Protein 7V6M (pdb70)

Nearest PDB structures (foldseek):
  7v6m-assembly1_A  TM=1.002E+00  e=1.521E-102  [Clostridium] nexile
  7v6i-assembly1_A  TM=9.239E-01  e=3.277E-53  Bifidobacterium saguini DSM 23967
  5gqc-assembly1_A  TM=9.062E-01  e=5.306E-50  Bifidobacterium longum subsp. longum
  6kqs-assembly1_A  TM=9.692E-01  e=2.454E-39  Eubacterium ramulus ATCC 29099
  6kqt-assembly1_A  TM=9.176E-01  e=1.790E-39  Eubacterium ramulus ATCC 29099

Radius of gyration: 24.41 Å; Cα contacts (8 Å, |Δi|>4): 1883; chains: 1; bounding box: 62×46×79 Å

Foldseek 3Di:
DEAEFEEACPQEDCPFPRRDPNHHHNALVSQQPDAGEFQYEYAYEAVGEHALHAHEHHHEHDPVGAYEYYHDYDHHAHEQANLQHQKDWFALPAAAPANQFQGIDIAAERYEAALYARYAYARHEFAHANPDDVRVCHPPPLADQPFHAYEDYEAEWAQAAEGEAYHYEHYEYERASGHLFHDQDNHKYAEYEYHYHPDCVPRNATEYEHYEYAQYEYEQIDDEAHEDWHHSCNVLLPALADDPVSLVRHAYYNAEYAFYFYENHCAEYAEYESHEQYEYAFYEYEHHVVQLFCVRLPYWGADADNGPSHGPPHTDDSLVRSAHEYHEYHAYEQYEAALYEYEAQDHVVGRHVYFANYELEQYYNYAYALYEYEATAWANYEQYADSSELYHYELYEYAHHNEAHYHDLHYEYAAEHFQAEYHAEEPRLENYTPPSQNQYAYEYFLYEDAYDDPAARHYPDPARNNRYHYELYEYERHDDDDPYPLYHYYYPPQAFFQAPRQADNDADPVSTRFDQQALVDDTSCRSREGDVVRSQALSTALDDSPSPDHQAAASRNHGDDDRGGRHRYD

Structure (mmCIF, N/CA/C/O backbone):
data_7V6M
#
_entry.id   7V6M
#
_cell.length_a   55.205
_cell.length_b   71.782
_cell.length_c   161.488
_cell.angle_alpha   90.00
_cell.angle_beta   90.00
_cell.angle_gamma   90.00
#
_symmetry.space_group_name_H-M   'P 2 21 21'
#
loop_
_entity.id
_entity.type
_entity.pdbx_description
1 polymer 'Fibronectin type III domain-containing protein'
2 branched beta-D-galactopyranose-(1-3)-2-acetamido-2-deoxy-beta-D-glucopyranose
3 water water
#
loop_
_atom_site.group_PDB
_atom_site.id
_atom_site.type_symbol
_atom_site.label_atom_id
_atom_site.label_alt_id
_atom_site.label_comp_id
_atom_site.label_asym_id
_atom_site.label_entity_id
_atom_site.label_seq_id
_atom_site.pdbx_PDB_ins_code
_atom_site.Cartn_x
_atom_site.Cartn_y
_atom_site.Cartn_z
_atom_site.occupancy
_atom_site.B_iso_or_equiv
_atom_site.auth_seq_id
_atom_site.auth_comp_id
_atom_site.auth_asym_id
_atom_site.auth_atom_id
_atom_site.pdbx_PDB_model_num
ATOM 1 N N . GLN A 1 7 ? -19.031 6.086 7.099 1.00 47.95 36 GLN A N 1
ATOM 2 C CA . GLN A 1 7 ? -17.579 5.955 7.435 1.00 45.63 36 GLN A CA 1
ATOM 3 C C . GLN A 1 7 ? -16.815 7.230 7.046 1.00 43.56 36 GLN A C 1
ATOM 4 O O . GLN A 1 7 ? -17.305 7.995 6.201 1.00 45.65 36 GLN A O 1
ATOM 10 N N . GLY A 1 8 ? -15.634 7.428 7.628 1.00 38.29 37 GLY A N 1
ATOM 11 C CA . GLY A 1 8 ? -14.752 8.559 7.319 1.00 40.27 37 GLY A CA 1
ATOM 12 C C . GLY A 1 8 ? -15.105 9.808 8.111 1.00 41.11 37 GLY A C 1
ATOM 13 O O . GLY A 1 8 ? -16.230 9.892 8.656 1.00 39.52 37 GLY A O 1
ATOM 14 N N . THR A 1 9 ? -14.164 10.754 8.115 1.00 37.94 38 THR A N 1
ATOM 15 C CA . THR A 1 9 ? -14.171 12.024 8.881 1.00 36.79 38 THR A CA 1
ATOM 16 C C . THR A 1 9 ? -14.283 13.223 7.921 1.00 40.36 38 THR A C 1
ATOM 17 O O . THR A 1 9 ? -13.471 13.296 6.953 1.00 40.54 38 THR A O 1
ATOM 21 N N . THR A 1 10 ? -15.203 14.147 8.199 1.00 38.07 39 THR A N 1
ATOM 22 C CA . THR A 1 10 ? -15.327 15.446 7.483 1.00 38.46 39 THR A CA 1
ATOM 23 C C . THR A 1 10 ? -14.446 16.493 8.164 1.00 39.36 39 THR A C 1
ATOM 24 O O . THR A 1 10 ? -14.585 16.683 9.394 1.00 40.82 39 THR A O 1
ATOM 28 N N . TYR A 1 11 ? -13.545 17.116 7.401 1.00 36.05 40 TYR A N 1
ATOM 29 C CA . TYR A 1 11 ? -12.708 18.249 7.849 1.00 33.86 40 TYR A CA 1
ATOM 30 C C . TYR A 1 11 ? -13.200 19.547 7.208 1.00 39.03 40 TYR A C 1
ATOM 31 O O . TYR A 1 11 ? -13.761 19.474 6.119 1.00 39.69 40 TYR A O 1
ATOM 40 N N . TYR A 1 12 ? -12.995 20.686 7.889 1.00 38.41 41 TYR A N 1
ATOM 41 C CA . TYR A 1 12 ? -13.388 22.044 7.441 1.00 35.83 41 TYR A CA 1
ATOM 42 C C . TYR A 1 12 ? -12.162 22.940 7.455 1.00 38.36 41 TYR A C 1
ATOM 43 O O . TYR A 1 12 ? -11.313 22.802 8.365 1.00 42.69 41 TYR A O 1
ATOM 52 N N . VAL A 1 13 ? -12.033 23.790 6.435 1.00 35.67 42 VAL A N 1
ATOM 53 C CA . VAL A 1 13 ? -10.899 24.745 6.345 1.00 35.92 42 VAL A CA 1
ATOM 54 C C . VAL A 1 13 ? -11.505 26.098 5.968 1.00 37.55 42 VAL A C 1
ATOM 55 O O . VAL A 1 13 ? -12.324 26.118 5.014 1.00 33.42 42 VAL A O 1
ATOM 59 N N . SER A 1 14 ? -11.169 27.143 6.738 1.00 33.00 43 SER A N 1
ATOM 60 C CA . SER A 1 14 ? -11.607 28.544 6.509 1.00 36.80 43 SER A CA 1
ATOM 61 C C . SER A 1 14 ? -10.387 29.443 6.635 1.00 35.26 43 SER A C 1
ATOM 62 O O . SER A 1 14 ? -9.799 29.432 7.705 1.00 34.37 43 SER A O 1
ATOM 65 N N . SER A 1 15 ? -9.976 30.144 5.571 1.00 32.36 44 SER A N 1
ATOM 66 C CA . SER A 1 15 ? -8.882 31.140 5.649 1.00 31.24 44 SER A CA 1
ATOM 67 C C . SER A 1 15 ? -9.300 32.249 6.634 1.00 34.06 44 SER A C 1
ATOM 68 O O . SER A 1 15 ? -8.399 32.787 7.320 1.00 36.84 44 SER A O 1
ATOM 71 N N . SER A 1 16 ? -10.607 32.525 6.638 1.00 35.77 45 SER A N 1
ATOM 72 C CA . SER A 1 16 ? -11.424 33.483 7.440 1.00 44.01 45 SER A CA 1
ATOM 73 C C . SER A 1 16 ? -11.378 33.188 8.956 1.00 48.27 45 SER A C 1
ATOM 74 O O . SER A 1 16 ? -10.861 34.030 9.737 1.00 49.24 45 SER A O 1
ATOM 77 N N . LYS A 1 17 ? -11.932 32.037 9.353 1.00 44.16 46 LYS A N 1
ATOM 78 C CA . LYS A 1 17 ? -12.435 31.750 10.717 1.00 43.80 46 LYS A CA 1
ATOM 79 C C . LYS A 1 17 ? -11.558 30.733 11.431 1.00 45.71 46 LYS A C 1
ATOM 80 O O . LYS A 1 17 ? -11.805 30.513 12.625 1.00 46.72 46 LYS A O 1
ATOM 86 N N . GLY A 1 18 ? -10.624 30.102 10.723 1.00 40.73 47 GLY A N 1
ATOM 87 C CA . GLY A 1 18 ? -9.998 28.850 11.175 1.00 39.77 47 GLY A CA 1
ATOM 88 C C . GLY A 1 18 ? -8.823 29.124 12.076 1.00 36.74 47 GLY A C 1
ATOM 89 O O . GLY A 1 18 ? -8.306 30.251 12.045 1.00 38.23 47 GLY A O 1
ATOM 90 N N . ASP A 1 19 ? -8.425 28.119 12.843 1.00 36.87 48 ASP A N 1
ATOM 91 C CA . ASP A 1 19 ? -7.143 28.053 13.584 1.00 40.20 48 ASP A CA 1
ATOM 92 C C . ASP A 1 19 ? -6.616 26.640 13.392 1.00 37.81 48 ASP A C 1
ATOM 93 O O . ASP A 1 19 ? -7.422 25.707 13.595 1.00 45.66 48 ASP A O 1
ATOM 98 N N . ASP A 1 20 ? -5.336 26.503 13.039 1.00 43.58 49 ASP A N 1
ATOM 99 C CA . ASP A 1 20 ? -4.666 25.197 12.800 1.00 47.57 49 ASP A CA 1
ATOM 100 C C . ASP A 1 20 ? -4.484 24.424 14.123 1.00 55.03 49 ASP A C 1
ATOM 101 O O . ASP A 1 20 ? -4.108 23.230 14.056 1.00 53.04 49 ASP A O 1
ATOM 106 N N . SER A 1 21 ? -4.725 25.054 15.283 1.00 54.21 50 SER A N 1
ATOM 107 C CA . SER A 1 21 ? -4.698 24.379 16.609 1.00 51.83 50 SER A CA 1
ATOM 108 C C . SER A 1 21 ? -6.076 23.758 16.888 1.00 52.57 50 SER A C 1
ATOM 109 O O . SER A 1 21 ? -6.151 22.842 17.724 1.00 58.63 50 SER A O 1
ATOM 112 N N . ASN A 1 22 ? -7.135 24.182 16.194 1.00 49.24 51 ASN A N 1
ATOM 113 C CA . ASN A 1 22 ? -8.419 23.433 16.232 1.00 49.48 51 ASN A CA 1
ATOM 114 C C . ASN A 1 22 ? -8.172 22.012 15.709 1.00 50.55 51 ASN A C 1
ATOM 115 O O . ASN A 1 22 ? -7.089 21.751 15.110 1.00 44.73 51 ASN A O 1
ATOM 120 N N . ASP A 1 23 ? -9.151 21.141 15.940 1.00 50.14 52 ASP A N 1
ATOM 121 C CA . ASP A 1 23 ? -9.174 19.723 15.494 1.00 53.22 52 ASP A CA 1
ATOM 122 C C . ASP A 1 23 ? -9.754 19.646 14.070 1.00 47.52 52 ASP A C 1
ATOM 123 O O . ASP A 1 23 ? -9.608 18.608 13.418 1.00 47.90 52 ASP A O 1
ATOM 128 N N . GLY A 1 24 ? -10.432 20.703 13.629 1.00 46.91 53 GLY A N 1
ATOM 129 C CA . GLY A 1 24 ? -10.864 20.880 12.235 1.00 47.02 53 GLY A CA 1
ATOM 130 C C . GLY A 1 24 ? -12.011 19.967 11.867 1.00 43.61 53 GLY A C 1
ATOM 131 O O . GLY A 1 24 ? -12.197 19.787 10.679 1.00 43.04 53 GLY A O 1
ATOM 132 N N . THR A 1 25 ? -12.768 19.426 12.826 1.00 42.11 54 THR A N 1
ATOM 133 C CA . THR A 1 25 ? -13.838 18.425 12.554 1.00 41.04 54 THR A CA 1
ATOM 134 C C . THR A 1 25 ? -15.245 19.007 12.737 1.00 37.50 54 THR A C 1
ATOM 135 O O . THR A 1 25 ? -16.204 18.243 12.636 1.00 38.29 54 THR A O 1
ATOM 139 N N . SER A 1 26 ? -15.394 20.312 12.926 1.00 38.95 55 SER A N 1
ATOM 140 C CA . SER A 1 26 ? -16.710 21.003 12.863 1.00 41.61 55 SER A CA 1
ATOM 141 C C . SER A 1 26 ? -16.540 22.352 12.159 1.00 39.36 55 SER A C 1
ATOM 142 O O . SER A 1 26 ? -15.386 22.881 12.135 1.00 47.26 55 SER A O 1
ATOM 145 N N . GLU A 1 27 ? -17.633 22.899 11.634 1.00 38.72 56 GLU A N 1
ATOM 146 C CA . GLU A 1 27 ? -17.691 24.293 11.118 1.00 42.87 56 GLU A CA 1
ATOM 147 C C . GLU A 1 27 ? -17.271 25.283 12.211 1.00 47.82 56 GLU A C 1
ATOM 148 O O . GLU A 1 27 ? -16.754 26.347 11.859 1.00 43.77 56 GLU A O 1
ATOM 154 N N . SER A 1 28 ? -17.534 24.978 13.486 1.00 47.85 57 SER A N 1
ATOM 155 C CA . SER A 1 28 ? -17.243 25.899 14.616 1.00 47.43 57 SER A CA 1
ATOM 156 C C . SER A 1 28 ? -15.733 25.890 14.866 1.00 47.19 57 SER A C 1
ATOM 157 O O . SER A 1 28 ? -15.203 26.946 15.252 1.00 39.43 57 SER A O 1
ATOM 160 N N . LYS A 1 29 ? -15.052 24.775 14.567 1.00 47.36 58 LYS A N 1
ATOM 161 C CA . LYS A 1 29 ? -13.595 24.608 14.836 1.00 51.47 58 LYS A CA 1
ATOM 162 C C . LYS A 1 29 ? -12.815 24.245 13.571 1.00 52.13 58 LYS A C 1
ATOM 163 O O . LYS A 1 29 ? -12.048 23.281 13.587 1.00 45.48 58 LYS A O 1
ATOM 169 N N . PRO A 1 30 ? -12.883 25.028 12.464 1.00 52.57 59 PRO A N 1
ATOM 170 C CA . PRO A 1 30 ? -12.204 24.645 11.224 1.00 44.73 59 PRO A CA 1
ATOM 171 C C . PRO A 1 30 ? -10.700 24.932 11.275 1.00 41.81 59 PRO A C 1
ATOM 172 O O . PRO A 1 30 ? -10.261 25.726 12.092 1.00 39.64 59 PRO A O 1
ATOM 176 N N . PHE A 1 31 ? -9.941 24.269 10.397 1.00 35.07 60 PHE A N 1
ATOM 177 C CA . PHE A 1 31 ? -8.505 24.540 10.158 1.00 34.75 60 PHE A CA 1
ATOM 178 C C . PHE A 1 31 ? -8.394 25.889 9.456 1.00 31.27 60 PHE A C 1
ATOM 179 O O . PHE A 1 31 ? -9.403 26.298 8.885 1.00 31.50 60 PHE A O 1
ATOM 187 N N . LYS A 1 32 ? -7.215 26.522 9.506 1.00 36.72 61 LYS A N 1
ATOM 188 C CA . LYS A 1 32 ? -6.959 27.792 8.786 1.00 40.09 61 LYS A CA 1
ATOM 189 C C . LYS A 1 32 ? -6.226 27.559 7.461 1.00 37.32 61 LYS A C 1
ATOM 190 O O . LYS A 1 32 ? -6.554 28.300 6.514 1.00 37.68 61 LYS A O 1
ATOM 196 N N . THR A 1 33 ? -5.232 26.660 7.424 1.00 38.09 62 THR A N 1
ATOM 197 C CA . THR A 1 33 ? -4.340 26.451 6.255 1.00 35.19 62 THR A CA 1
ATOM 198 C C . THR A 1 33 ? -4.452 25.020 5.720 1.00 36.44 62 THR A C 1
ATOM 199 O O . THR A 1 33 ? -4.822 24.085 6.471 1.00 37.59 62 THR A O 1
ATOM 203 N N . LEU A 1 34 ? -4.164 24.878 4.426 1.00 31.70 63 LEU A N 1
ATOM 204 C CA . LEU A 1 34 ? -4.228 23.597 3.679 1.00 30.83 63 LEU A CA 1
ATOM 205 C C . LEU A 1 34 ? -3.120 22.671 4.180 1.00 29.93 63 LEU A C 1
ATOM 206 O O . LEU A 1 34 ? -3.280 21.443 4.019 1.00 29.62 63 LEU A O 1
ATOM 211 N N . GLU A 1 35 ? -2.053 23.215 4.777 1.00 31.77 64 GLU A N 1
ATOM 212 C CA . GLU A 1 35 ? -0.932 22.432 5.377 1.00 37.35 64 GLU A CA 1
ATOM 213 C C . GLU A 1 35 ? -1.471 21.370 6.366 1.00 32.84 64 GLU A C 1
ATOM 214 O O . GLU A 1 35 ? -0.856 20.273 6.456 1.00 29.22 64 GLU A O 1
ATOM 220 N N . LYS A 1 36 ? -2.596 21.650 7.034 1.00 35.71 65 LYS A N 1
ATOM 221 C CA . LYS A 1 36 ? -3.285 20.738 7.991 1.00 38.02 65 LYS A CA 1
ATOM 222 C C . LYS A 1 36 ? -3.825 19.508 7.248 1.00 34.75 65 LYS A C 1
ATOM 223 O O . LYS A 1 36 ? -3.689 18.385 7.770 1.00 32.78 65 LYS A O 1
ATOM 229 N N . ILE A 1 37 ? -4.409 19.701 6.075 1.00 30.89 66 ILE A N 1
ATOM 230 C CA . ILE A 1 37 ? -4.897 18.576 5.214 1.00 29.78 66 ILE A CA 1
ATOM 231 C C . ILE A 1 37 ? -3.688 17.802 4.664 1.00 30.05 66 ILE A C 1
ATOM 232 O O . ILE A 1 37 ? -3.751 16.556 4.663 1.00 28.21 66 ILE A O 1
ATOM 237 N N . ASN A 1 38 ? -2.633 18.505 4.229 1.00 25.45 67 ASN A N 1
ATOM 238 C CA . ASN A 1 38 ? -1.414 17.899 3.630 1.00 27.76 67 ASN A CA 1
ATOM 239 C C . ASN A 1 38 ? -0.753 16.938 4.631 1.00 30.44 67 ASN A C 1
ATOM 240 O O . ASN A 1 38 ? -0.078 15.992 4.169 1.00 29.75 67 ASN A O 1
ATOM 245 N N . LYS A 1 39 ? -0.918 17.180 5.939 1.00 35.59 68 LYS A N 1
ATOM 246 C CA . LYS A 1 39 ? -0.323 16.364 7.044 1.00 37.41 68 LYS A CA 1
ATOM 247 C C . LYS A 1 39 ? -1.093 15.051 7.220 1.00 32.87 68 LYS A C 1
ATOM 248 O O . LYS A 1 39 ? -0.485 14.112 7.734 1.00 34.90 68 LYS A O 1
ATOM 254 N N . LEU A 1 40 ? -2.364 15.005 6.835 1.00 27.58 69 LEU A N 1
ATOM 255 C CA . LEU A 1 40 ? -3.273 13.858 7.066 1.00 31.62 69 LEU A CA 1
ATOM 256 C C . LEU A 1 40 ? -2.934 12.711 6.111 1.00 32.07 69 LEU A C 1
ATOM 257 O O . LEU A 1 40 ? -2.467 12.984 4.979 1.00 35.44 69 LEU A O 1
ATOM 262 N N . THR A 1 41 ? -3.187 11.471 6.533 1.00 32.26 70 THR A N 1
ATOM 263 C CA . THR A 1 41 ? -3.360 10.311 5.620 1.00 31.65 70 THR A CA 1
ATOM 264 C C . THR A 1 41 ? -4.866 10.057 5.469 1.00 32.44 70 THR A C 1
ATOM 265 O O . THR A 1 41 ? -5.479 9.466 6.378 1.00 32.73 70 THR A O 1
ATOM 269 N N . LEU A 1 42 ? -5.453 10.487 4.345 1.00 28.71 71 LEU A N 1
ATOM 270 C CA . LEU A 1 42 ? -6.923 10.432 4.140 1.00 28.03 71 LEU A CA 1
ATOM 271 C C . LEU A 1 42 ? -7.376 8.991 3.866 1.00 29.23 71 LEU A C 1
ATOM 272 O O . LEU A 1 42 ? -6.562 8.179 3.362 1.00 26.60 71 LEU A O 1
ATOM 277 N N . LYS A 1 43 ? -8.650 8.728 4.173 1.00 28.99 72 LYS A N 1
ATOM 278 C CA . LYS A 1 43 ? -9.259 7.377 4.270 1.00 30.99 72 LYS A CA 1
ATOM 279 C C . LYS A 1 43 ? -10.614 7.385 3.592 1.00 27.50 72 LYS A C 1
ATOM 280 O O . LYS A 1 43 ? -11.209 8.449 3.384 1.00 25.96 72 LYS A O 1
ATOM 286 N N . PRO A 1 44 ? -11.140 6.185 3.263 1.00 26.96 73 PRO A N 1
ATOM 287 C CA . PRO A 1 44 ? -12.432 6.079 2.604 1.00 27.50 73 PRO A CA 1
ATOM 288 C C . PRO A 1 44 ? -13.520 6.885 3.332 1.00 30.09 73 PRO A C 1
ATOM 289 O O . PRO A 1 44 ? -13.573 6.846 4.549 1.00 30.69 73 PRO A O 1
ATOM 293 N N . GLY A 1 45 ? -14.351 7.593 2.561 1.00 28.14 74 GLY A N 1
ATOM 294 C CA . GLY A 1 45 ? -15.446 8.442 3.070 1.00 29.51 74 GLY A CA 1
ATOM 295 C C . GLY A 1 45 ? -14.963 9.779 3.625 1.00 25.37 74 GLY A C 1
ATOM 296 O O . GLY A 1 45 ? -15.810 10.609 3.872 1.00 29.55 74 GLY A O 1
ATOM 297 N N . ASP A 1 46 ? -13.660 10.022 3.766 1.00 25.93 75 ASP A N 1
ATOM 298 C CA . ASP A 1 46 ? -13.148 11.325 4.264 1.00 24.94 75 ASP A CA 1
ATOM 299 C C . ASP A 1 46 ? -13.619 12.448 3.331 1.00 28.79 75 ASP A C 1
ATOM 300 O O . ASP A 1 46 ? -13.838 12.216 2.129 1.00 26.88 75 ASP A O 1
ATOM 305 N N . GLN A 1 47 ? -13.876 13.616 3.904 1.00 30.66 76 GLN A N 1
ATOM 306 C CA . GLN A 1 47 ? -14.211 14.829 3.127 1.00 31.88 76 GLN A CA 1
ATOM 307 C C . GLN A 1 47 ? -13.303 15.967 3.577 1.00 32.62 76 GLN A C 1
ATOM 308 O O . GLN A 1 47 ? -12.974 16.063 4.768 1.00 29.83 76 GLN A O 1
ATOM 314 N N . VAL A 1 48 ? -12.875 16.770 2.617 1.00 30.21 77 VAL A N 1
ATOM 315 C CA . VAL A 1 48 ? -12.146 18.026 2.875 1.00 27.93 77 VAL A CA 1
ATOM 316 C C . VAL A 1 48 ? -13.023 19.134 2.282 1.00 28.83 77 VAL A C 1
ATOM 317 O O . VAL A 1 48 ? -13.169 19.187 1.052 1.00 27.79 77 VAL A O 1
ATOM 321 N N . LEU A 1 49 ? -13.655 19.940 3.151 1.00 28.56 78 LEU A N 1
ATOM 322 C CA . LEU A 1 49 ? -14.570 21.023 2.729 1.00 32.63 78 LEU A CA 1
ATOM 323 C C . LEU A 1 49 ? -13.892 22.368 3.003 1.00 33.78 78 LEU A C 1
ATOM 324 O O . LEU A 1 49 ? -13.500 22.626 4.154 1.00 31.50 78 LEU A O 1
ATOM 329 N N . LEU A 1 50 ? -13.653 23.119 1.924 1.00 34.01 79 LEU A N 1
ATOM 330 C CA . LEU A 1 50 ? -13.030 24.468 1.909 1.00 29.26 79 LEU A CA 1
ATOM 331 C C . LEU A 1 50 ? -14.160 25.487 1.984 1.00 27.05 79 LEU A C 1
ATOM 332 O O . LEU A 1 50 ? -15.147 25.345 1.217 1.00 27.66 79 LEU A O 1
ATOM 337 N N . GLU A 1 51 ? -14.065 26.490 2.859 1.00 26.37 80 GLU A N 1
ATOM 338 C CA . GLU A 1 51 ? -15.211 27.415 3.011 1.00 26.41 80 GLU A CA 1
ATOM 339 C C . GLU A 1 51 ? -15.311 28.315 1.769 1.00 25.85 80 GLU A C 1
ATOM 340 O O . GLU A 1 51 ? -14.322 28.874 1.386 1.00 26.85 80 GLU A O 1
ATOM 346 N N . LYS A 1 52 ? -16.491 28.472 1.190 1.00 25.48 81 LYS A N 1
ATOM 347 C CA . LYS A 1 52 ? -16.758 29.545 0.199 1.00 29.56 81 LYS A CA 1
ATOM 348 C C . LYS A 1 52 ? -16.345 30.910 0.771 1.00 32.37 81 LYS A C 1
ATOM 349 O O . LYS A 1 52 ? -16.432 31.119 2.000 1.00 31.00 81 LYS A O 1
ATOM 355 N N . GLY A 1 53 ? -15.819 31.775 -0.090 1.00 29.35 82 GLY A N 1
ATOM 356 C CA . GLY A 1 53 ? -15.197 33.045 0.291 1.00 27.27 82 GLY A CA 1
ATOM 357 C C . GLY A 1 53 ? -13.765 32.870 0.762 1.00 28.64 82 GLY A C 1
ATOM 358 O O . GLY A 1 53 ? -13.102 33.874 0.912 1.00 29.16 82 GLY A O 1
ATOM 359 N N . SER A 1 54 ? -13.270 31.656 1.016 1.00 27.32 83 SER A N 1
ATOM 360 C CA . SER A 1 54 ? -11.870 31.477 1.483 1.00 27.63 83 SER A CA 1
ATOM 361 C C . SER A 1 54 ? -10.890 31.816 0.344 1.00 28.09 83 SER A C 1
ATOM 362 O O . SER A 1 54 ? -11.279 31.685 -0.866 1.00 27.57 83 SER A O 1
ATOM 365 N N . VAL A 1 55 ? -9.650 32.142 0.720 1.00 28.19 84 VAL A N 1
ATOM 366 C CA . VAL A 1 55 ? -8.496 32.406 -0.190 1.00 29.91 84 VAL A CA 1
ATOM 367 C C . VAL A 1 55 ? -7.246 31.833 0.476 1.00 30.25 84 VAL A C 1
ATOM 368 O O . VAL A 1 55 ? -6.849 32.301 1.561 1.00 30.84 84 VAL A O 1
ATOM 372 N N . PHE A 1 56 ? -6.650 30.823 -0.142 1.00 25.69 85 PHE A N 1
ATOM 373 C CA . PHE A 1 56 ? -5.466 30.118 0.394 1.00 26.48 85 PHE A CA 1
ATOM 374 C C . PHE A 1 56 ? -4.247 30.618 -0.386 1.00 27.12 85 PHE A C 1
ATOM 375 O O . PHE A 1 56 ? -3.852 30.018 -1.392 1.00 24.06 85 PHE A O 1
ATOM 383 N N . ASN A 1 57 ? -3.656 31.721 0.082 1.00 26.74 86 ASN A N 1
ATOM 384 C CA . ASN A 1 57 ? -2.542 32.383 -0.639 1.00 28.03 86 ASN A CA 1
ATOM 385 C C . ASN A 1 57 ? -1.245 31.652 -0.361 1.00 27.34 86 ASN A C 1
ATOM 386 O O . ASN A 1 57 ? -1.011 31.361 0.797 1.00 25.76 86 ASN A O 1
ATOM 391 N N . ASP A 1 58 ? -0.431 31.441 -1.396 1.00 25.35 87 ASP A N 1
ATOM 392 C CA . ASP A 1 58 ? 0.868 30.722 -1.328 1.00 24.67 87 ASP A CA 1
ATOM 393 C C . ASP A 1 58 ? 0.651 29.314 -0.748 1.00 24.64 87 ASP A C 1
ATOM 394 O O . ASP A 1 58 ? 1.588 28.785 -0.180 1.00 26.19 87 ASP A O 1
ATOM 399 N N . GLN A 1 59 ? -0.516 28.711 -0.941 1.00 23.80 88 GLN A N 1
ATOM 400 C CA . GLN A 1 59 ? -0.825 27.385 -0.365 1.00 25.37 88 GLN A CA 1
ATOM 401 C C . GLN A 1 59 ? -1.157 26.409 -1.497 1.00 28.44 88 GLN A C 1
ATOM 402 O O . GLN A 1 59 ? -1.295 26.877 -2.661 1.00 23.97 88 GLN A O 1
ATOM 408 N N . TYR A 1 60 ? -1.323 25.127 -1.137 1.00 26.78 89 TYR A N 1
ATOM 409 C CA . TYR A 1 60 ? -1.459 23.984 -2.085 1.00 27.84 89 TYR A CA 1
ATOM 410 C C . TYR A 1 60 ? -2.016 22.727 -1.376 1.00 28.75 89 TYR A C 1
ATOM 411 O O . TYR A 1 60 ? -1.874 22.609 -0.162 1.00 29.29 89 TYR A O 1
ATOM 420 N N . LEU A 1 61 ? -2.652 21.821 -2.127 1.00 26.49 90 LEU A N 1
ATOM 421 C CA . LEU A 1 61 ? -3.138 20.510 -1.630 1.00 25.68 90 LEU A CA 1
ATOM 422 C C . LEU A 1 61 ? -2.272 19.415 -2.237 1.00 24.57 90 LEU A C 1
ATOM 423 O O . LEU A 1 61 ? -2.398 19.182 -3.460 1.00 22.37 90 LEU A O 1
ATOM 428 N N . HIS A 1 62 ? -1.413 18.810 -1.425 1.00 23.32 91 HIS A N 1
ATOM 429 C CA . HIS A 1 62 ? -0.573 17.638 -1.767 1.00 24.73 91 HIS A CA 1
ATOM 430 C C . HIS A 1 62 ? -1.078 16.489 -0.902 1.00 25.28 91 HIS A C 1
ATOM 431 O O . HIS A 1 62 ? -0.615 16.375 0.253 1.00 25.97 91 HIS A O 1
ATOM 438 N N . LEU A 1 63 ? -2.002 15.692 -1.435 1.00 26.46 92 LEU A N 1
ATOM 439 C CA . LEU A 1 63 ? -2.804 14.745 -0.630 1.00 26.64 92 LEU A CA 1
ATOM 440 C C . LEU A 1 63 ? -2.060 13.418 -0.493 1.00 27.92 92 LEU A C 1
ATOM 441 O O . LEU A 1 63 ? -1.189 13.109 -1.320 1.00 23.86 92 LEU A O 1
ATOM 446 N N . LYS A 1 64 ? -2.336 12.737 0.615 1.00 30.72 93 LYS A N 1
ATOM 447 C CA . LYS A 1 64 ? -1.855 11.374 0.927 1.00 31.29 93 LYS A CA 1
ATOM 448 C C . LYS A 1 64 ? -3.073 10.544 1.330 1.00 28.79 93 LYS A C 1
ATOM 449 O O . LYS A 1 64 ? -4.022 11.121 1.916 1.00 28.08 93 LYS A O 1
ATOM 455 N N . GLY A 1 65 ? -3.042 9.243 1.016 1.00 29.50 94 GLY A N 1
ATOM 456 C CA . GLY A 1 65 ? -4.090 8.275 1.387 1.00 28.00 94 GLY A CA 1
ATOM 457 C C . GLY A 1 65 ? -4.804 7.778 0.154 1.00 28.42 94 GLY A C 1
ATOM 458 O O . GLY A 1 65 ? -4.186 7.740 -0.908 1.00 27.44 94 GLY A O 1
ATOM 459 N N . SER A 1 66 ? -6.057 7.386 0.290 1.00 27.87 95 SER A N 1
ATOM 460 C CA . SER A 1 66 ? -6.852 6.788 -0.804 1.00 26.88 95 SER A CA 1
ATOM 461 C C . SER A 1 66 ? -8.234 6.491 -0.244 1.00 29.55 95 SER A C 1
ATOM 462 O O . SER A 1 66 ? -8.354 6.264 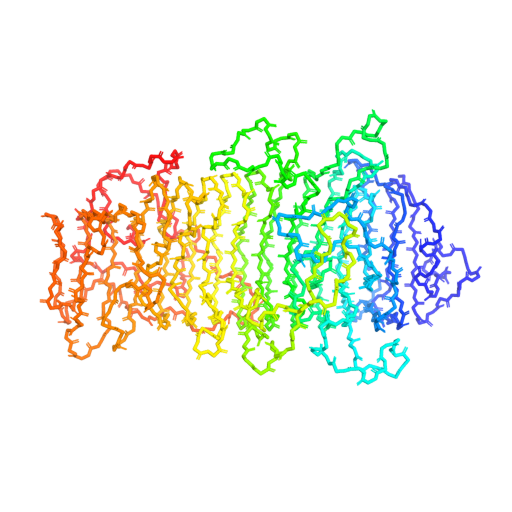0.995 1.00 26.86 95 SER A O 1
ATOM 465 N N . GLY A 1 67 ? -9.237 6.635 -1.097 1.00 25.45 96 GLY A N 1
ATOM 466 C CA . GLY A 1 67 ? -10.622 6.238 -0.812 1.00 26.66 96 GLY A CA 1
ATOM 467 C C . GLY A 1 67 ? -10.802 4.778 -1.153 1.00 24.88 96 GLY A C 1
ATOM 468 O O . GLY A 1 67 ? -9.795 4.087 -1.344 1.00 24.01 96 GLY A O 1
ATOM 469 N N . SER A 1 68 ? -12.050 4.370 -1.248 1.00 24.03 97 SER A N 1
ATOM 470 C CA . SER A 1 68 ? -12.501 3.033 -1.680 1.00 26.59 97 SER A CA 1
ATOM 471 C C . SER A 1 68 ? -13.556 3.264 -2.753 1.00 27.02 97 SER A C 1
ATOM 472 O O . SER A 1 68 ? -14.097 4.398 -2.800 1.00 27.46 97 SER A O 1
ATOM 475 N N . ALA A 1 69 ? -13.879 2.233 -3.532 1.00 30.95 98 ALA A N 1
ATOM 476 C CA . ALA A 1 69 ? -14.846 2.315 -4.656 1.00 28.69 98 ALA A CA 1
ATOM 477 C C . ALA A 1 69 ? -16.182 2.859 -4.144 1.00 31.79 98 ALA A C 1
ATOM 478 O O . ALA A 1 69 ? -16.765 3.708 -4.855 1.00 27.33 98 ALA A O 1
ATOM 480 N N . GLU A 1 70 ? -16.646 2.408 -2.963 1.00 30.76 99 GLU A N 1
ATOM 481 C CA . GLU A 1 70 ? -17.974 2.796 -2.406 1.00 33.09 99 GLU A CA 1
ATOM 482 C C . GLU A 1 70 ? -17.871 4.115 -1.648 1.00 30.66 99 GLU A C 1
ATOM 483 O O . GLU A 1 70 ? -18.907 4.746 -1.545 1.00 31.75 99 GLU A O 1
ATOM 489 N N . ALA A 1 71 ? -16.711 4.487 -1.085 1.00 28.52 100 ALA A N 1
ATOM 490 C CA . ALA A 1 71 ? -16.564 5.721 -0.265 1.00 28.68 100 ALA A CA 1
ATOM 491 C C . ALA A 1 71 ? -15.326 6.480 -0.709 1.00 26.67 100 ALA A C 1
ATOM 492 O O . ALA A 1 71 ? -14.284 6.390 -0.084 1.00 25.89 100 ALA A O 1
ATOM 494 N N . PRO A 1 72 ? -15.386 7.203 -1.840 1.00 29.29 101 PRO A N 1
ATOM 495 C CA . PRO A 1 72 ? -14.231 7.971 -2.293 1.00 27.79 101 PRO A CA 1
ATOM 496 C C . PRO A 1 72 ? -13.990 9.139 -1.342 1.00 25.00 101 PRO A C 1
ATOM 497 O O . PRO A 1 72 ? -14.918 9.569 -0.718 1.00 25.70 101 PRO A O 1
ATOM 501 N N . ILE A 1 73 ? -12.745 9.589 -1.239 1.00 24.75 102 ILE A N 1
ATOM 502 C CA . ILE A 1 73 ? -12.394 10.911 -0.650 1.00 24.93 102 ILE A CA 1
ATOM 503 C C . ILE A 1 73 ? -13.120 11.959 -1.479 1.00 28.98 102 ILE A C 1
ATOM 504 O O . ILE A 1 73 ? -13.147 11.791 -2.716 1.00 22.35 102 ILE A O 1
ATOM 509 N N . LYS A 1 74 ? -13.740 12.959 -0.837 1.00 29.09 103 LYS A N 1
ATOM 510 C CA . LYS A 1 74 ? -14.340 14.103 -1.566 1.00 29.82 103 LYS A CA 1
ATOM 511 C C . LYS A 1 74 ? -13.668 15.372 -1.079 1.00 30.73 103 LYS A C 1
ATOM 512 O O . LYS A 1 74 ? -13.572 15.569 0.169 1.00 31.80 103 LYS A O 1
ATOM 518 N N . VAL A 1 75 ? -13.221 16.191 -2.022 1.00 26.26 104 VAL A N 1
ATOM 519 C CA . VAL A 1 75 ? -12.700 17.553 -1.727 1.00 24.43 104 VAL A CA 1
ATOM 520 C C . VAL A 1 75 ? -13.730 18.470 -2.351 1.00 25.12 104 VAL A C 1
ATOM 521 O O . VAL A 1 75 ? -14.100 18.259 -3.521 1.00 24.70 104 VAL A O 1
ATOM 525 N N . SER A 1 76 ? -14.290 19.377 -1.561 1.00 25.30 105 SER A N 1
ATOM 526 C CA . SER A 1 76 ? -15.449 20.161 -2.019 1.00 24.73 105 SER A CA 1
ATOM 527 C C . SER A 1 76 ? -15.546 21.445 -1.192 1.00 25.15 105 SER A C 1
ATOM 528 O O . SER A 1 76 ? -14.497 21.879 -0.713 1.00 24.00 105 SER A O 1
ATOM 531 N N . THR A 1 77 ? -16.742 22.011 -1.064 1.00 25.76 106 THR A N 1
ATOM 532 C CA . THR A 1 77 ? -16.975 23.315 -0.392 1.00 27.76 106 THR A CA 1
ATOM 533 C C . THR A 1 77 ? -17.996 23.183 0.750 1.00 30.63 106 THR A C 1
ATOM 534 O O . THR A 1 77 ? -18.740 22.179 0.821 1.00 29.00 106 THR A O 1
ATOM 538 N N . TYR A 1 78 ? -18.052 24.193 1.610 1.00 31.44 107 TYR A N 1
ATOM 539 C CA . TYR A 1 78 ? -19.192 24.439 2.533 1.00 30.95 107 TYR A CA 1
ATOM 540 C C . TYR A 1 78 ? -19.385 25.949 2.614 1.00 30.31 107 TYR A C 1
ATOM 541 O O . TYR A 1 78 ? -18.487 26.671 2.176 1.00 26.14 107 TYR A O 1
ATOM 550 N N . GLY A 1 79 ? -20.522 26.408 3.130 1.00 33.06 108 GLY A N 1
ATOM 551 C CA . GLY A 1 79 ? -20.770 27.842 3.359 1.00 34.81 108 GLY A CA 1
ATOM 552 C C . GLY A 1 79 ? -21.286 28.510 2.099 1.00 36.25 108 GLY A C 1
ATOM 553 O O . GLY A 1 79 ? -21.764 27.806 1.193 1.00 38.68 108 GLY A O 1
ATOM 554 N N . GLU A 1 80 ? -21.144 29.828 2.020 1.00 36.65 109 GLU A N 1
ATOM 555 C CA . GLU A 1 80 ? -21.704 30.626 0.908 1.00 42.84 109 GLU A CA 1
ATOM 556 C C . GLU A 1 80 ? -20.726 31.756 0.547 1.00 35.86 109 GLU A C 1
ATOM 557 O O . GLU A 1 80 ? -19.968 32.203 1.421 1.00 31.73 109 GLU A O 1
ATOM 563 N N . GLY A 1 81 ? -20.722 32.155 -0.728 1.00 38.24 110 GLY A N 1
ATOM 564 C CA . GLY A 1 81 ? -19.817 33.162 -1.318 1.00 37.77 110 GLY A CA 1
ATOM 565 C C . GLY A 1 81 ? -19.115 32.630 -2.563 1.00 34.89 110 GLY A C 1
ATOM 566 O O . GLY A 1 81 ? -19.638 31.685 -3.190 1.00 33.53 110 GLY A O 1
ATOM 567 N N . ASN A 1 82 ? -17.956 33.213 -2.884 1.00 38.29 111 ASN A N 1
ATOM 568 C CA . ASN A 1 82 ? -17.089 32.861 -4.046 1.00 36.06 111 ASN A CA 1
ATOM 569 C C . ASN A 1 82 ? -16.570 31.418 -3.908 1.00 32.52 111 ASN A C 1
ATOM 570 O O . ASN A 1 82 ? -16.438 30.914 -2.759 1.00 26.38 111 ASN A O 1
ATOM 575 N N . ARG A 1 83 ? -16.270 30.772 -5.041 1.00 30.01 112 ARG A N 1
ATOM 576 C CA . ARG A 1 83 ? -15.429 29.546 -5.070 1.00 25.98 112 ARG A CA 1
ATOM 577 C C . ARG A 1 83 ? -14.247 29.763 -4.132 1.00 23.80 112 ARG A C 1
ATOM 578 O O . ARG A 1 83 ? -13.578 30.802 -4.203 1.00 24.55 112 ARG A O 1
ATOM 586 N N . PRO A 1 84 ? -13.912 28.789 -3.267 1.00 21.93 113 PRO A N 1
ATOM 587 C CA . PRO A 1 84 ? -12.686 28.864 -2.489 1.00 22.71 113 PRO A CA 1
ATOM 588 C C . PRO A 1 84 ? -11.506 28.885 -3.463 1.00 23.67 113 PRO A C 1
ATOM 589 O O . PRO A 1 84 ? -11.536 28.168 -4.468 1.00 23.81 113 PRO A O 1
ATOM 593 N N . GLN A 1 85 ? -10.486 29.666 -3.149 1.00 23.82 114 GLN A N 1
ATOM 594 C CA . GLN A 1 85 ? -9.395 29.959 -4.101 1.00 21.34 114 GLN A CA 1
ATOM 595 C C . GLN A 1 85 ? -8.120 29.349 -3.558 1.00 22.39 114 GLN A C 1
ATOM 596 O O . GLN A 1 85 ? -7.809 29.620 -2.382 1.00 21.68 114 GLN A O 1
ATOM 602 N N . ILE A 1 86 ? -7.397 28.579 -4.385 1.00 20.69 115 ILE A N 1
ATOM 603 C CA . ILE A 1 86 ? -6.024 28.117 -4.038 1.00 22.03 115 ILE A CA 1
ATOM 604 C C . ILE A 1 86 ? -5.065 28.872 -4.954 1.00 23.30 115 ILE A C 1
ATOM 605 O O . ILE A 1 86 ? -5.072 28.592 -6.189 1.00 20.92 115 ILE A O 1
ATOM 610 N N . LEU A 1 87 ? -4.337 29.856 -4.395 1.00 22.24 116 LEU A N 1
ATOM 611 C CA . LEU A 1 87 ? -3.425 30.728 -5.174 1.00 22.94 116 LEU A CA 1
ATOM 612 C C . LEU A 1 87 ? -1.982 30.351 -4.835 1.00 23.83 116 LEU A C 1
ATOM 613 O O . LEU A 1 87 ? -1.328 30.957 -3.915 1.00 22.81 116 LEU A O 1
ATOM 618 N N . THR A 1 88 ? -1.440 29.393 -5.580 1.00 21.66 117 THR A N 1
ATOM 619 C CA . THR A 1 88 ? -0.211 28.681 -5.201 1.00 21.18 117 THR A CA 1
ATOM 620 C C . THR A 1 88 ? 1.039 29.566 -5.405 1.00 22.41 117 THR A C 1
ATOM 621 O O . THR A 1 88 ? 2.027 29.416 -4.617 1.00 22.39 117 THR A O 1
ATOM 625 N N . ASN A 1 89 ? 1.055 30.428 -6.426 1.00 21.98 118 ASN A N 1
ATOM 626 C CA . ASN A 1 89 ? 2.110 31.453 -6.630 1.00 21.90 118 ASN A CA 1
ATOM 627 C C . ASN A 1 89 ? 3.509 30.806 -6.648 1.00 24.02 118 ASN A C 1
ATOM 628 O O . ASN A 1 89 ? 4.445 31.368 -6.024 1.00 21.80 118 ASN A O 1
ATOM 633 N N . GLY A 1 90 ? 3.675 29.639 -7.300 1.00 23.44 119 GLY A N 1
ATOM 634 C CA . GLY A 1 90 ? 4.989 28.984 -7.475 1.00 23.05 119 GLY A CA 1
ATOM 635 C C . GLY A 1 90 ? 5.432 28.163 -6.269 1.00 23.25 119 GLY A C 1
ATOM 636 O O . GLY A 1 90 ? 6.592 27.698 -6.274 1.00 24.36 119 GLY A O 1
ATOM 637 N N . GLN A 1 91 ? 4.572 28.007 -5.266 1.00 23.89 120 GLN A N 1
ATOM 638 C CA . GLN A 1 91 ? 4.809 27.097 -4.104 1.00 23.96 120 GLN A CA 1
ATOM 639 C C . GLN A 1 91 ? 4.384 25.663 -4.486 1.00 23.11 120 GLN A C 1
ATOM 640 O O . GLN A 1 91 ? 4.257 25.384 -5.668 1.00 21.34 120 GLN A O 1
ATOM 646 N N . GLY A 1 92 ? 4.154 24.776 -3.523 1.00 22.78 121 GLY A N 1
ATOM 647 C CA . GLY A 1 92 ? 3.666 23.409 -3.807 1.00 21.53 121 GLY A CA 1
ATOM 648 C C . GLY A 1 92 ? 4.706 22.610 -4.567 1.00 20.07 121 GLY A C 1
ATOM 649 O O . GLY A 1 92 ? 4.324 21.877 -5.523 1.00 20.62 121 GLY A O 1
ATOM 650 N N . LEU A 1 93 ? 5.962 22.710 -4.151 1.00 20.61 122 LEU A N 1
ATOM 651 C CA . LEU A 1 93 ? 7.114 22.093 -4.847 1.00 23.96 122 LEU A CA 1
ATOM 652 C C . LEU A 1 93 ? 7.142 20.567 -4.594 1.00 25.15 122 LEU A C 1
ATOM 653 O O . LEU A 1 93 ? 6.818 20.098 -3.481 1.00 26.85 122 LEU A O 1
ATOM 658 N N . TRP A 1 94 ? 7.575 19.803 -5.585 1.00 25.11 123 TRP A N 1
AT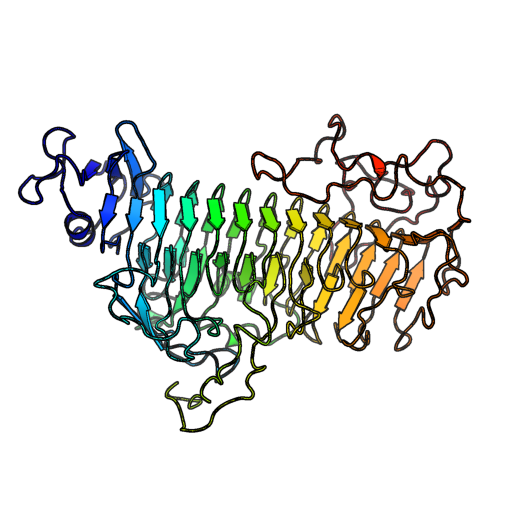OM 659 C CA . TRP A 1 94 ? 7.771 18.336 -5.458 1.00 23.45 123 TRP A CA 1
ATOM 660 C C . TRP A 1 94 ? 8.732 17.899 -6.557 1.00 24.29 123 TRP A C 1
ATOM 661 O O . TRP A 1 94 ? 8.987 18.707 -7.527 1.00 23.02 123 TRP A O 1
ATOM 672 N N . GLU A 1 95 ? 9.255 16.680 -6.415 1.00 24.76 124 GLU A N 1
ATOM 673 C CA . GLU A 1 95 ? 10.300 16.115 -7.303 1.00 25.48 124 GLU A CA 1
ATOM 674 C C . GLU A 1 95 ? 9.603 15.192 -8.301 1.00 23.69 124 GLU A C 1
ATOM 675 O O . GLU A 1 95 ? 9.089 14.126 -7.874 1.00 19.59 124 GLU A O 1
ATOM 681 N N . LEU A 1 96 ? 9.572 15.610 -9.575 1.00 22.46 125 LEU A N 1
ATOM 682 C CA . LEU A 1 96 ? 9.039 14.784 -10.693 1.00 21.32 125 LEU A CA 1
ATOM 683 C C . LEU A 1 96 ? 10.195 13.946 -11.213 1.00 20.17 125 LEU A C 1
ATOM 684 O O . LEU A 1 96 ? 11.311 14.480 -11.352 1.00 20.03 125 LEU A O 1
ATOM 689 N N . ASN A 1 97 ? 9.958 12.645 -11.395 1.00 21.77 126 ASN A N 1
ATOM 690 C CA . ASN A 1 97 ? 10.969 11.756 -12.004 1.00 21.80 126 ASN A CA 1
ATOM 691 C C . ASN A 1 97 ? 10.285 10.550 -12.639 1.00 20.15 126 ASN A C 1
ATOM 692 O O . ASN A 1 97 ? 9.774 9.683 -11.917 1.00 19.48 126 ASN A O 1
ATOM 697 N N . TYR A 1 98 ? 10.240 10.521 -13.956 1.00 19.62 127 TYR A N 1
ATOM 698 C CA . TYR A 1 98 ? 9.701 9.375 -14.750 1.00 18.48 127 TYR A CA 1
ATOM 699 C C . TYR A 1 98 ? 10.540 8.104 -14.497 1.00 18.66 127 TYR A C 1
ATOM 700 O O . TYR A 1 98 ? 10.016 6.982 -14.648 1.00 18.09 127 TYR A O 1
ATOM 709 N N . GLY A 1 99 ? 11.813 8.281 -14.168 1.00 19.16 128 GLY A N 1
ATOM 710 C CA . GLY A 1 99 ? 12.752 7.186 -13.869 1.00 20.15 128 GLY A CA 1
ATOM 711 C C . GLY A 1 99 ? 13.443 6.647 -15.108 1.00 21.18 128 GLY A C 1
ATOM 712 O O . GLY A 1 99 ? 14.250 5.751 -14.941 1.00 19.66 128 GLY A O 1
ATOM 713 N N . LYS A 1 100 ? 13.124 7.151 -16.305 1.00 18.27 129 LYS A N 1
ATOM 714 C CA . LYS A 1 100 ? 13.799 6.818 -17.577 1.00 18.79 129 LYS A CA 1
ATOM 715 C C . LYS A 1 100 ? 13.417 7.879 -18.609 1.00 20.10 129 LYS A C 1
ATOM 716 O O . LYS A 1 100 ? 12.348 8.542 -18.430 1.00 23.04 129 LYS A O 1
ATOM 722 N N . HIS A 1 101 ? 14.206 8.051 -19.665 1.00 18.86 130 HIS A N 1
ATOM 723 C CA . HIS A 1 101 ? 13.904 9.090 -20.689 1.00 18.40 130 HIS A CA 1
ATOM 724 C C . HIS A 1 101 ? 12.594 8.751 -21.415 1.00 17.70 130 HIS A C 1
ATOM 725 O O . HIS A 1 101 ? 12.141 7.571 -21.367 1.00 18.58 130 HIS A O 1
ATOM 732 N N . LEU A 1 102 ? 12.049 9.723 -22.141 1.00 16.61 131 LEU A N 1
ATOM 733 C CA . LEU A 1 102 ? 10.739 9.602 -22.829 1.00 16.45 131 LEU A CA 1
ATOM 734 C C . LEU A 1 102 ? 10.980 9.316 -24.328 1.00 16.95 131 LEU A C 1
ATOM 735 O O . LEU A 1 102 ? 12.184 9.067 -24.723 1.00 16.76 131 LEU A O 1
ATOM 740 N N . ASP A 1 103 ? 9.939 9.368 -25.169 1.00 16.62 132 ASP A N 1
ATOM 741 C CA . ASP A 1 103 ? 10.000 8.942 -26.605 1.00 16.77 132 ASP A CA 1
ATOM 742 C C . ASP A 1 103 ? 11.046 9.760 -27.372 1.00 18.68 132 ASP A C 1
ATOM 743 O O . ASP A 1 103 ? 11.655 9.239 -28.313 1.00 16.50 132 ASP A O 1
ATOM 748 N N . ASN A 1 104 ? 11.211 11.028 -27.007 1.00 18.89 133 ASN A N 1
ATOM 749 C CA . ASN A 1 104 ? 12.294 11.912 -27.500 1.00 18.97 133 ASN A CA 1
ATOM 750 C C . ASN A 1 104 ? 13.242 12.159 -26.319 1.00 18.68 133 ASN A C 1
ATOM 751 O O . ASN A 1 104 ? 12.750 12.642 -25.286 1.00 16.86 133 ASN A O 1
ATOM 756 N N . THR A 1 105 ? 14.541 11.854 -26.428 1.00 18.87 134 THR A N 1
ATOM 757 C CA . THR A 1 105 ? 15.476 11.982 -25.274 1.00 18.35 134 THR A CA 1
ATOM 758 C C . THR A 1 105 ? 15.607 13.459 -24.844 1.00 17.46 134 THR A C 1
ATOM 759 O O . THR A 1 105 ? 16.033 13.698 -23.725 1.00 18.74 134 THR A O 1
ATOM 763 N N . ASN A 1 106 ? 15.159 14.417 -25.660 1.00 17.84 135 ASN A N 1
ATOM 764 C CA . ASN A 1 106 ? 15.196 15.870 -25.323 1.00 18.06 135 ASN A CA 1
ATOM 765 C C . ASN A 1 106 ? 14.015 16.319 -24.441 1.00 18.33 135 ASN A C 1
ATOM 766 O O . ASN A 1 106 ? 14.123 17.405 -23.822 1.00 18.80 135 ASN A O 1
ATOM 771 N N . HIS A 1 107 ? 12.921 15.569 -24.344 1.00 18.24 136 HIS A N 1
ATOM 772 C CA . HIS A 1 107 ? 11.816 15.947 -23.416 1.00 18.96 136 HIS A CA 1
ATOM 773 C C . HIS A 1 107 ? 12.336 15.857 -21.970 1.00 18.33 136 HIS A C 1
ATOM 774 O O . HIS A 1 107 ? 12.753 14.771 -21.502 1.00 16.12 136 HIS A O 1
ATOM 781 N N . LYS A 1 108 ? 12.201 16.937 -21.217 1.00 18.24 137 LYS A N 1
ATOM 782 C CA . LYS A 1 108 ? 12.588 16.943 -19.794 1.00 18.14 137 LYS A CA 1
ATOM 783 C C . LYS A 1 108 ? 11.743 15.917 -19.043 1.00 18.05 137 LYS A C 1
ATOM 784 O O . LYS A 1 108 ? 10.516 15.884 -19.265 1.00 16.02 137 LYS A O 1
ATOM 790 N N . TRP A 1 109 ? 12.356 15.108 -18.187 1.00 16.75 138 TRP A N 1
ATOM 791 C CA . TRP A 1 109 ? 11.635 14.001 -17.512 1.00 17.29 138 TRP A CA 1
ATOM 792 C C . TRP A 1 109 ? 11.946 13.905 -16.020 1.00 18.55 138 TRP A C 1
ATOM 793 O O . TRP A 1 109 ? 11.440 12.944 -15.371 1.00 18.92 138 TRP A O 1
ATOM 804 N N . HIS A 1 110 ? 12.734 14.833 -15.463 1.00 19.07 139 HIS A N 1
ATOM 805 C CA . HIS A 1 110 ? 12.928 14.921 -14.003 1.00 20.64 139 HIS A CA 1
ATOM 806 C C . HIS A 1 110 ? 13.234 16.368 -13.645 1.00 19.73 139 HIS A C 1
ATOM 807 O O . HIS A 1 110 ? 13.916 17.024 -14.397 1.00 20.42 139 HIS A O 1
ATOM 814 N N . GLY A 1 111 ? 12.708 16.826 -12.520 1.00 21.51 140 GLY A N 1
ATOM 815 C CA . GLY A 1 111 ? 13.024 18.171 -12.003 1.00 21.85 140 GLY A CA 1
ATOM 816 C C . GLY A 1 111 ? 12.004 18.595 -10.976 1.00 22.72 140 GLY A C 1
ATOM 817 O O . GLY A 1 111 ? 11.025 17.859 -10.768 1.00 21.97 140 GLY A O 1
ATOM 818 N N . THR A 1 112 ? 12.247 19.730 -10.317 1.00 22.67 141 THR A N 1
ATOM 819 C CA . THR A 1 112 ? 11.303 20.285 -9.337 1.00 20.46 141 THR A CA 1
ATOM 820 C C . THR A 1 112 ? 10.123 20.873 -10.109 1.00 20.96 141 THR A C 1
ATOM 821 O O . THR A 1 112 ? 10.346 21.616 -11.087 1.00 19.89 141 THR A O 1
ATOM 825 N N . VAL A 1 113 ? 8.921 20.626 -9.606 1.00 19.83 142 VAL A N 1
ATOM 826 C CA . VAL A 1 113 ? 7.646 21.098 -10.212 1.00 20.48 142 VAL A CA 1
ATOM 827 C C . VAL A 1 113 ? 6.872 21.829 -9.113 1.00 20.39 142 VAL A C 1
ATOM 828 O O . VAL A 1 113 ? 6.950 21.375 -7.975 1.00 21.72 142 VAL A O 1
ATOM 832 N N . SER A 1 114 ? 6.193 22.925 -9.467 1.00 20.11 143 SER A N 1
ATOM 833 C CA . SER A 1 114 ? 5.197 23.639 -8.627 1.00 20.14 143 SER A CA 1
ATOM 834 C C . SER A 1 114 ? 3.785 23.193 -9.040 1.00 20.76 143 SER A C 1
ATOM 835 O O . SER A 1 114 ? 3.410 23.456 -10.193 1.00 17.95 143 SER A O 1
ATOM 838 N N . SER A 1 115 ? 3.006 22.585 -8.132 1.00 19.46 144 SER A N 1
ATOM 839 C CA . SER A 1 115 ? 1.610 22.139 -8.409 1.00 19.92 144 SER A CA 1
ATOM 840 C C . SER A 1 115 ? 0.643 22.605 -7.315 1.00 19.84 144 SER A C 1
ATOM 841 O O . SER A 1 115 ? 0.836 22.211 -6.141 1.00 20.74 144 SER A O 1
ATOM 844 N N . SER A 1 116 ? -0.423 23.311 -7.701 1.00 18.98 145 SER A N 1
ATOM 845 C CA . SER A 1 116 ? -1.494 23.800 -6.786 1.00 20.25 145 SER A CA 1
ATOM 846 C C . SER A 1 116 ? -2.145 22.602 -6.099 1.00 21.08 145 SER A C 1
ATOM 847 O O . SER A 1 116 ? -2.338 22.619 -4.871 1.00 21.76 145 SER A O 1
ATOM 850 N N . ILE A 1 117 ? -2.487 21.585 -6.876 1.00 20.56 146 ILE A N 1
ATOM 851 C CA . ILE A 1 117 ? -2.934 20.283 -6.321 1.00 21.33 146 ILE A CA 1
ATOM 852 C C . ILE A 1 117 ? -2.062 19.183 -6.925 1.00 21.26 146 ILE A C 1
ATOM 853 O O . ILE A 1 117 ? -1.867 19.192 -8.177 1.00 20.26 146 ILE A O 1
ATOM 858 N N . LEU A 1 118 ? -1.533 18.306 -6.072 1.00 18.84 147 LEU A N 1
ATOM 859 C CA . LEU A 1 118 ? -0.804 17.100 -6.505 1.00 19.75 147 LEU A CA 1
ATOM 860 C C . LEU A 1 118 ? -1.558 15.873 -5.972 1.00 22.48 147 LEU A C 1
ATOM 861 O O . LEU A 1 118 ? -1.749 15.795 -4.745 1.00 19.70 147 LEU A O 1
ATOM 866 N N . LEU A 1 119 ? -1.975 14.977 -6.878 1.00 21.27 148 LEU A N 1
ATOM 867 C CA . LEU A 1 119 ? -2.508 13.639 -6.539 1.00 20.60 148 LEU A CA 1
ATOM 868 C C . LEU A 1 119 ? -1.499 12.584 -6.992 1.00 21.32 148 LEU A C 1
ATOM 869 O O . LEU A 1 119 ? -1.604 12.128 -8.153 1.00 21.55 148 LEU A O 1
ATOM 874 N N . LYS A 1 120 ? -0.568 12.210 -6.110 1.00 21.06 149 LYS A N 1
ATOM 875 C CA . LYS A 1 120 ? 0.466 11.181 -6.389 1.00 22.23 149 LYS A CA 1
ATOM 876 C C . LYS A 1 120 ? 0.067 9.896 -5.659 1.00 22.37 149 LYS A C 1
ATOM 877 O O . LYS A 1 120 ? 0.074 9.889 -4.416 1.00 20.95 149 LYS A O 1
ATOM 883 N N . ASP A 1 121 ? -0.337 8.870 -6.415 1.00 22.29 150 ASP A N 1
ATOM 884 C CA . ASP A 1 121 ? -0.782 7.558 -5.872 1.00 23.18 150 ASP A CA 1
ATOM 885 C C . ASP A 1 121 ? -1.912 7.774 -4.861 1.00 24.85 150 ASP A C 1
ATOM 886 O O . ASP A 1 121 ? -1.992 7.041 -3.881 1.00 25.98 150 ASP A O 1
ATOM 891 N N . VAL A 1 122 ? -2.789 8.722 -5.138 1.00 24.35 151 VAL A N 1
ATOM 892 C CA . VAL A 1 122 ? -4.090 8.858 -4.436 1.00 24.48 151 VAL A CA 1
ATOM 893 C C . VAL A 1 122 ? -5.184 8.403 -5.381 1.00 25.39 151 VAL A C 1
ATOM 894 O O . VAL A 1 122 ? -5.395 9.065 -6.389 1.00 31.76 151 VAL A O 1
ATOM 898 N N . GLU A 1 123 ? -5.900 7.356 -5.024 1.00 25.57 152 GLU A N 1
ATOM 899 C CA . GLU A 1 123 ? -6.985 6.815 -5.873 1.00 24.33 152 GLU A CA 1
ATOM 900 C C . GLU A 1 123 ? -8.302 6.923 -5.118 1.00 21.70 152 GLU A C 1
ATOM 901 O O . GLU A 1 123 ? -8.250 7.251 -3.912 1.00 21.61 152 GLU A O 1
ATOM 907 N N . TYR A 1 124 ? -9.426 6.697 -5.810 1.00 19.43 153 TYR A N 1
ATOM 908 C CA . TYR A 1 124 ? -10.798 6.889 -5.278 1.00 21.02 153 TYR A CA 1
ATOM 909 C C . TYR A 1 124 ? -10.878 8.273 -4.626 1.00 22.29 153 TYR A C 1
ATOM 910 O O . TYR A 1 124 ? -11.037 8.385 -3.375 1.00 22.69 153 TYR A O 1
ATOM 919 N N . ILE A 1 125 ? -10.779 9.317 -5.456 1.00 20.60 154 ILE A N 1
ATOM 920 C CA . ILE A 1 125 ? -10.869 10.725 -4.987 1.00 23.41 154 ILE A CA 1
ATOM 921 C C . ILE A 1 125 ? -11.642 11.547 -6.011 1.00 23.53 154 ILE A C 1
ATOM 922 O O . ILE A 1 125 ? -11.479 11.310 -7.234 1.00 22.73 154 ILE A O 1
ATOM 927 N N . GLU A 1 126 ? -12.460 12.466 -5.516 1.00 22.87 155 GLU A N 1
ATOM 928 C CA . GLU A 1 126 ? -13.312 13.376 -6.315 1.00 24.72 155 GLU A CA 1
ATOM 929 C C . GLU A 1 126 ? -13.056 14.802 -5.814 1.00 26.36 155 GLU A C 1
ATOM 930 O O . GLU A 1 126 ? -13.209 15.030 -4.608 1.00 24.46 155 GLU A O 1
ATOM 936 N N . ILE A 1 127 ? -12.627 15.713 -6.688 1.00 23.99 156 ILE A N 1
ATOM 937 C CA . ILE A 1 127 ? -12.388 17.140 -6.330 1.00 22.90 156 ILE A CA 1
ATOM 938 C C . ILE A 1 127 ? -13.372 18.015 -7.110 1.00 24.72 156 ILE A C 1
ATOM 939 O O . ILE A 1 127 ? -13.414 17.865 -8.353 1.00 22.74 156 ILE A O 1
ATOM 944 N N . GLU A 1 128 ? -14.115 18.918 -6.443 1.00 24.07 157 GLU A N 1
ATOM 945 C CA . GLU A 1 128 ? -15.142 19.758 -7.121 1.00 24.68 157 GLU A CA 1
ATOM 946 C C . GLU A 1 128 ? -15.178 21.177 -6.533 1.00 22.43 157 GLU A C 1
ATOM 947 O O . GLU A 1 128 ? -14.797 21.345 -5.355 1.00 22.89 157 GLU A O 1
ATOM 953 N N . GLY A 1 129 ? -15.630 22.130 -7.357 1.00 22.75 158 GLY A N 1
ATOM 954 C CA . GLY A 1 129 ? -16.081 23.479 -6.978 1.00 23.11 158 GLY A CA 1
ATOM 955 C C . GLY A 1 129 ? -14.983 24.490 -6.655 1.00 22.95 158 GLY A C 1
ATOM 956 O O . GLY A 1 129 ? -15.342 25.553 -6.154 1.00 25.35 158 GLY A O 1
ATOM 957 N N . LEU A 1 130 ? -13.704 24.218 -6.913 1.00 22.18 159 LEU A N 1
ATOM 958 C CA . LEU A 1 130 ? -12.604 25.108 -6.488 1.00 21.47 159 LEU A CA 1
ATOM 959 C C . LEU A 1 130 ? -12.195 26.052 -7.613 1.00 23.19 159 LEU A C 1
ATOM 960 O O . LEU A 1 130 ? -12.480 25.739 -8.760 1.00 21.89 159 LEU A O 1
ATOM 965 N N . GLU A 1 131 ? -11.516 27.144 -7.245 1.00 21.74 160 GLU A N 1
ATOM 966 C CA . GLU A 1 131 ? -10.783 28.051 -8.167 1.00 21.94 160 GLU A CA 1
ATOM 967 C C . GLU A 1 131 ? -9.301 27.888 -7.851 1.00 22.68 160 GLU A C 1
ATOM 968 O O . GLU A 1 131 ? -8.946 27.838 -6.652 1.00 22.90 160 GLU A O 1
ATOM 974 N N . ILE A 1 132 ? -8.475 27.731 -8.877 1.00 18.14 161 ILE A N 1
ATOM 975 C CA . ILE A 1 132 ? -7.050 27.328 -8.717 1.00 20.19 161 ILE A CA 1
ATOM 976 C C . ILE A 1 132 ? -6.199 28.203 -9.632 1.00 19.49 161 ILE A C 1
ATOM 977 O O . ILE A 1 132 ? -6.579 28.328 -10.811 1.00 20.26 161 ILE A O 1
ATOM 982 N N . THR A 1 133 ? -5.071 28.729 -9.131 1.00 19.68 162 THR A N 1
ATOM 983 C CA . THR A 1 133 ? -4.101 29.496 -9.957 1.00 19.60 162 THR A CA 1
ATOM 984 C C . THR A 1 133 ? -2.687 29.099 -9.574 1.00 19.58 162 THR A C 1
ATOM 985 O O . THR A 1 133 ? -2.489 28.508 -8.515 1.00 20.73 162 THR A O 1
ATOM 989 N N . ASN A 1 134 ? -1.756 29.356 -10.491 1.00 18.87 163 ASN A N 1
ATOM 990 C CA . ASN A 1 134 ? -0.313 29.179 -10.275 1.00 19.00 163 ASN A CA 1
ATOM 991 C C . ASN A 1 134 ? 0.393 30.243 -11.108 1.00 19.86 163 ASN A C 1
ATOM 992 O O . ASN A 1 134 ? 1.068 29.918 -12.097 1.00 17.89 163 ASN A O 1
ATOM 997 N N . ASP A 1 135 ? 0.170 31.485 -10.681 1.00 22.29 164 ASP A N 1
ATOM 998 C CA . ASP A 1 135 ? 0.506 32.735 -11.397 1.00 23.08 164 ASP A CA 1
ATOM 999 C C . ASP A 1 135 ? 1.956 33.029 -11.048 1.00 21.73 164 ASP A C 1
ATOM 1000 O O . ASP A 1 135 ? 2.337 32.707 -9.928 1.00 25.41 164 ASP A O 1
ATOM 1005 N N . ARG A 1 136 ? 2.725 33.617 -11.954 1.00 22.62 165 ARG A N 1
ATOM 1006 C CA . ARG A 1 136 ? 4.152 33.923 -11.695 1.00 26.77 165 ARG A CA 1
ATOM 1007 C C . ARG A 1 136 ? 4.279 35.387 -11.249 1.00 28.16 165 ARG A C 1
ATOM 1008 O O . ARG A 1 136 ? 5.373 35.741 -10.777 1.00 31.90 165 ARG A O 1
ATOM 1016 N N . GLY A 1 137 ? 3.186 36.142 -11.286 1.00 32.51 166 GLY A N 1
ATOM 1017 C CA . GLY A 1 137 ? 3.182 37.613 -11.127 1.00 41.88 166 GLY A CA 1
ATOM 1018 C C . GLY A 1 137 ? 3.104 38.161 -9.697 1.00 47.31 166 GLY A C 1
ATOM 1019 O O . GLY A 1 137 ? 2.824 39.366 -9.613 1.00 53.36 166 GLY A O 1
ATOM 1020 N N . THR A 1 138 ? 3.411 37.415 -8.614 1.00 50.26 167 THR A N 1
ATOM 1021 C CA . THR A 1 138 ? 3.309 37.945 -7.213 1.00 46.14 167 THR A CA 1
ATOM 1022 C C . THR A 1 138 ? 4.674 38.184 -6.566 1.00 53.30 167 THR A C 1
ATOM 1023 O O . THR A 1 138 ? 5.652 37.566 -6.992 1.00 54.59 167 THR A O 1
ATOM 1027 N N . LYS A 1 139 ? 4.673 39.021 -5.515 1.00 60.83 168 LYS A N 1
ATOM 1028 C CA . LYS A 1 139 ? 5.818 39.385 -4.636 1.00 60.62 168 LYS A CA 1
ATOM 1029 C C . LYS A 1 139 ? 6.683 38.165 -4.339 1.00 58.38 168 LYS A C 1
ATOM 1030 O O . LYS A 1 139 ? 7.667 37.984 -5.056 1.00 75.85 168 LYS A O 1
ATOM 1036 N N . ASN A 1 140 ? 6.299 37.348 -3.354 1.00 54.07 169 ASN A N 1
ATOM 1037 C CA . ASN A 1 140 ? 7.125 36.247 -2.782 1.00 54.59 169 ASN A CA 1
ATOM 1038 C C . ASN A 1 140 ? 7.226 35.056 -3.759 1.00 47.53 169 ASN A C 1
ATOM 1039 O O . ASN A 1 140 ? 7.554 33.917 -3.273 1.00 47.53 169 ASN A O 1
ATOM 1044 N N . ASP A 1 141 ? 7.048 35.274 -5.075 1.00 40.96 170 ASP A N 1
ATOM 1045 C CA . ASP A 1 141 ? 7.143 34.181 -6.096 1.00 36.13 170 ASP A CA 1
ATOM 1046 C C . ASP A 1 141 ? 8.585 33.699 -6.122 1.00 33.27 170 ASP A C 1
ATOM 1047 O O . ASP A 1 141 ? 9.480 34.515 -6.315 1.00 34.26 170 ASP A O 1
ATOM 1052 N N . PRO A 1 142 ? 8.859 32.400 -5.895 1.00 35.52 171 PRO A N 1
ATOM 1053 C CA . PRO A 1 142 ? 10.229 31.897 -5.868 1.00 35.26 171 PRO A CA 1
ATOM 1054 C C . PRO A 1 142 ? 11.129 32.285 -7.062 1.00 33.80 171 PRO A C 1
ATOM 1055 O O . PRO A 1 142 ? 12.318 32.304 -6.901 1.00 32.82 171 PRO A O 1
ATOM 1059 N N . GLU A 1 143 ? 10.581 32.572 -8.242 1.00 30.63 172 GLU A N 1
ATOM 1060 C CA . GLU A 1 143 ? 11.417 32.879 -9.439 1.00 29.27 172 GLU A CA 1
ATOM 1061 C C . GLU A 1 143 ? 11.501 34.402 -9.620 1.00 26.29 172 GLU A C 1
ATOM 1062 O O . GLU A 1 143 ? 12.150 34.821 -10.568 1.00 27.70 172 GLU A O 1
ATOM 1068 N N . GLY A 1 144 ? 10.903 35.191 -8.714 1.00 30.23 173 GLY A N 1
ATOM 1069 C CA . GLY A 1 144 ? 11.029 36.664 -8.706 1.00 30.00 173 GLY A CA 1
ATOM 1070 C C . GLY A 1 144 ? 10.632 37.197 -10.063 1.00 30.98 173 GLY A C 1
ATOM 1071 O O . GLY A 1 144 ? 9.594 36.751 -10.573 1.00 32.91 173 GLY A O 1
ATOM 1072 N N . ASP A 1 145 ? 11.478 38.001 -10.698 1.00 30.20 174 ASP A N 1
ATOM 1073 C CA . ASP A 1 145 ? 11.147 38.648 -11.993 1.00 33.70 174 ASP A CA 1
ATOM 1074 C C . ASP A 1 145 ? 11.804 37.885 -13.162 1.00 29.73 174 ASP A C 1
ATOM 1075 O O . ASP A 1 145 ? 12.014 38.514 -14.231 1.00 28.59 174 ASP A O 1
ATOM 1080 N N . LYS A 1 146 ? 12.139 36.598 -12.986 1.00 27.27 175 LYS A N 1
ATOM 1081 C CA . LYS A 1 146 ? 12.622 35.710 -14.086 1.00 24.73 175 LYS A CA 1
ATOM 1082 C C . LYS A 1 146 ? 11.682 35.873 -15.285 1.00 23.52 175 LYS A C 1
ATOM 1083 O O . LYS A 1 146 ? 10.435 35.868 -15.054 1.00 23.35 175 LYS A O 1
ATOM 1089 N N . ALA A 1 147 ? 12.218 35.932 -16.508 1.00 23.47 176 ALA A N 1
ATOM 1090 C CA . ALA A 1 147 ? 11.408 36.094 -17.746 1.00 22.29 176 ALA A CA 1
ATOM 1091 C C . ALA A 1 147 ? 10.472 34.887 -17.908 1.00 20.11 176 ALA A C 1
ATOM 1092 O O . ALA A 1 147 ? 10.928 33.752 -17.761 1.00 19.15 176 ALA A O 1
ATOM 1094 N N . TYR A 1 148 ? 9.184 35.143 -18.160 1.00 19.50 177 TYR A N 1
ATOM 1095 C CA . TYR A 1 148 ? 8.119 34.119 -18.315 1.00 18.33 177 TYR A CA 1
ATOM 1096 C C . TYR A 1 148 ? 8.530 33.035 -19.332 1.00 18.39 177 TYR A C 1
ATOM 1097 O O . TYR A 1 148 ? 8.078 31.891 -19.174 1.00 18.76 177 TYR A O 1
ATOM 1106 N N . ASN A 1 149 ? 9.375 33.348 -20.311 1.00 16.94 178 ASN A N 1
ATOM 1107 C CA . ASN A 1 149 ? 9.718 32.425 -21.421 1.00 16.90 178 ASN A CA 1
ATOM 1108 C C . ASN A 1 149 ? 11.180 31.970 -21.342 1.00 17.44 178 ASN A C 1
ATOM 1109 O O . ASN A 1 149 ? 11.678 31.503 -22.377 1.00 16.14 178 ASN A O 1
ATOM 1114 N N . ASP A 1 150 ? 11.834 32.032 -20.182 1.00 17.39 179 ASP A N 1
ATOM 1115 C CA . ASP A 1 150 ? 13.171 31.393 -20.048 1.00 18.98 179 ASP A CA 1
ATOM 1116 C C . ASP A 1 150 ? 12.963 29.874 -20.185 1.00 19.44 179 ASP A C 1
ATOM 1117 O O . ASP A 1 150 ? 11.926 29.342 -19.732 1.00 17.77 179 ASP A O 1
ATOM 1122 N N . ALA A 1 151 ? 13.916 29.188 -20.799 1.00 20.12 180 ALA A N 1
ATOM 1123 C CA . ALA A 1 151 ? 13.779 27.753 -21.126 1.00 20.12 180 ALA A CA 1
ATOM 1124 C C . ALA A 1 151 ? 13.841 26.924 -19.835 1.00 19.85 180 ALA A C 1
ATOM 1125 O O . ALA A 1 151 ? 13.379 25.752 -19.859 1.00 18.66 180 ALA A O 1
ATOM 1127 N N . ASP A 1 152 ? 14.398 27.490 -18.750 1.00 21.37 181 ASP A N 1
ATOM 1128 C CA . ASP A 1 152 ? 14.565 26.766 -17.463 1.00 21.71 181 ASP A CA 1
ATOM 1129 C C . ASP A 1 152 ? 13.625 27.318 -16.405 1.00 22.30 181 ASP A C 1
ATOM 1130 O O . ASP A 1 152 ? 13.795 26.935 -15.231 1.00 19.64 181 ASP A O 1
ATOM 1135 N N . CYS A 1 153 ? 12.580 28.051 -16.789 1.00 20.16 182 CYS A N 1
ATOM 1136 C CA . CYS A 1 153 ? 11.449 28.292 -15.853 1.00 19.75 182 CYS A CA 1
ATOM 1137 C C . CYS A 1 153 ? 10.951 26.947 -15.300 1.00 19.61 182 CYS A C 1
ATOM 1138 O O . CYS A 1 153 ? 10.802 25.984 -16.095 1.00 18.23 182 CYS A O 1
ATOM 1141 N N . MET A 1 154 ? 10.603 26.924 -14.019 1.00 18.36 183 MET A N 1
ATOM 1142 C CA . MET A 1 154 ? 10.104 25.713 -13.328 1.00 20.29 183 MET A CA 1
ATOM 1143 C C . MET A 1 154 ? 8.753 25.353 -13.950 1.00 17.56 183 MET A C 1
ATOM 1144 O O . MET A 1 154 ? 7.962 26.269 -14.285 1.00 16.09 183 MET A O 1
ATOM 1149 N N . ASP A 1 155 ? 8.508 24.064 -14.164 1.00 18.20 184 ASP A N 1
ATOM 1150 C CA . ASP A 1 155 ? 7.174 23.585 -14.626 1.00 18.37 184 ASP A CA 1
ATOM 1151 C C . ASP A 1 155 ? 6.123 23.904 -13.544 1.00 18.87 184 ASP A C 1
ATOM 1152 O O . ASP A 1 155 ? 6.450 23.809 -12.332 1.00 21.17 184 ASP A O 1
ATOM 1157 N N . ARG A 1 156 ? 4.895 24.253 -13.945 1.00 19.37 185 ARG A N 1
ATOM 1158 C CA . ARG A 1 156 ? 3.789 24.582 -13.017 1.00 18.46 185 ARG A CA 1
ATOM 1159 C C . ARG A 1 156 ? 2.526 23.867 -13.496 1.00 18.57 185 ARG A C 1
ATOM 1160 O O . ARG A 1 156 ? 2.299 23.803 -14.744 1.00 17.84 185 ARG A O 1
ATOM 1168 N N . THR A 1 157 ? 1.733 23.366 -12.543 1.00 16.51 186 THR A N 1
ATOM 1169 C CA . THR A 1 157 ? 0.432 22.695 -12.785 1.00 17.10 186 THR A CA 1
ATOM 1170 C C . THR A 1 157 ? -0.649 23.341 -11.920 1.00 17.67 186 THR A C 1
ATOM 1171 O O . THR A 1 157 ? -0.313 23.814 -10.802 1.00 18.08 186 THR A O 1
ATOM 1175 N N . GLY A 1 158 ? -1.881 23.334 -12.430 1.00 16.38 187 GLY A N 1
ATOM 1176 C CA . GLY A 1 158 ? -3.098 23.486 -11.623 1.00 18.64 187 GLY A CA 1
ATOM 1177 C C . GLY A 1 158 ? -3.334 22.197 -10.844 1.00 18.79 187 GLY A C 1
ATOM 1178 O O . GLY A 1 158 ? -3.190 22.227 -9.602 1.00 16.70 187 GLY A O 1
ATOM 1179 N N . VAL A 1 159 ? -3.623 21.091 -11.553 1.00 18.31 188 VAL A N 1
ATOM 1180 C CA . VAL A 1 159 ? -3.751 19.746 -10.924 1.00 17.19 188 VAL A CA 1
ATOM 1181 C C . VAL A 1 159 ? -2.827 18.745 -11.615 1.00 17.58 188 VAL A C 1
ATOM 1182 O O . VAL A 1 159 ? -2.998 18.492 -12.833 1.00 17.29 188 VAL A O 1
ATOM 1186 N N . ALA A 1 160 ? -1.830 18.258 -10.882 1.00 19.07 189 ALA A N 1
ATOM 1187 C CA . ALA A 1 160 ? -0.851 17.261 -11.344 1.00 17.08 189 ALA A CA 1
ATOM 1188 C C . ALA A 1 160 ? -1.287 15.900 -10.793 1.00 18.91 189 ALA A C 1
ATOM 1189 O O . ALA A 1 160 ? -1.601 15.844 -9.608 1.00 17.76 189 ALA A O 1
ATOM 1191 N N . GLY A 1 161 ? -1.293 14.866 -11.632 1.00 17.67 190 GLY A N 1
ATOM 1192 C CA . GLY A 1 161 ? -1.571 13.482 -11.215 1.00 18.34 190 GLY A CA 1
ATOM 1193 C C . GLY A 1 161 ? -0.377 12.608 -11.531 1.00 19.89 190 GLY A C 1
ATOM 1194 O O . GLY A 1 161 ? 0.272 12.827 -12.589 1.00 19.65 190 GLY A O 1
ATOM 1195 N N . VAL A 1 162 ? 0.007 11.738 -10.600 1.00 18.62 191 VAL A N 1
ATOM 1196 C CA . VAL A 1 162 ? 1.117 10.768 -10.765 1.00 18.74 191 VAL A CA 1
ATOM 1197 C C . VAL A 1 162 ? 0.611 9.399 -10.278 1.00 19.94 191 VAL A C 1
ATOM 1198 O O . VAL A 1 162 ? 0.128 9.310 -9.128 1.00 17.83 191 VAL A O 1
ATOM 1202 N N . ALA A 1 163 ? 0.630 8.398 -11.154 1.00 20.97 192 ALA A N 1
ATOM 1203 C CA . ALA A 1 163 ? 0.641 6.962 -10.779 1.00 20.11 192 ALA A CA 1
ATOM 1204 C C . ALA A 1 163 ? 2.088 6.452 -10.802 1.00 20.45 192 ALA A C 1
ATOM 1205 O O . ALA A 1 163 ? 2.798 6.745 -11.751 1.00 19.35 192 ALA A O 1
ATOM 1207 N N . LYS A 1 164 ? 2.526 5.704 -9.784 1.00 20.70 193 LYS A N 1
ATOM 1208 C CA . LYS A 1 164 ? 3.934 5.230 -9.670 1.00 19.95 193 LYS A CA 1
ATOM 1209 C C . LYS A 1 164 ? 3.987 3.928 -8.842 1.00 22.78 193 LYS A C 1
ATOM 1210 O O . LYS A 1 164 ? 4.182 2.845 -9.433 1.00 21.35 193 LYS A O 1
ATOM 1216 N N . ASP A 1 165 ? 3.712 4.002 -7.536 1.00 22.95 194 ASP A N 1
ATOM 1217 C CA . ASP A 1 165 ? 4.039 2.877 -6.615 1.00 23.38 194 ASP A CA 1
ATOM 1218 C C . ASP A 1 165 ? 2.778 2.190 -6.099 1.00 23.52 194 ASP A C 1
ATOM 1219 O O . ASP A 1 165 ? 2.924 1.481 -5.098 1.00 27.43 194 ASP A O 1
ATOM 1224 N N . LYS A 1 166 ? 1.641 2.254 -6.792 1.00 23.83 195 LYS A N 1
ATOM 1225 C CA . LYS A 1 166 ? 0.407 1.551 -6.357 1.00 27.78 195 LYS A CA 1
ATOM 1226 C C . LYS A 1 166 ? -0.297 0.817 -7.503 1.00 26.62 195 LYS A C 1
ATOM 1227 O O . LYS A 1 166 ? -1.518 0.743 -7.483 1.00 28.06 195 LYS A O 1
ATOM 1233 N N . GLY A 1 167 ? 0.447 0.242 -8.447 1.00 28.07 196 GLY A N 1
ATOM 1234 C CA . GLY A 1 167 ? -0.116 -0.446 -9.620 1.00 27.22 196 GLY A CA 1
ATOM 1235 C C . GLY A 1 167 ? -1.131 0.415 -10.336 1.00 26.39 196 GLY A C 1
ATOM 1236 O O . GLY A 1 167 ? -0.855 1.609 -10.604 1.00 24.25 196 GLY A O 1
ATOM 1237 N N . THR A 1 168 ? -2.292 -0.143 -10.629 1.00 24.90 197 THR A N 1
ATOM 1238 C CA . THR A 1 168 ? -3.370 0.614 -11.302 1.00 25.36 197 THR A CA 1
ATOM 1239 C C . THR A 1 168 ? -4.017 1.581 -10.291 1.00 25.49 197 THR A C 1
ATOM 1240 O O . THR A 1 168 ? -4.592 1.089 -9.319 1.00 23.69 197 THR A O 1
ATOM 1244 N N . LEU A 1 169 ? -3.976 2.899 -10.520 1.00 22.56 198 LEU A N 1
ATOM 1245 C CA . LEU A 1 169 ? -4.794 3.873 -9.762 1.00 23.90 198 LEU A CA 1
ATOM 1246 C C . LEU A 1 169 ? -6.196 3.928 -10.352 1.00 22.73 198 LEU A C 1
ATOM 1247 O O . LEU A 1 169 ? -6.309 4.265 -11.555 1.00 22.06 198 LEU A O 1
ATOM 1252 N N . ASP A 1 170 ? -7.222 3.675 -9.534 1.00 22.01 199 ASP A N 1
ATOM 1253 C CA . ASP A 1 170 ? -8.649 3.728 -9.950 1.00 22.93 199 ASP A CA 1
ATOM 1254 C C . ASP A 1 170 ? -9.369 4.991 -9.457 1.00 22.03 199 ASP A C 1
ATOM 1255 O O . ASP A 1 170 ? -9.253 5.290 -8.275 1.00 21.81 199 ASP A O 1
ATOM 1260 N N . HIS A 1 171 ? -10.164 5.617 -10.335 1.00 19.71 200 HIS A N 1
ATOM 1261 C CA . HIS A 1 171 ? -11.254 6.573 -10.015 1.00 21.44 200 HIS A CA 1
ATOM 1262 C C . HIS A 1 171 ? -10.672 7.879 -9.461 1.00 20.11 200 HIS A C 1
ATOM 1263 O O . HIS A 1 171 ? -10.629 8.065 -8.244 1.00 21.56 200 HIS A O 1
ATOM 1270 N N . ILE A 1 172 ? -10.178 8.729 -10.341 1.00 20.87 201 ILE A N 1
ATOM 1271 C CA . ILE A 1 172 ? -9.816 10.140 -10.026 1.00 19.41 201 ILE A CA 1
ATOM 1272 C C . ILE A 1 172 ? -10.758 11.023 -10.848 1.00 19.79 201 ILE A C 1
ATOM 1273 O O . ILE A 1 172 ? -10.775 10.876 -12.105 1.00 19.71 201 ILE A O 1
ATOM 1278 N N . VAL A 1 173 ? -11.569 11.848 -10.163 1.00 18.27 202 VAL A N 1
ATOM 1279 C CA . VAL A 1 173 ? -12.593 12.726 -10.786 1.00 18.50 202 VAL A CA 1
ATOM 1280 C C . VAL A 1 173 ? -12.217 14.180 -10.480 1.00 20.53 202 VAL A C 1
ATOM 1281 O O . VAL A 1 173 ? -12.018 14.505 -9.279 1.00 19.10 202 VAL A O 1
ATOM 1285 N N . LEU A 1 174 ? -12.069 15.018 -11.519 1.00 20.49 203 LEU A N 1
ATOM 1286 C CA . LEU A 1 174 ? -11.999 16.492 -11.345 1.00 20.19 203 LEU A CA 1
ATOM 1287 C C . LEU A 1 174 ? -13.249 17.083 -12.009 1.00 19.76 203 LEU A C 1
ATOM 1288 O O . LEU A 1 174 ? -13.483 16.807 -13.188 1.00 19.66 203 LEU A O 1
ATOM 1293 N N . ASP A 1 175 ? -14.068 17.811 -11.251 1.00 19.41 204 ASP A N 1
ATOM 1294 C CA . ASP A 1 175 ? -15.418 18.249 -11.674 1.00 19.27 204 ASP A CA 1
ATOM 1295 C C . ASP A 1 175 ? -15.586 19.727 -11.325 1.00 20.48 204 ASP A C 1
ATOM 1296 O O . ASP A 1 175 ? -15.369 20.078 -10.159 1.00 19.52 204 ASP A O 1
ATOM 1301 N N . ASP A 1 176 ? -15.917 20.575 -12.299 1.00 21.02 205 ASP A N 1
ATOM 1302 C CA . ASP A 1 176 ? -16.294 21.988 -12.020 1.00 20.64 205 ASP A CA 1
ATOM 1303 C C . ASP A 1 176 ? -15.148 22.678 -11.274 1.00 21.55 205 ASP A C 1
ATOM 1304 O O . ASP A 1 176 ? -15.390 23.337 -10.213 1.00 19.47 205 ASP A O 1
ATOM 1309 N N . LEU A 1 177 ? -13.921 22.562 -11.795 1.00 20.33 206 LEU A N 1
ATOM 1310 C CA . LEU A 1 177 ? -12.780 23.367 -11.296 1.00 19.19 206 LEU A CA 1
ATOM 1311 C C . LEU A 1 177 ? -12.552 24.543 -12.261 1.00 21.50 206 LEU A C 1
ATOM 1312 O O . LEU A 1 177 ? -12.595 24.334 -13.503 1.00 21.49 206 LEU A O 1
ATOM 1317 N N . TYR A 1 178 ? -12.310 25.728 -11.708 1.00 18.74 207 TYR A N 1
ATOM 1318 C CA . TYR A 1 178 ? -11.984 26.952 -12.468 1.00 18.25 207 TYR A CA 1
ATOM 1319 C C . TYR A 1 178 ? -10.475 27.163 -12.317 1.00 18.72 207 TYR A C 1
ATOM 1320 O O . TYR A 1 178 ? -10.023 27.527 -11.206 1.00 19.75 207 TYR A O 1
ATOM 1329 N N . ILE A 1 179 ? -9.718 26.853 -13.370 1.00 17.73 208 ILE A N 1
ATOM 1330 C CA . ILE A 1 179 ? -8.225 26.812 -13.332 1.00 18.17 208 ILE A CA 1
ATOM 1331 C C . ILE A 1 179 ? -7.744 27.924 -14.254 1.00 18.01 208 ILE A C 1
ATOM 1332 O O . ILE A 1 179 ? -8.062 27.889 -15.467 1.00 18.44 208 ILE A O 1
ATOM 1337 N N . HIS A 1 180 ? -7.090 28.944 -13.700 1.00 17.86 209 HIS A N 1
ATOM 1338 C CA . HIS A 1 180 ? -6.647 30.081 -14.542 1.00 17.95 209 HIS A CA 1
ATOM 1339 C C . HIS A 1 180 ? -5.280 30.565 -14.100 1.00 16.66 209 HIS A C 1
ATOM 1340 O O . HIS A 1 180 ? -4.913 30.299 -12.960 1.00 18.04 209 HIS A O 1
ATOM 1347 N N . ASP A 1 181 ? -4.527 31.183 -15.016 1.00 17.23 210 ASP A N 1
ATOM 1348 C CA . ASP A 1 181 ? -3.237 31.827 -14.673 1.00 18.04 210 ASP A CA 1
ATOM 1349 C C . ASP A 1 181 ? -2.319 30.760 -14.056 1.00 18.73 210 ASP A C 1
ATOM 1350 O O . ASP A 1 181 ? -1.687 30.976 -12.968 1.00 17.77 210 ASP A O 1
ATOM 1355 N N . VAL A 1 182 ? -2.190 29.635 -14.748 1.00 18.72 211 VAL A N 1
ATOM 1356 C CA . VAL A 1 182 ? -1.086 28.667 -14.489 1.00 18.63 211 VAL A CA 1
ATOM 1357 C C . VAL A 1 182 ? 0.053 29.000 -15.453 1.00 18.56 211 VAL A C 1
ATOM 1358 O O . VAL A 1 182 ? -0.042 28.670 -16.660 1.00 17.23 211 VAL A O 1
ATOM 1362 N N . ASP A 1 183 ? 1.077 29.684 -14.956 1.00 18.82 212 ASP A N 1
ATOM 1363 C CA . ASP A 1 183 ? 2.149 30.247 -15.808 1.00 18.54 212 ASP A CA 1
ATOM 1364 C C . ASP A 1 183 ? 3.349 29.296 -15.776 1.00 18.03 212 ASP A C 1
ATOM 1365 O O . ASP A 1 183 ? 4.347 29.606 -15.155 1.00 19.10 212 ASP A O 1
ATOM 1370 N N . GLY A 1 184 ? 3.222 28.161 -16.464 1.00 18.38 213 GLY A N 1
ATOM 1371 C CA . GLY A 1 184 ? 4.228 27.094 -16.461 1.00 18.54 213 GLY A CA 1
ATOM 1372 C C . GLY A 1 184 ? 5.377 27.396 -17.423 1.00 18.30 213 GLY A C 1
ATOM 1373 O O . GLY A 1 184 ? 5.522 28.537 -17.944 1.00 16.07 213 GLY A O 1
ATOM 1374 N N . ASN A 1 185 ? 6.179 26.380 -17.693 1.00 18.29 214 ASN A N 1
ATOM 1375 C CA . ASN A 1 185 ? 7.291 26.506 -18.659 1.00 16.53 214 ASN A CA 1
ATOM 1376 C C . ASN A 1 185 ? 6.641 26.628 -20.040 1.00 16.08 214 ASN A C 1
ATOM 1377 O O . ASN A 1 185 ? 5.705 25.869 -20.301 1.00 15.84 214 ASN A O 1
ATOM 1382 N N . VAL A 1 186 ? 7.102 27.545 -20.880 1.00 14.49 215 VAL A N 1
ATOM 1383 C CA . VAL A 1 186 ? 6.499 27.816 -22.212 1.00 14.63 215 VAL A CA 1
ATOM 1384 C C . VAL A 1 186 ? 6.702 26.598 -23.133 1.00 14.89 215 VAL A C 1
ATOM 1385 O O . VAL A 1 186 ? 5.808 26.359 -23.966 1.00 16.03 215 VAL A O 1
ATOM 1389 N N . TYR A 1 187 ? 7.782 25.822 -22.939 1.00 14.89 216 TYR A N 1
ATOM 1390 C CA . TYR A 1 187 ? 8.302 24.829 -23.923 1.00 15.10 216 TYR A CA 1
ATOM 1391 C C . TYR A 1 187 ? 7.974 23.365 -23.565 1.00 16.65 216 TYR A C 1
ATOM 1392 O O . TYR A 1 187 ? 7.683 22.553 -24.489 1.00 15.98 216 TYR A O 1
ATOM 1401 N N . ASN A 1 188 ? 8.150 22.966 -22.311 1.00 16.17 217 ASN A N 1
ATOM 1402 C CA . ASN A 1 188 ? 8.219 21.523 -21.933 1.00 16.63 217 ASN A CA 1
ATOM 1403 C C . ASN A 1 188 ? 6.881 20.797 -22.160 1.00 16.54 217 ASN A C 1
ATOM 1404 O O . ASN A 1 188 ? 5.826 21.286 -21.653 1.00 15.97 217 ASN A O 1
ATOM 1409 N N . LYS A 1 189 ? 6.908 19.666 -22.872 1.00 15.54 218 LYS A N 1
ATOM 1410 C CA . LYS A 1 189 ? 5.683 18.960 -23.313 1.00 16.69 218 LYS A CA 1
ATOM 1411 C C . LYS A 1 189 ? 5.213 17.937 -22.270 1.00 17.60 218 LYS A C 1
ATOM 1412 O O . LYS A 1 189 ? 3.988 17.657 -22.266 1.00 17.85 218 LYS A O 1
ATOM 1418 N N . HIS A 1 190 ? 6.113 17.335 -21.466 1.00 17.27 219 HIS A N 1
ATOM 1419 C CA . HIS A 1 190 ? 5.755 16.096 -20.713 1.00 16.44 219 HIS A CA 1
ATOM 1420 C C . HIS A 1 190 ? 6.114 16.130 -19.218 1.00 16.51 219 HIS A C 1
ATOM 1421 O O . HIS A 1 190 ? 5.732 15.180 -18.493 1.00 16.03 219 HIS A O 1
ATOM 1428 N N . MET A 1 191 ? 6.710 17.212 -18.720 1.00 16.28 220 MET A N 1
ATOM 1429 C CA . MET A 1 191 ? 6.575 17.574 -17.287 1.00 16.93 220 MET A CA 1
ATOM 1430 C C . MET A 1 191 ? 5.073 17.850 -17.026 1.00 16.15 220 MET A C 1
ATOM 1431 O O . MET A 1 191 ? 4.337 18.081 -18.031 1.00 16.62 220 MET A O 1
ATOM 1436 N N . THR A 1 192 ? 4.610 17.771 -15.773 1.00 16.22 221 THR A N 1
ATOM 1437 C CA . THR A 1 192 ? 3.227 18.176 -15.352 1.00 16.49 221 THR A CA 1
ATOM 1438 C C . THR A 1 192 ? 3.175 19.701 -15.428 1.00 16.45 221 THR A C 1
ATOM 1439 O O . THR A 1 192 ? 3.406 20.375 -14.427 1.00 18.44 221 THR A O 1
ATOM 1443 N N . ASN A 1 193 ? 2.890 20.205 -16.634 1.00 15.92 222 ASN A N 1
ATOM 1444 C CA . ASN A 1 193 ? 3.174 21.593 -17.043 1.00 15.12 222 ASN A CA 1
ATOM 1445 C C . ASN A 1 193 ? 1.976 22.134 -17.832 1.00 14.78 222 ASN A C 1
ATOM 1446 O O . ASN A 1 193 ? 1.883 21.835 -19.059 1.00 15.58 222 ASN A O 1
ATOM 1451 N N . GLY A 1 194 ? 1.067 22.839 -17.140 1.00 13.76 223 GLY A N 1
ATOM 1452 C CA . GLY A 1 194 ? -0.210 23.334 -17.683 1.00 14.55 223 GLY A CA 1
ATOM 1453 C C . GLY A 1 194 ? -1.373 23.146 -16.722 1.00 14.55 223 GLY A C 1
ATOM 1454 O O . GLY A 1 194 ? -1.129 23.006 -15.530 1.00 14.47 223 GLY A O 1
ATOM 1455 N N . GLY A 1 195 ? -2.607 23.233 -17.212 1.00 16.25 224 GLY A N 1
ATOM 1456 C CA . GLY A 1 195 ? -3.812 23.302 -16.352 1.00 15.62 224 GLY A CA 1
ATOM 1457 C C . GLY A 1 195 ? -4.005 22.029 -15.529 1.00 15.50 224 GLY A C 1
ATOM 1458 O O . GLY A 1 195 ? -3.938 22.090 -14.300 1.00 14.71 224 GLY A O 1
ATOM 1459 N N . ILE A 1 196 ? -4.178 20.896 -16.221 1.00 14.29 225 ILE A N 1
ATOM 1460 C CA . ILE A 1 196 ? -4.354 19.546 -15.637 1.00 14.67 225 ILE A CA 1
ATOM 1461 C C . ILE A 1 196 ? -3.413 18.611 -16.402 1.00 15.43 225 ILE A C 1
ATOM 1462 O O . ILE A 1 196 ? -3.456 18.606 -17.666 1.00 14.81 225 ILE A O 1
ATOM 1467 N N . TYR A 1 197 ? -2.559 17.882 -15.694 1.00 15.26 226 TYR A N 1
ATOM 1468 C CA . TYR A 1 197 ? -1.602 16.966 -16.370 1.00 15.91 226 TYR A CA 1
ATOM 1469 C C . TYR A 1 197 ? -1.403 15.715 -15.511 1.00 16.02 226 TYR A C 1
ATOM 1470 O O . TYR A 1 197 ? -0.860 15.828 -14.430 1.00 15.77 226 TYR A O 1
ATOM 1479 N N . PHE A 1 198 ? -1.835 14.557 -16.018 1.00 16.43 227 PHE A N 1
ATOM 1480 C CA . PHE A 1 198 ? -1.685 13.230 -15.368 1.00 16.93 227 PHE A CA 1
ATOM 1481 C C . PHE A 1 198 ? -0.585 12.438 -16.083 1.00 18.09 227 PHE A C 1
ATOM 1482 O O . PHE A 1 198 ? -0.701 12.305 -17.329 1.00 15.85 227 PHE A O 1
ATOM 1490 N N . ILE A 1 199 ? 0.440 11.968 -15.341 1.00 17.88 228 ILE A N 1
ATOM 1491 C CA . ILE A 1 199 ? 1.588 11.168 -15.875 1.00 18.51 228 ILE A CA 1
ATOM 1492 C C . ILE A 1 199 ? 1.732 9.846 -15.100 1.00 17.65 228 ILE A C 1
ATOM 1493 O O . ILE A 1 199 ? 1.131 9.704 -14.032 1.00 19.63 228 ILE A O 1
ATOM 1498 N N . VAL A 1 200 ? 2.466 8.900 -15.677 1.00 17.90 229 VAL A N 1
ATOM 1499 C CA . VAL A 1 200 ? 2.776 7.592 -15.029 1.00 17.39 229 VAL A CA 1
ATOM 1500 C C . VAL A 1 200 ? 4.296 7.472 -14.931 1.00 17.96 229 VAL A C 1
ATOM 1501 O O . VAL A 1 200 ? 4.964 7.493 -15.996 1.00 15.59 229 VAL A O 1
ATOM 1505 N N . GLU A 1 201 ? 4.809 7.378 -13.704 1.00 18.87 230 GLU A N 1
ATOM 1506 C CA . GLU A 1 201 ? 6.270 7.254 -13.444 1.00 18.85 230 GLU A CA 1
ATOM 1507 C C . GLU A 1 201 ? 6.667 5.785 -13.215 1.00 19.68 230 GLU A C 1
ATOM 1508 O O . GLU A 1 201 ? 5.837 5.006 -12.744 1.00 16.91 230 GLU A O 1
ATOM 1514 N N . LYS A 1 202 ? 7.912 5.440 -13.536 1.00 22.92 231 LYS A N 1
ATOM 1515 C CA . LYS A 1 202 ? 8.471 4.080 -13.284 1.00 24.70 231 LYS A CA 1
ATOM 1516 C C . LYS A 1 202 ? 8.375 3.781 -11.784 1.00 23.93 231 LYS A C 1
ATOM 1517 O O . LYS A 1 202 ? 8.884 4.551 -10.952 1.00 19.67 231 LYS A O 1
ATOM 1523 N N . PRO A 1 203 ? 7.699 2.683 -11.393 1.00 21.34 232 PRO A N 1
ATOM 1524 C CA . PRO A 1 203 ? 7.641 2.267 -9.991 1.00 22.75 232 PRO A CA 1
ATOM 1525 C C . PRO A 1 203 ? 9.024 2.080 -9.349 1.00 23.76 232 PRO A C 1
ATOM 1526 O O . PRO A 1 203 ? 9.962 1.666 -10.023 1.00 24.85 232 PRO A O 1
ATOM 1530 N N . THR A 1 204 ? 9.129 2.281 -8.047 1.00 26.72 233 THR A N 1
ATOM 1531 C CA . THR A 1 204 ? 10.372 1.908 -7.307 1.00 29.25 233 THR A CA 1
ATOM 1532 C C . THR A 1 204 ? 10.675 0.415 -7.518 1.00 27.78 233 THR A C 1
ATOM 1533 O O . THR A 1 204 ? 11.860 0.059 -7.727 1.00 30.11 233 THR A O 1
ATOM 1537 N N . ASP A 1 205 ? 9.656 -0.432 -7.401 1.00 27.84 234 ASP A N 1
ATOM 1538 C CA . ASP A 1 205 ? 9.828 -1.892 -7.612 1.00 31.17 234 ASP A CA 1
ATOM 1539 C C . ASP A 1 205 ? 8.548 -2.461 -8.224 1.00 27.42 234 ASP A C 1
ATOM 1540 O O . ASP A 1 205 ? 7.599 -2.838 -7.498 1.00 28.87 234 ASP A O 1
ATOM 1545 N N . GLU A 1 206 ? 8.564 -2.558 -9.548 1.00 29.62 235 GLU A N 1
ATOM 1546 C CA . GLU A 1 206 ? 7.407 -2.964 -10.374 1.00 30.21 235 GLU A CA 1
ATOM 1547 C C . GLU A 1 206 ? 7.019 -4.396 -10.012 1.00 29.58 235 GLU A C 1
ATOM 1548 O O . GLU A 1 206 ? 5.806 -4.704 -10.017 1.00 28.27 235 GLU A O 1
ATOM 1554 N N . ASN A 1 207 ? 8.002 -5.238 -9.707 1.00 33.78 236 ASN A N 1
ATOM 1555 C CA . ASN A 1 207 ? 7.768 -6.634 -9.249 1.00 39.18 236 ASN A CA 1
ATOM 1556 C C . ASN A 1 207 ? 6.902 -6.625 -8.002 1.00 39.38 236 ASN A C 1
ATOM 1557 O O . ASN A 1 207 ? 6.041 -7.499 -7.902 1.00 45.68 236 ASN A O 1
ATOM 1562 N N . LYS A 1 208 ? 7.128 -5.664 -7.108 1.00 36.34 237 LYS A N 1
ATOM 1563 C CA . LYS A 1 208 ? 6.446 -5.554 -5.794 1.00 36.53 237 LYS A CA 1
ATOM 1564 C C . LYS A 1 208 ? 5.054 -4.936 -5.958 1.00 35.24 237 LYS A C 1
ATOM 1565 O O . LYS A 1 208 ? 4.098 -5.561 -5.464 1.00 34.64 237 LYS A O 1
ATOM 1571 N N . THR A 1 209 ? 4.915 -3.768 -6.612 1.00 30.48 238 THR A N 1
ATOM 1572 C CA . THR A 1 209 ? 3.649 -2.982 -6.577 1.00 26.77 238 THR A CA 1
ATOM 1573 C C . THR A 1 209 ? 2.862 -3.147 -7.879 1.00 26.83 238 THR A C 1
ATOM 1574 O O . THR A 1 209 ? 1.679 -2.761 -7.900 1.00 25.91 238 THR A O 1
ATOM 1577 N N . GLY A 1 210 ? 3.486 -3.661 -8.936 1.00 23.39 239 GLY A N 1
ATOM 1578 C CA . GLY A 1 210 ? 2.819 -3.895 -10.227 1.00 24.72 239 GLY A CA 1
ATOM 1579 C C . GLY A 1 210 ? 3.101 -2.748 -11.190 1.00 23.95 239 GLY A C 1
ATOM 1580 O O . GLY A 1 210 ? 3.633 -1.708 -10.730 1.00 20.89 239 GLY A O 1
ATOM 1581 N N . ILE A 1 211 ? 2.807 -2.955 -12.473 1.00 23.09 240 ILE A N 1
ATOM 1582 C CA . ILE A 1 211 ? 2.904 -1.901 -13.526 1.00 22.95 240 ILE A CA 1
ATOM 1583 C C . ILE A 1 211 ? 1.981 -0.739 -13.141 1.00 21.42 240 ILE A C 1
ATOM 1584 O O . ILE A 1 211 ? 0.788 -0.989 -12.807 1.00 22.30 240 ILE A O 1
ATOM 1589 N N . ALA A 1 212 ? 2.493 0.493 -13.173 1.00 22.11 241 ALA A N 1
ATOM 1590 C CA . ALA A 1 212 ? 1.702 1.712 -12.873 1.00 20.92 241 ALA A CA 1
ATOM 1591 C C . ALA A 1 212 ? 0.944 2.129 -14.137 1.00 19.72 241 ALA A C 1
ATOM 1592 O O . ALA A 1 212 ? 1.529 2.088 -15.263 1.00 19.08 241 ALA A O 1
ATOM 1594 N N . LYS A 1 213 ? -0.331 2.435 -13.954 1.00 18.37 242 LYS A N 1
ATOM 1595 C CA . LYS A 1 213 ? -1.245 2.922 -15.007 1.00 18.97 242 LYS A CA 1
ATOM 1596 C C . LYS A 1 213 ? -2.496 3.502 -14.341 1.00 19.10 242 LYS A C 1
ATOM 1597 O O . LYS A 1 213 ? -2.646 3.372 -13.101 1.00 21.57 242 LYS A O 1
ATOM 1603 N N . TYR A 1 214 ? -3.370 4.107 -15.135 1.00 18.69 243 TYR A N 1
ATOM 1604 C CA . TYR A 1 214 ? -4.656 4.697 -14.701 1.00 19.33 243 TYR A CA 1
ATOM 1605 C C . TYR A 1 214 ? -5.831 3.853 -15.217 1.00 20.25 243 TYR A C 1
ATOM 1606 O O . TYR A 1 214 ? -5.804 3.329 -16.346 1.00 18.37 243 TYR A O 1
ATOM 1615 N N . ASP A 1 215 ? -6.872 3.750 -14.394 1.00 19.15 244 ASP A N 1
ATOM 1616 C CA . ASP A 1 215 ? -8.199 3.319 -14.867 1.00 20.63 244 ASP A CA 1
ATOM 1617 C C . ASP A 1 215 ? -9.226 4.244 -14.241 1.00 21.20 244 ASP A C 1
ATOM 1618 O O . ASP A 1 215 ? -9.131 4.478 -13.039 1.00 21.88 244 ASP A O 1
ATOM 1623 N N . ASP A 1 216 ? -10.156 4.747 -15.053 1.00 22.74 245 ASP A N 1
ATOM 1624 C CA . ASP A 1 216 ? -11.292 5.587 -14.606 1.00 22.15 245 ASP A CA 1
ATOM 1625 C C . ASP A 1 216 ? -10.757 6.955 -14.159 1.00 21.86 245 ASP A C 1
ATOM 1626 O O . ASP A 1 216 ? -10.528 7.196 -12.940 1.00 22.37 245 ASP A O 1
ATOM 1631 N N . VAL A 1 217 ? -10.580 7.832 -15.140 1.00 21.10 246 VAL A N 1
ATOM 1632 C CA . VAL A 1 217 ? -10.149 9.253 -14.973 1.00 20.17 246 VAL A CA 1
ATOM 1633 C C . VAL A 1 217 ? -11.194 10.098 -15.690 1.00 20.49 246 VAL A C 1
ATOM 1634 O O . VAL A 1 217 ? -11.419 9.871 -16.905 1.00 18.74 246 VAL A O 1
ATOM 1638 N N . GLN A 1 218 ? -11.874 10.957 -14.930 1.00 18.14 247 GLN A N 1
ATOM 1639 C CA . GLN A 1 218 ? -13.002 11.774 -15.409 1.00 19.46 247 GLN A CA 1
ATOM 1640 C C . GLN A 1 218 ? -12.622 13.220 -15.109 1.00 19.70 247 GLN A C 1
ATOM 1641 O O . GLN A 1 218 ? -12.461 13.581 -13.916 1.00 19.53 247 GLN A O 1
ATOM 1647 N N . ILE A 1 219 ? -12.469 13.995 -16.176 1.00 21.01 248 ILE A N 1
ATOM 1648 C CA . ILE A 1 219 ? -12.273 15.461 -16.122 1.00 19.96 248 ILE A CA 1
ATOM 1649 C C . ILE A 1 219 ? -13.496 16.071 -16.773 1.00 19.59 248 ILE A C 1
ATOM 1650 O O . ILE A 1 219 ? -13.673 15.902 -18.001 1.00 18.56 248 ILE A O 1
ATOM 1655 N N . LYS A 1 220 ? -14.312 16.782 -15.987 1.00 17.34 249 LYS A N 1
ATOM 1656 C CA . LYS A 1 220 ? -15.624 17.215 -16.487 1.00 18.07 249 LYS A CA 1
ATOM 1657 C C . LYS A 1 220 ? -16.027 18.566 -15.886 1.00 18.84 249 LYS A C 1
ATOM 1658 O O . LYS A 1 220 ? -15.665 18.840 -14.720 1.00 19.15 249 LYS A O 1
ATOM 1664 N N . ASN A 1 221 ? -16.709 19.374 -16.700 1.00 17.91 250 ASN A N 1
ATOM 1665 C CA . ASN A 1 221 ? -17.374 20.636 -16.289 1.00 20.19 250 ASN A CA 1
ATOM 1666 C C . ASN A 1 221 ? -16.327 21.658 -15.829 1.00 21.08 250 ASN A C 1
ATOM 1667 O O . ASN A 1 221 ? -16.668 22.533 -14.966 1.00 20.83 250 ASN A O 1
ATOM 1672 N N . CYS A 1 222 ? -15.074 21.546 -16.277 1.00 18.33 251 CYS A N 1
ATOM 1673 C CA . CYS A 1 222 ? -14.012 22.474 -15.802 1.00 18.30 251 CYS A CA 1
ATOM 1674 C C . CYS A 1 222 ? -13.938 23.674 -16.753 1.00 18.22 251 CYS A C 1
ATOM 1675 O O . CYS A 1 222 ? -14.349 23.545 -17.925 1.00 17.65 251 CYS A O 1
ATOM 1678 N N . GLN A 1 223 ? -13.445 24.802 -16.263 1.00 18.65 252 GLN A N 1
ATOM 1679 C CA . GLN A 1 223 ? -13.188 25.988 -17.105 1.00 20.45 252 GLN A CA 1
ATOM 1680 C C . GLN A 1 223 ? -11.722 26.346 -16.866 1.00 19.55 252 GLN A C 1
ATOM 1681 O O . GLN A 1 223 ? -11.300 26.458 -15.668 1.00 18.67 252 GLN A O 1
ATOM 1687 N N . LEU A 1 224 ? -10.960 26.421 -17.948 1.00 17.17 253 LEU A N 1
ATOM 1688 C CA . LEU A 1 224 ? -9.513 26.746 -17.888 1.00 18.86 253 LEU A CA 1
ATOM 1689 C C . LEU A 1 224 ? -9.265 27.993 -18.736 1.00 17.46 253 LEU A C 1
ATOM 1690 O O . LEU A 1 224 ? -9.809 28.102 -19.863 1.00 17.94 253 LEU A O 1
ATOM 1695 N N . ASP A 1 225 ? -8.499 28.928 -18.204 1.00 16.52 254 ASP A N 1
ATOM 1696 C CA . ASP A 1 225 ? -8.217 30.173 -18.962 1.00 16.54 254 ASP A CA 1
ATOM 1697 C C . ASP A 1 225 ? -6.785 30.578 -18.684 1.00 15.08 254 ASP A C 1
ATOM 1698 O O . ASP A 1 225 ? -6.447 30.700 -17.538 1.00 14.54 254 ASP A O 1
ATOM 1703 N N . THR A 1 226 ? -5.997 30.780 -19.731 1.00 15.36 255 THR A N 1
ATOM 1704 C CA . THR A 1 226 ? -4.616 31.310 -19.624 1.00 16.05 255 THR A CA 1
ATOM 1705 C C . THR A 1 226 ? -3.767 30.347 -18.774 1.00 16.79 255 THR A C 1
ATOM 1706 O O . THR A 1 226 ? -3.205 30.747 -17.719 1.00 15.52 255 THR A O 1
ATOM 1710 N N . VAL A 1 227 ? -3.643 29.100 -19.235 1.00 16.10 256 VAL A N 1
ATOM 1711 C CA . VAL A 1 227 ? -2.749 28.090 -18.606 1.00 16.58 256 VAL A CA 1
ATOM 1712 C C . VAL A 1 227 ? -1.750 27.620 -19.660 1.00 16.05 256 VAL A C 1
ATOM 1713 O O . VAL A 1 227 ? -2.118 27.608 -20.860 1.00 15.28 256 VAL A O 1
ATOM 1717 N N . ASN A 1 228 ? -0.508 27.337 -19.263 1.00 15.77 257 ASN A N 1
ATOM 1718 C CA . ASN A 1 228 ? 0.523 26.895 -20.240 1.00 15.69 257 ASN A CA 1
ATOM 1719 C C . ASN A 1 228 ? 1.492 25.979 -19.519 1.00 15.97 257 ASN A C 1
ATOM 1720 O O . ASN A 1 228 ? 1.688 26.144 -18.318 1.00 18.27 257 ASN A O 1
ATOM 1725 N N . ARG A 1 229 ? 2.086 25.012 -20.243 1.00 16.83 258 ARG A N 1
ATOM 1726 C CA . ARG A 1 229 ? 1.933 24.846 -21.685 1.00 15.34 258 ARG A CA 1
ATOM 1727 C C . ARG A 1 229 ? 0.604 24.136 -22.017 1.00 14.95 258 ARG A C 1
ATOM 1728 O O . ARG A 1 229 ? -0.164 24.667 -22.825 1.00 14.08 258 ARG A O 1
ATOM 1736 N N . TRP A 1 230 ? 0.332 22.963 -21.439 1.00 15.84 259 TRP A N 1
ATOM 1737 C CA . TRP A 1 230 ? -0.843 22.130 -21.856 1.00 15.34 259 TRP A CA 1
ATOM 1738 C C . TRP A 1 230 ? -2.117 22.653 -21.205 1.00 14.47 259 TRP A C 1
ATOM 1739 O O . TRP A 1 230 ? -2.047 23.251 -20.093 1.00 13.74 259 TRP A O 1
ATOM 1750 N N . GLY A 1 231 ? -3.268 22.466 -21.853 1.00 14.85 260 GLY A N 1
ATOM 1751 C CA . GLY A 1 231 ? -4.568 22.688 -21.178 1.00 14.80 260 GLY A CA 1
ATOM 1752 C C . GLY A 1 231 ? -4.892 21.526 -20.253 1.00 14.57 260 GLY A C 1
ATOM 1753 O O . GLY A 1 231 ? -4.672 21.645 -19.047 1.00 14.74 260 GLY A O 1
ATOM 1754 N N . ILE A 1 232 ? -5.367 20.411 -20.839 1.00 14.47 261 ILE A N 1
ATOM 1755 C CA . ILE A 1 232 ? -5.640 19.112 -20.165 1.00 14.86 261 ILE A CA 1
ATOM 1756 C C . ILE A 1 232 ? -4.882 18.024 -20.940 1.00 14.53 261 ILE A C 1
ATOM 1757 O O . ILE A 1 232 ? -5.151 17.896 -22.141 1.00 13.60 261 ILE A O 1
ATOM 1762 N N . ALA A 1 233 ? -3.976 17.305 -20.279 1.00 14.29 262 ALA A N 1
ATOM 1763 C CA . ALA A 1 233 ? -3.243 16.134 -20.805 1.00 15.17 262 ALA A CA 1
ATOM 1764 C C . ALA A 1 233 ? -3.394 14.972 -19.812 1.00 15.58 262 ALA A C 1
ATOM 1765 O O . ALA A 1 233 ? -3.197 15.159 -18.602 1.00 14.17 262 ALA A O 1
ATOM 1767 N N . VAL A 1 234 ? -3.733 13.801 -20.323 1.00 14.99 263 VAL A N 1
ATOM 1768 C CA . VAL A 1 234 ? -3.863 12.584 -19.483 1.00 15.37 263 VAL A CA 1
ATOM 1769 C C . VAL A 1 234 ? -3.136 11.446 -20.190 1.00 16.13 263 VAL A C 1
ATOM 1770 O O . VAL A 1 234 ? -3.584 11.103 -21.307 1.00 14.96 263 VAL A O 1
ATOM 1774 N N . GLY A 1 235 ? -2.095 10.921 -19.551 1.00 14.19 264 GLY A N 1
ATOM 1775 C CA . GLY A 1 235 ? -1.649 9.538 -19.771 1.00 16.57 264 GLY A CA 1
ATOM 1776 C C . GLY A 1 235 ? -0.191 9.383 -20.160 1.00 15.66 264 GLY A C 1
ATOM 1777 O O . GLY A 1 235 ? 0.183 8.224 -20.389 1.00 16.91 264 GLY A O 1
ATOM 1778 N N . TYR A 1 236 ? 0.626 10.441 -20.284 1.00 15.71 265 TYR A N 1
ATOM 1779 C CA . TYR A 1 236 ? 2.041 10.194 -20.692 1.00 16.06 265 TYR A CA 1
ATOM 1780 C C . TYR A 1 236 ? 2.707 9.277 -19.667 1.00 17.25 265 TYR A C 1
ATOM 1781 O O . TYR A 1 236 ? 2.627 9.564 -18.473 1.00 18.39 265 TYR A O 1
ATOM 1790 N N . THR A 1 237 ? 3.328 8.186 -20.138 1.00 16.05 266 THR A N 1
ATOM 1791 C CA . THR A 1 237 ? 3.815 7.090 -19.273 1.00 15.68 266 THR A CA 1
ATOM 1792 C C . THR A 1 237 ? 5.289 6.731 -19.550 1.00 16.42 266 THR A C 1
ATOM 1793 O O . THR A 1 237 ? 5.739 6.684 -20.737 1.00 15.00 266 THR A O 1
ATOM 1797 N N . TYR A 1 238 ? 5.985 6.292 -18.497 1.00 16.54 267 TYR A N 1
ATOM 1798 C CA . TYR A 1 238 ? 7.320 5.652 -18.571 1.00 16.80 267 TYR A CA 1
ATOM 1799 C C . TYR A 1 238 ? 7.280 4.451 -19.539 1.00 17.21 267 TYR A C 1
ATOM 1800 O O . TYR A 1 238 ? 8.361 4.156 -20.109 1.00 19.05 267 TYR A O 1
ATOM 1809 N N . ASN A 1 239 ? 6.107 3.809 -19.731 1.00 18.13 268 ASN A N 1
ATOM 1810 C CA . ASN A 1 239 ? 5.885 2.647 -20.640 1.00 18.84 268 ASN A CA 1
ATOM 1811 C C . ASN A 1 239 ? 5.638 3.105 -22.101 1.00 18.95 268 ASN A C 1
ATOM 1812 O O . ASN A 1 239 ? 5.170 2.255 -22.926 1.00 17.91 268 ASN A O 1
ATOM 1817 N N . TRP A 1 240 ? 5.995 4.348 -22.478 1.00 18.44 269 TRP A N 1
ATOM 1818 C CA . TRP A 1 240 ? 5.877 4.838 -23.881 1.00 18.35 269 TRP A CA 1
ATOM 1819 C C . TRP A 1 240 ? 6.524 3.828 -24.854 1.00 18.49 269 TRP A C 1
ATOM 1820 O O . TRP A 1 240 ? 6.052 3.721 -26.021 1.00 17.06 269 TRP A O 1
ATOM 1831 N N . ASP A 1 241 ? 7.608 3.174 -24.426 1.00 18.37 270 ASP A N 1
ATOM 1832 C CA . ASP A 1 241 ? 8.384 2.217 -25.268 1.00 18.77 270 ASP A CA 1
ATOM 1833 C C . ASP A 1 241 ? 7.643 0.888 -25.517 1.00 18.30 270 ASP A C 1
ATOM 1834 O O . ASP A 1 241 ? 8.146 0.096 -26.366 1.00 18.66 270 ASP A O 1
ATOM 1839 N N . LYS A 1 242 ? 6.480 0.662 -24.893 1.00 17.63 271 LYS A N 1
ATOM 1840 C CA . LYS A 1 242 ? 5.619 -0.527 -25.131 1.00 16.21 271 LYS A CA 1
ATOM 1841 C C . LYS A 1 242 ? 4.666 -0.273 -26.313 1.00 18.22 271 LYS A C 1
ATOM 1842 O O . LYS A 1 242 ? 3.986 -1.226 -26.719 1.00 18.93 271 LYS A O 1
ATOM 1848 N N . PHE A 1 243 ? 4.627 0.928 -26.901 1.00 16.97 272 PHE A N 1
ATOM 1849 C CA . PHE A 1 243 ? 3.640 1.292 -27.941 1.00 17.75 272 PHE A CA 1
ATOM 1850 C C . PHE A 1 243 ? 4.330 1.686 -29.255 1.00 17.83 272 PHE A C 1
ATOM 1851 O O . PHE A 1 243 ? 3.797 2.604 -29.943 1.00 16.55 272 PHE A O 1
ATOM 1859 N N . GLN A 1 244 ? 5.501 1.122 -29.601 1.00 18.73 273 GLN A N 1
ATOM 1860 C CA . GLN A 1 244 ? 6.276 1.659 -30.762 1.00 20.02 273 GLN A CA 1
ATOM 1861 C C . GLN A 1 244 ? 5.867 1.006 -32.091 1.00 20.39 273 GLN A C 1
ATOM 1862 O O . GLN A 1 244 ? 6.509 1.303 -33.096 1.00 24.05 273 GLN A O 1
ATOM 1868 N N . THR A 1 245 ? 4.818 0.207 -32.125 1.00 21.61 274 THR A N 1
ATOM 1869 C CA . THR A 1 245 ? 4.251 -0.349 -33.383 1.00 22.62 274 THR A CA 1
ATOM 1870 C C . THR A 1 245 ? 3.156 0.598 -33.884 1.00 21.55 274 THR A C 1
ATOM 1871 O O . THR A 1 245 ? 2.681 1.457 -33.069 1.00 19.25 274 THR A O 1
ATOM 1875 N N . ALA A 1 246 ? 2.743 0.460 -35.142 1.00 19.29 275 ALA A N 1
ATOM 1876 C CA . ALA A 1 246 ? 1.704 1.341 -35.736 1.00 19.16 275 ALA A CA 1
ATOM 1877 C C . ALA A 1 246 ? 0.357 0.883 -35.164 1.00 20.19 275 ALA A C 1
ATOM 1878 O O . ALA A 1 246 ? -0.306 1.685 -34.501 1.00 18.64 275 ALA A O 1
ATOM 1880 N N . GLU A 1 247 ? 0.021 -0.396 -35.316 1.00 18.48 276 GLU A N 1
ATOM 1881 C CA . GLU A 1 247 ? -1.182 -0.952 -34.656 1.00 20.88 276 GLU A CA 1
ATOM 1882 C C . GLU A 1 247 ? -0.909 -1.141 -33.160 1.00 19.63 276 GLU A C 1
ATOM 1883 O O . GLU A 1 247 ? 0.244 -1.528 -32.784 1.00 19.32 276 GLU A O 1
ATOM 1889 N N . LEU A 1 248 ? -1.920 -0.857 -32.334 1.00 18.22 277 LEU A N 1
ATOM 1890 C CA . LEU A 1 248 ? -1.822 -0.986 -30.862 1.00 18.90 277 LEU A CA 1
ATOM 1891 C C . LEU A 1 248 ? -2.785 -2.083 -30.377 1.00 21.50 277 LEU A C 1
ATOM 1892 O O . LEU A 1 248 ? -4.010 -1.955 -30.553 1.00 20.76 277 LEU A O 1
ATOM 1897 N N . SER A 1 249 ? -2.235 -3.151 -29.780 1.00 21.11 278 SER A N 1
ATOM 1898 C CA . SER A 1 249 ? -3.026 -4.328 -29.357 1.00 20.02 278 SER A CA 1
ATOM 1899 C C . SER A 1 249 ? -3.831 -3.964 -28.114 1.00 20.08 278 SER A C 1
ATOM 1900 O O . SER A 1 249 ? -3.351 -3.158 -27.312 1.00 16.48 278 SER A O 1
ATOM 1903 N N . ASP A 1 250 ? -5.006 -4.582 -27.961 1.00 20.96 279 ASP A N 1
ATOM 1904 C CA . ASP A 1 250 ? -5.840 -4.499 -26.733 1.00 24.18 279 ASP A CA 1
ATOM 1905 C C . ASP A 1 250 ? -5.041 -4.964 -25.505 1.00 22.96 279 ASP A C 1
ATOM 1906 O O . ASP A 1 250 ? -5.188 -4.328 -24.452 1.00 21.44 279 ASP A O 1
ATOM 1911 N N . GLU A 1 251 ? -4.180 -5.978 -25.662 1.00 23.87 280 GLU A N 1
ATOM 1912 C CA . GLU A 1 251 ? -3.340 -6.542 -24.565 1.00 26.29 280 GLU A CA 1
ATOM 1913 C C . GLU A 1 251 ? -2.354 -5.484 -24.039 1.00 22.93 280 GLU A C 1
ATOM 1914 O O . GLU A 1 251 ? -2.321 -5.271 -22.800 1.00 21.47 280 GLU A O 1
ATOM 1920 N N . VAL A 1 252 ? -1.637 -4.800 -24.933 1.00 23.21 281 VAL A N 1
ATOM 1921 C CA . VAL A 1 252 ? -0.686 -3.700 -24.566 1.00 23.99 281 VAL A CA 1
ATOM 1922 C C . VAL A 1 252 ? -1.472 -2.586 -23.868 1.00 19.82 281 VAL A C 1
ATOM 1923 O O . VAL A 1 252 ? -0.988 -2.111 -22.838 1.00 20.27 281 VAL A O 1
ATOM 1927 N N . MET A 1 253 ? -2.597 -2.171 -24.440 1.00 19.39 282 MET A N 1
ATOM 1928 C CA . MET A 1 253 ? -3.419 -1.029 -23.957 1.00 20.94 282 MET A CA 1
ATOM 1929 C C . MET A 1 253 ? -3.975 -1.329 -22.550 1.00 23.14 282 MET A C 1
ATOM 1930 O O . MET A 1 253 ? -3.854 -0.468 -21.673 1.00 23.87 282 MET A O 1
ATOM 1935 N N . GLU A 1 254 ? -4.538 -2.522 -22.316 1.00 25.65 283 GLU A N 1
ATOM 1936 C CA . GLU A 1 254 ? -5.072 -2.908 -20.982 1.00 26.55 283 GLU A CA 1
ATOM 1937 C C . GLU A 1 254 ? -3.932 -3.028 -19.950 1.00 23.04 283 GLU A C 1
ATOM 1938 O O . GLU A 1 254 ? -4.143 -2.636 -18.813 1.00 23.69 283 GLU A O 1
ATOM 1944 N N . LYS A 1 255 ? -2.765 -3.549 -20.310 1.00 22.82 284 LYS A N 1
ATOM 1945 C CA . LYS A 1 255 ? -1.630 -3.767 -19.365 1.00 24.77 284 LYS A CA 1
ATOM 1946 C C . LYS A 1 255 ? -0.933 -2.447 -19.015 1.00 22.35 284 LYS A C 1
ATOM 1947 O O . LYS A 1 255 ? -0.485 -2.313 -17.860 1.00 21.35 284 LYS A O 1
ATOM 1953 N N . TYR A 1 256 ? -0.767 -1.543 -19.984 1.00 20.52 285 TYR A N 1
ATOM 1954 C CA . TYR A 1 256 ? 0.132 -0.361 -19.846 1.00 19.03 285 TYR A CA 1
ATOM 1955 C C . TYR A 1 256 ? -0.633 0.966 -20.001 1.00 18.93 285 TYR A C 1
ATOM 1956 O O . TYR A 1 256 ? -0.107 2.008 -19.514 1.00 17.59 285 TYR A O 1
ATOM 1965 N N . GLY A 1 257 ? -1.772 0.958 -20.716 1.00 17.80 286 GLY A N 1
ATOM 1966 C CA . GLY A 1 257 ? -2.483 2.173 -21.151 1.00 18.46 286 GLY A CA 1
ATOM 1967 C C . GLY A 1 257 ? -3.497 2.664 -20.129 1.00 18.42 286 GLY A C 1
ATOM 1968 O O . GLY A 1 257 ? -3.873 1.880 -19.193 1.00 16.95 286 GLY A O 1
ATOM 1969 N N . ALA A 1 258 ? -3.978 3.900 -20.306 1.00 16.81 287 ALA A N 1
ATOM 1970 C CA . ALA A 1 258 ? -4.984 4.498 -19.409 1.00 17.67 287 ALA A CA 1
ATOM 1971 C C . ALA A 1 258 ? -6.355 4.070 -19.920 1.00 17.83 287 ALA A C 1
ATOM 1972 O O . ALA A 1 258 ? -6.752 4.459 -21.044 1.00 17.15 287 ALA A O 1
ATOM 1974 N N . THR A 1 259 ? -7.074 3.297 -19.110 1.00 17.19 288 THR A N 1
ATOM 1975 C CA . THR A 1 259 ? -8.414 2.755 -19.439 1.00 16.95 288 THR A CA 1
ATOM 1976 C C . THR A 1 259 ? -9.494 3.643 -18.809 1.00 16.57 288 THR A C 1
ATOM 1977 O O . THR A 1 259 ? -9.202 4.319 -17.830 1.00 17.41 288 THR A O 1
ATOM 1981 N N . ASN A 1 260 ? -10.661 3.722 -19.451 1.00 17.38 289 ASN A N 1
ATOM 1982 C CA . ASN A 1 260 ? -11.868 4.450 -18.970 1.00 19.08 289 ASN A CA 1
ATOM 1983 C C . ASN A 1 260 ? -11.536 5.930 -18.705 1.00 18.91 289 ASN A C 1
ATOM 1984 O O . ASN A 1 260 ? -11.997 6.496 -17.679 1.00 18.81 289 ASN A O 1
ATOM 1989 N N . VAL A 1 261 ? -10.844 6.569 -19.649 1.00 17.91 290 VAL A N 1
ATOM 1990 C CA . VAL A 1 261 ? -10.586 8.039 -19.600 1.00 17.34 290 VAL A CA 1
ATOM 1991 C C . VAL A 1 261 ? -11.746 8.757 -20.302 1.00 15.28 290 VAL A C 1
ATOM 1992 O O . VAL A 1 261 ? -12.076 8.429 -21.452 1.00 14.33 290 VAL A O 1
ATOM 1996 N N . VAL A 1 262 ? -12.414 9.658 -19.588 1.00 15.65 291 VAL A N 1
ATOM 1997 C CA . VAL A 1 262 ? -13.519 10.489 -20.124 1.00 15.91 291 VAL A CA 1
ATOM 1998 C C . VAL A 1 262 ? -13.174 11.961 -19.859 1.00 16.63 291 VAL A C 1
ATOM 1999 O O . VAL A 1 262 ? -12.939 12.342 -18.702 1.00 18.77 291 VAL A O 1
ATOM 2003 N N . ILE A 1 263 ? -13.101 12.764 -20.904 1.00 17.61 292 ILE A N 1
ATOM 2004 C CA . ILE A 1 263 ? -12.827 14.216 -20.770 1.00 17.23 292 ILE A CA 1
ATOM 2005 C C . ILE A 1 263 ? -14.021 14.895 -21.417 1.00 16.79 292 ILE A C 1
ATOM 2006 O O . ILE A 1 263 ? -14.138 14.779 -22.645 1.00 17.09 292 ILE A O 1
ATOM 2011 N N . GLU A 1 264 ? -14.908 15.540 -20.642 1.00 17.19 293 GLU A N 1
ATOM 2012 C CA . GLU A 1 264 ? -16.213 15.995 -21.195 1.00 16.62 293 GLU A CA 1
ATOM 2013 C C . GLU A 1 264 ? -16.653 17.303 -20.545 1.00 15.95 293 GLU A C 1
ATOM 2014 O O . GLU A 1 264 ? -16.352 17.534 -19.364 1.00 14.01 293 GLU A O 1
ATOM 2020 N N . ASN A 1 265 ? -17.349 18.126 -21.328 1.00 18.49 294 ASN A N 1
ATOM 2021 C CA . ASN A 1 265 ? -18.074 19.338 -20.852 1.00 20.60 294 ASN A CA 1
ATOM 2022 C C . ASN A 1 265 ? -17.068 20.341 -20.287 1.00 18.42 294 ASN A C 1
ATOM 2023 O O . ASN A 1 265 ? -17.469 21.119 -19.400 1.00 17.28 294 ASN A O 1
ATOM 2028 N N . ASN A 1 266 ? -15.831 20.381 -20.813 1.00 17.15 295 ASN A N 1
ATOM 2029 C CA . ASN A 1 266 ? -14.804 21.377 -20.391 1.00 17.14 295 ASN A CA 1
ATOM 2030 C C . ASN A 1 266 ? -14.768 22.548 -21.385 1.00 17.91 295 ASN A C 1
ATOM 2031 O O . ASN A 1 266 ? -15.026 22.370 -22.582 1.00 18.42 295 ASN A O 1
ATOM 2036 N N . TYR A 1 267 ? -14.400 23.709 -20.877 1.00 17.21 296 TYR A N 1
ATOM 2037 C CA . TYR A 1 267 ? -14.182 24.936 -21.678 1.00 17.78 296 TYR A CA 1
ATOM 2038 C C . TYR A 1 267 ? -12.727 25.388 -21.479 1.00 15.67 296 TYR A C 1
ATOM 2039 O O . TYR A 1 267 ? -12.268 25.360 -20.335 1.00 14.23 296 TYR A O 1
ATOM 2048 N N . LEU A 1 268 ? -12.033 25.761 -22.560 1.00 15.00 297 LEU A N 1
ATOM 2049 C CA . LEU A 1 268 ? -10.633 26.245 -22.476 1.00 14.85 297 LEU A CA 1
ATOM 2050 C C . LEU A 1 268 ? -10.492 27.488 -23.353 1.00 15.30 297 LEU A C 1
ATOM 2051 O O . LEU A 1 268 ? -11.011 27.494 -24.523 1.00 15.72 297 LEU A O 1
ATOM 2056 N N . ASN A 1 269 ? -9.803 28.477 -22.799 1.00 14.81 298 ASN A N 1
ATOM 2057 C CA . ASN A 1 269 ? -9.442 29.733 -23.497 1.00 16.04 298 ASN A CA 1
ATOM 2058 C C . ASN A 1 269 ? -7.966 30.043 -23.227 1.00 15.49 298 ASN A C 1
ATOM 2059 O O . ASN A 1 269 ? -7.493 29.855 -22.074 1.00 17.25 298 ASN A O 1
ATOM 2064 N N . ASN A 1 270 ? -7.280 30.632 -24.209 1.00 15.77 299 ASN A N 1
ATOM 2065 C CA . ASN A 1 270 ? -5.924 31.223 -24.011 1.00 15.68 299 ASN A CA 1
ATOM 2066 C C . ASN A 1 270 ? -4.918 30.155 -23.508 1.00 15.12 299 ASN A C 1
ATOM 2067 O O . ASN A 1 270 ? -3.975 30.506 -22.798 1.00 15.15 299 ASN A O 1
ATOM 2072 N N . VAL A 1 271 ? -5.092 28.889 -23.884 1.00 15.50 300 VAL A N 1
ATOM 2073 C CA . VAL A 1 271 ? -4.119 27.802 -23.588 1.00 14.55 300 VAL A CA 1
ATOM 2074 C C . VAL A 1 271 ? -2.826 28.076 -24.366 1.00 13.91 300 VAL A C 1
ATOM 2075 O O . VAL A 1 271 ? -2.868 28.327 -25.587 1.00 14.69 300 VAL A O 1
ATOM 2079 N N . GLY A 1 272 ? -1.698 28.104 -23.680 1.00 14.63 301 GLY A N 1
ATOM 2080 C CA . GLY A 1 272 ? -0.389 28.349 -24.335 1.00 14.95 301 GLY A CA 1
ATOM 2081 C C . GLY A 1 272 ? -0.103 27.403 -25.487 1.00 13.94 301 GLY A C 1
ATOM 2082 O O . GLY A 1 272 ? 0.280 27.888 -26.562 1.00 15.42 301 GLY A O 1
ATOM 2083 N N . GLY A 1 273 ? -0.239 26.091 -25.263 1.00 13.76 302 GLY A N 1
ATOM 2084 C CA . GLY A 1 273 ? -0.028 25.075 -26.294 1.00 13.83 302 GLY A CA 1
ATOM 2085 C C . GLY A 1 273 ? -1.292 24.317 -26.655 1.00 14.02 302 GLY A C 1
ATOM 2086 O O . GLY A 1 273 ? -2.308 24.937 -27.117 1.00 13.80 302 GLY A O 1
ATOM 2087 N N . ASP A 1 274 ? -1.230 23.001 -26.508 1.00 14.26 303 ASP A N 1
ATOM 2088 C CA . ASP A 1 274 ? -2.311 22.096 -26.958 1.00 14.47 303 ASP A CA 1
ATOM 2089 C C . ASP A 1 274 ? -3.481 22.178 -25.976 1.00 14.73 303 ASP A C 1
ATOM 2090 O O . ASP A 1 274 ? -3.252 22.197 -24.726 1.00 15.40 303 ASP A O 1
ATOM 2095 N N . ALA A 1 275 ? -4.713 22.252 -26.474 1.00 14.90 304 ALA A N 1
ATOM 2096 C CA . ALA A 1 275 ? -5.870 22.384 -25.549 1.00 15.44 304 ALA A CA 1
ATOM 2097 C C . ALA A 1 275 ? -6.145 21.082 -24.787 1.00 14.92 304 ALA A C 1
ATOM 2098 O O . ALA A 1 275 ? -6.199 21.142 -23.560 1.00 14.03 304 ALA A O 1
ATOM 2100 N N . ILE A 1 276 ? -6.424 19.976 -25.477 1.00 14.55 305 ILE A N 1
ATOM 2101 C CA . ILE A 1 276 ? -6.783 18.692 -24.832 1.00 13.35 305 ILE A CA 1
ATOM 2102 C C . ILE A 1 276 ? -6.029 17.599 -25.554 1.00 13.17 305 ILE A C 1
ATOM 2103 O O . ILE A 1 276 ? -6.168 17.547 -26.775 1.00 12.31 305 ILE A O 1
ATOM 2108 N N . THR A 1 277 ? -5.319 16.725 -24.824 1.00 13.32 306 THR A N 1
ATOM 2109 C CA . THR A 1 277 ? -4.632 15.569 -25.445 1.00 13.13 306 THR A CA 1
ATOM 2110 C C . THR A 1 277 ? -4.760 14.353 -24.528 1.00 14.37 306 THR A C 1
ATOM 2111 O O . THR A 1 277 ? -4.323 14.436 -23.391 1.00 14.73 306 THR A O 1
ATOM 2115 N N . THR A 1 278 ? -5.320 13.259 -25.053 1.00 15.34 307 THR A N 1
ATOM 2116 C CA . THR A 1 278 ? -5.238 11.924 -24.432 1.00 15.63 307 THR A CA 1
ATOM 2117 C C . THR A 1 278 ? -3.994 11.204 -24.968 1.00 15.90 307 THR A C 1
ATOM 2118 O O . THR A 1 278 ? -3.733 11.255 -26.182 1.00 16.36 307 THR A O 1
ATOM 2122 N N . MET A 1 279 ? -3.264 10.546 -24.074 1.00 15.43 308 MET A N 1
ATOM 2123 C CA . MET A 1 279 ? -1.934 9.953 -24.365 1.00 15.77 308 MET A CA 1
ATOM 2124 C C . MET A 1 279 ? -1.935 8.519 -23.823 1.00 16.08 308 MET A C 1
ATOM 2125 O O . MET A 1 279 ? -2.242 8.336 -22.629 1.00 17.09 308 MET A O 1
ATOM 2130 N N . TYR A 1 280 ? -1.586 7.538 -24.657 1.00 16.95 309 TYR A N 1
ATOM 2131 C CA . TYR A 1 280 ? -1.450 6.128 -24.229 1.00 16.37 309 TYR A CA 1
ATOM 2132 C C . TYR A 1 280 ? -2.745 5.674 -23.548 1.00 15.88 309 TYR A C 1
ATOM 2133 O O . TYR A 1 280 ? -2.675 5.066 -22.455 1.00 17.41 309 TYR A O 1
ATOM 2142 N N . ALA A 1 281 ? -3.878 5.988 -24.168 1.00 14.87 310 ALA A N 1
ATOM 2143 C CA . ALA A 1 281 ? -5.222 5.753 -23.599 1.00 16.51 310 ALA A CA 1
ATOM 2144 C C . ALA A 1 281 ? -5.975 4.757 -24.466 1.00 16.55 310 ALA A C 1
ATOM 2145 O O . ALA A 1 281 ? -5.970 4.913 -25.739 1.00 16.63 310 ALA A O 1
ATOM 2147 N N . ASP A 1 282 ? -6.661 3.832 -23.802 1.00 17.12 311 ASP A N 1
ATOM 2148 C CA . ASP A 1 282 ? -7.456 2.758 -24.461 1.00 17.04 311 ASP A CA 1
ATOM 2149 C C . ASP A 1 282 ? -8.924 3.171 -24.516 1.00 17.05 311 ASP A C 1
ATOM 2150 O O . ASP A 1 282 ? -9.527 3.313 -23.460 1.00 18.83 311 ASP A O 1
ATOM 2155 N N . GLU A 1 283 ? -9.439 3.383 -25.718 1.00 17.40 312 GLU A N 1
ATOM 2156 C CA . GLU A 1 283 ? -10.828 3.808 -26.006 1.00 19.01 312 GLU A CA 1
ATOM 2157 C C . GLU A 1 283 ? -11.202 4.984 -25.109 1.00 18.87 312 GLU A C 1
ATOM 2158 O O . GLU A 1 283 ? -12.254 4.968 -24.486 1.00 18.04 312 GLU A O 1
ATOM 2164 N N . PRO A 1 284 ? -10.413 6.079 -25.090 1.00 16.97 313 PRO A N 1
ATOM 2165 C CA . PRO A 1 284 ? -10.841 7.295 -24.406 1.00 17.13 313 PRO A CA 1
ATOM 2166 C C . PRO A 1 284 ? -12.072 7.879 -25.111 1.00 16.26 313 PRO A C 1
ATOM 2167 O O . PRO A 1 284 ? -12.214 7.721 -26.302 1.00 17.05 313 PRO A O 1
ATOM 2171 N N . LEU A 1 285 ? -12.879 8.632 -24.368 1.00 16.97 314 LEU A N 1
ATOM 2172 C CA . LEU A 1 285 ? -14.055 9.384 -24.861 1.00 15.84 314 LEU A CA 1
ATOM 2173 C C . LEU A 1 285 ? -13.832 10.874 -24.585 1.00 16.02 314 LEU A C 1
ATOM 2174 O O . LEU A 1 285 ? -13.677 11.267 -23.404 1.00 15.44 314 LEU A O 1
ATOM 2179 N N . ILE A 1 286 ? -13.844 11.684 -25.633 1.00 15.86 315 ILE A N 1
ATOM 2180 C CA . ILE A 1 286 ? -13.594 13.153 -25.524 1.00 15.83 315 ILE A CA 1
ATOM 2181 C C . ILE A 1 286 ? -14.775 13.853 -26.186 1.00 14.85 315 ILE A C 1
ATOM 2182 O O . ILE A 1 286 ? -14.910 13.764 -27.415 1.00 16.43 315 ILE A O 1
ATOM 2187 N N . GLN A 1 287 ? -15.649 14.491 -25.404 1.00 14.70 316 GLN A N 1
ATOM 2188 C CA . GLN A 1 287 ? -16.966 14.927 -25.939 1.00 15.07 316 GLN A CA 1
ATOM 2189 C C . GLN A 1 287 ? -17.444 16.158 -25.169 1.00 14.33 316 GLN A C 1
ATOM 2190 O O . GLN A 1 287 ? -17.096 16.295 -23.987 1.00 15.04 316 GLN A O 1
ATOM 2196 N N . TYR A 1 288 ? -18.163 17.025 -25.875 1.00 14.74 317 TYR A N 1
ATOM 2197 C CA . TYR A 1 288 ? -18.856 18.240 -25.385 1.00 16.04 317 TYR A CA 1
ATOM 2198 C C . TYR A 1 288 ? -17.829 19.224 -24.843 1.00 16.38 317 TYR A C 1
ATOM 2199 O O . TYR A 1 288 ? -18.207 20.078 -24.008 1.00 16.14 317 TYR A O 1
ATOM 2208 N N . ASN A 1 289 ? -16.589 19.194 -25.348 1.00 15.81 318 ASN A N 1
ATOM 2209 C CA . ASN A 1 289 ? -15.572 20.206 -24.950 1.00 15.45 318 ASN A CA 1
ATOM 2210 C C . ASN A 1 289 ? -15.584 21.389 -25.922 1.00 14.84 318 ASN A C 1
ATOM 2211 O O . ASN A 1 289 ? -15.932 21.200 -27.077 1.00 15.03 318 ASN A O 1
ATOM 2216 N N . VAL A 1 290 ? -15.224 22.569 -25.426 1.00 15.54 319 VAL A N 1
ATOM 2217 C CA . VAL A 1 290 ? -15.123 23.833 -26.206 1.00 16.23 319 VAL A CA 1
ATOM 2218 C C . VAL A 1 290 ? -13.717 24.387 -25.965 1.00 15.88 319 VAL A C 1
ATOM 2219 O O . VAL A 1 290 ? -13.389 24.588 -24.815 1.00 16.54 319 VAL A O 1
ATOM 2223 N N . SER A 1 291 ? -12.933 24.631 -27.019 1.00 16.71 320 SER A N 1
ATOM 2224 C CA . SER A 1 291 ? -11.644 25.380 -26.949 1.00 15.49 320 SER A CA 1
ATOM 2225 C C . SER A 1 291 ? -11.713 26.593 -27.865 1.00 15.14 320 SER A C 1
ATOM 2226 O O . SER A 1 291 ? -12.250 26.465 -28.972 1.00 15.01 320 SER A O 1
ATOM 2229 N N . GLU A 1 292 ? -11.170 27.727 -27.428 1.00 14.76 321 GLU A N 1
ATOM 2230 C CA . GLU A 1 292 ? -10.907 28.877 -28.334 1.00 14.92 321 GLU A CA 1
ATOM 2231 C C . GLU A 1 292 ? -9.529 29.476 -28.013 1.00 13.75 321 GLU A C 1
ATOM 2232 O O . GLU A 1 292 ? -9.143 29.488 -26.836 1.00 14.58 321 GLU A O 1
ATOM 2238 N N . ASN A 1 293 ? -8.844 30.038 -29.023 1.00 13.67 322 ASN A N 1
ATOM 2239 C CA . ASN A 1 293 ? -7.623 30.869 -28.831 1.00 13.87 322 ASN A CA 1
ATOM 2240 C C . ASN A 1 293 ? -6.487 30.046 -28.200 1.00 13.93 322 ASN A C 1
ATOM 2241 O O . ASN A 1 293 ? -5.712 30.615 -27.389 1.00 13.23 322 ASN A O 1
ATOM 2246 N N . SER A 1 294 ? -6.394 28.741 -28.491 1.00 13.99 323 SER A N 1
ATOM 2247 C CA . SER A 1 294 ? -5.282 27.883 -27.986 1.00 13.15 323 SER A CA 1
ATOM 2248 C C . SER A 1 294 ? -4.067 28.119 -28.890 1.00 13.18 323 SER A C 1
ATOM 2249 O O . SER A 1 294 ? -4.167 28.954 -29.837 1.00 12.48 323 SER A O 1
ATOM 2252 N N . SER A 1 295 ? -2.931 27.507 -28.562 1.00 14.43 324 SER A N 1
ATOM 2253 C CA . SER A 1 295 ? -1.623 27.787 -29.209 1.00 13.82 324 SER A CA 1
ATOM 2254 C C . SER A 1 295 ? -1.254 29.264 -29.009 1.00 15.45 324 SER A C 1
ATOM 2255 O O . SER A 1 295 ? -0.483 29.822 -29.842 1.00 15.95 324 SER A O 1
ATOM 2258 N N . LYS A 1 296 ? -1.734 29.867 -27.907 1.00 15.65 325 LYS A N 1
ATOM 2259 C CA . LYS A 1 296 ? -1.493 31.292 -27.610 1.00 15.75 325 LYS A CA 1
ATOM 2260 C C . LYS A 1 296 ? 0.020 31.592 -27.601 1.00 15.10 325 LYS A C 1
ATOM 2261 O O . LYS A 1 296 ? 0.397 32.647 -28.161 1.00 13.40 325 LYS A O 1
ATOM 2267 N N . GLN A 1 297 ? 0.865 30.709 -27.051 1.00 14.15 326 GLN A N 1
ATOM 2268 C CA . GLN A 1 297 ? 2.332 30.966 -26.953 1.00 14.09 326 GLN A CA 1
ATOM 2269 C C . GLN A 1 297 ? 3.150 30.215 -28.023 1.00 15.17 326 GLN A C 1
ATOM 2270 O O . GLN A 1 297 ? 4.405 30.305 -28.005 1.00 15.07 326 GLN A O 1
ATOM 2276 N N . ILE A 1 298 ? 2.515 29.485 -28.938 1.00 14.82 327 ILE A N 1
ATOM 2277 C CA . ILE A 1 298 ? 3.240 28.767 -30.027 1.00 15.30 327 ILE A CA 1
ATOM 2278 C C . ILE A 1 298 ? 3.447 29.768 -31.185 1.00 16.04 327 ILE A C 1
ATOM 2279 O O . ILE A 1 298 ? 2.709 29.727 -32.233 1.00 14.99 327 ILE A O 1
ATOM 2284 N N . ASN A 1 299 ? 4.403 30.681 -30.983 1.00 15.62 328 ASN A N 1
ATOM 2285 C CA . ASN A 1 299 ? 4.718 31.712 -31.995 1.00 15.71 328 ASN A CA 1
ATOM 2286 C C . ASN A 1 299 ? 6.163 32.173 -31.791 1.00 16.79 328 ASN A C 1
ATOM 2287 O O . ASN A 1 299 ? 6.762 31.868 -30.739 1.00 16.11 328 ASN A O 1
ATOM 2292 N N . LYS A 1 300 ? 6.653 32.999 -32.708 1.00 16.59 329 LYS A N 1
ATOM 2293 C CA . LYS A 1 300 ? 8.097 33.340 -32.742 1.00 18.45 329 LYS A CA 1
ATOM 2294 C C . LYS A 1 300 ? 8.411 34.407 -31.699 1.00 18.38 329 LYS A C 1
ATOM 2295 O O . LYS A 1 300 ? 9.610 34.618 -31.485 1.00 19.96 329 LYS A O 1
ATOM 2301 N N . THR A 1 301 ? 7.410 35.078 -31.105 1.00 16.99 330 THR A N 1
ATOM 2302 C CA . THR A 1 301 ? 7.629 36.069 -30.011 1.00 17.64 330 THR A CA 1
ATOM 2303 C C . THR A 1 301 ? 7.775 35.350 -28.661 1.00 18.16 330 THR A C 1
ATOM 2304 O O . THR A 1 301 ? 8.798 35.553 -27.959 1.00 16.13 330 THR A O 1
ATOM 2308 N N . ASP A 1 302 ? 6.782 34.553 -28.265 1.00 18.08 331 ASP A N 1
ATOM 2309 C CA . ASP A 1 302 ? 6.759 33.889 -26.931 1.00 16.93 331 ASP A CA 1
ATOM 2310 C C . ASP A 1 302 ? 7.803 32.763 -26.902 1.00 16.25 331 ASP A C 1
ATOM 2311 O O . ASP A 1 302 ? 8.520 32.641 -25.892 1.00 14.99 331 ASP A O 1
ATOM 2316 N N . TYR A 1 303 ? 7.823 31.950 -27.957 1.00 16.42 332 TYR A N 1
ATOM 2317 C CA . TYR A 1 303 ? 8.526 30.643 -28.041 1.00 16.27 332 TYR A CA 1
ATOM 2318 C C . TYR A 1 303 ? 9.903 30.885 -28.660 1.00 16.47 332 TYR A C 1
ATOM 2319 O O . TYR A 1 303 ? 10.233 30.358 -29.754 1.00 16.15 332 TYR A O 1
ATOM 2328 N N . SER A 1 304 ? 10.686 31.730 -27.986 1.00 16.18 333 SER A N 1
ATOM 2329 C CA . SER A 1 304 ? 11.810 32.455 -28.625 1.00 17.11 333 SER A CA 1
ATOM 2330 C C . SER A 1 304 ? 13.170 32.052 -28.059 1.00 18.34 333 SER A C 1
ATOM 2331 O O . SER A 1 304 ? 14.138 32.542 -28.632 1.00 17.74 333 SER A O 1
ATOM 2334 N N . LYS A 1 305 ? 13.241 31.209 -27.016 1.00 17.25 334 LYS A N 1
ATOM 2335 C CA . LYS A 1 305 ? 14.523 30.811 -26.375 1.00 18.33 334 LYS A CA 1
ATOM 2336 C C . LYS A 1 305 ? 14.761 29.329 -26.593 1.00 17.50 334 LYS A C 1
ATOM 2337 O O . LYS A 1 305 ? 13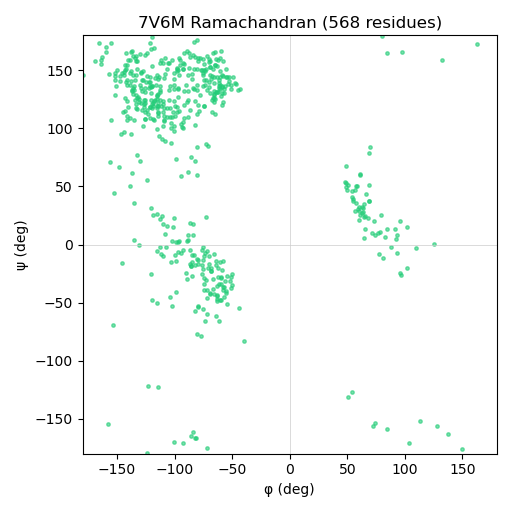.818 28.551 -26.609 1.00 17.91 334 LYS A O 1
ATOM 2343 N N . PRO A 1 306 ? 16.030 28.920 -26.829 1.00 18.42 335 PRO A N 1
ATOM 2344 C CA . PRO A 1 306 ? 16.353 27.528 -27.131 1.00 18.01 335 PRO A CA 1
ATOM 2345 C C . PRO A 1 306 ? 16.347 26.653 -25.878 1.00 16.52 335 PRO A C 1
ATOM 2346 O O . PRO A 1 306 ? 16.691 27.102 -24.813 1.00 16.89 335 PRO A O 1
ATOM 2350 N N . GLN A 1 307 ? 16.015 25.389 -26.087 1.00 15.89 336 GLN A N 1
ATOM 2351 C CA . GLN A 1 307 ? 15.886 24.331 -25.062 1.00 16.20 336 GLN A CA 1
ATOM 2352 C C . GLN A 1 307 ? 17.142 23.466 -25.083 1.00 16.64 336 GLN A C 1
ATOM 2353 O O . GLN A 1 307 ? 17.666 23.148 -26.144 1.00 17.43 336 GLN A O 1
ATOM 2359 N N . PRO A 1 308 ? 17.638 23.009 -23.928 1.00 18.92 337 PRO A N 1
ATOM 2360 C CA . PRO A 1 308 ? 18.858 22.196 -23.917 1.00 19.34 337 PRO A CA 1
ATOM 2361 C C . PRO A 1 308 ? 18.677 20.826 -24.584 1.00 18.59 337 PRO A C 1
ATOM 2362 O O . PRO A 1 308 ? 17.574 20.279 -24.563 1.00 17.30 337 PRO A O 1
ATOM 2366 N N . VAL A 1 309 ? 19.767 20.308 -25.143 1.00 17.83 338 VAL A N 1
ATOM 2367 C CA . VAL A 1 309 ? 19.909 18.886 -25.523 1.00 16.31 338 VAL A CA 1
ATOM 2368 C C . VAL A 1 309 ? 20.197 18.109 -24.239 1.00 17.36 338 VAL A C 1
ATOM 2369 O O . VAL A 1 309 ? 21.089 18.515 -23.452 1.00 18.32 338 VAL A O 1
ATOM 2373 N N . LEU A 1 310 ? 19.447 17.047 -23.988 1.00 17.77 339 LEU A N 1
ATOM 2374 C CA . LEU A 1 310 ? 19.573 16.235 -22.742 1.00 18.51 339 LEU A CA 1
ATOM 2375 C C . LEU A 1 310 ? 20.378 14.954 -22.998 1.00 18.10 339 LEU A C 1
ATOM 2376 O O . LEU A 1 310 ? 20.254 14.331 -24.096 1.00 15.76 339 LEU A O 1
ATOM 2381 N N . ASP A 1 311 ? 21.104 14.519 -21.966 1.00 20.10 340 ASP A N 1
ATOM 2382 C CA . ASP A 1 311 ? 21.906 13.264 -21.977 1.00 21.81 340 ASP A CA 1
ATOM 2383 C C . ASP A 1 311 ? 20.911 12.119 -22.097 1.00 22.32 340 ASP A C 1
ATOM 2384 O O . ASP A 1 311 ? 19.954 12.134 -21.320 1.00 20.89 340 ASP A O 1
ATOM 2389 N N . LYS A 1 312 ? 21.118 11.191 -23.036 1.00 24.47 341 LYS A N 1
ATOM 2390 C CA . LYS A 1 312 ? 20.134 10.112 -23.340 1.00 30.68 341 LYS A CA 1
ATOM 2391 C C . LYS A 1 312 ? 19.937 9.162 -22.148 1.00 32.37 341 LYS A C 1
ATOM 2392 O O . LYS A 1 312 ? 18.943 8.434 -22.153 1.00 34.36 341 LYS A O 1
ATOM 2398 N N . VAL A 1 313 ? 20.853 9.139 -21.175 1.00 29.01 342 VAL A N 1
ATOM 2399 C CA . VAL A 1 313 ? 20.751 8.267 -19.976 1.00 29.52 342 VAL A CA 1
ATOM 2400 C C . VAL A 1 313 ? 20.279 9.097 -18.777 1.00 25.90 342 VAL A C 1
ATOM 2401 O O . VAL A 1 313 ? 19.333 8.672 -18.126 1.00 26.47 342 VAL A O 1
ATOM 2405 N N . THR A 1 314 ? 20.934 10.218 -18.466 1.00 24.52 343 THR A N 1
ATOM 2406 C CA . THR A 1 314 ? 20.742 10.945 -17.178 1.00 24.06 343 THR A CA 1
ATOM 2407 C C . THR A 1 314 ? 19.635 12.004 -17.250 1.00 24.59 343 THR A C 1
ATOM 2408 O O . THR A 1 314 ? 19.128 12.396 -16.162 1.00 24.76 343 THR A O 1
ATOM 2412 N N . GLY A 1 315 ? 19.331 12.523 -18.442 1.00 24.07 344 GLY A N 1
ATOM 2413 C CA . GLY A 1 315 ? 18.321 13.592 -18.603 1.00 22.48 344 GLY A CA 1
ATOM 2414 C C . GLY A 1 315 ? 18.875 14.955 -18.220 1.00 23.18 344 GLY A C 1
ATOM 2415 O O . GLY A 1 315 ? 18.091 15.898 -18.124 1.00 20.82 344 GLY A O 1
ATOM 2416 N N . GLU A 1 316 ? 20.199 15.055 -18.022 1.00 23.14 345 GLU A N 1
ATOM 2417 C CA . GLU A 1 316 ? 20.888 16.311 -17.606 1.00 24.01 345 GLU A CA 1
ATOM 2418 C C . GLU A 1 316 ? 21.257 17.082 -18.869 1.00 23.57 345 GLU A C 1
ATOM 2419 O O . GLU A 1 316 ? 21.580 16.473 -19.888 1.00 25.26 345 GLU A O 1
ATOM 2425 N N . PRO A 1 317 ? 21.231 18.437 -18.860 1.00 23.46 346 PRO A N 1
ATOM 2426 C CA . PRO A 1 317 ? 21.682 19.225 -20.004 1.00 22.61 346 PRO A CA 1
ATOM 2427 C C . PRO A 1 317 ? 23.116 18.858 -20.418 1.00 23.34 346 PRO A C 1
ATOM 2428 O O . PRO A 1 317 ? 23.865 18.551 -19.542 1.00 24.16 346 PRO A O 1
ATOM 2432 N N . THR A 1 318 ? 23.454 18.856 -21.720 1.00 23.23 347 THR A N 1
ATOM 2433 C CA . THR A 1 318 ? 24.774 18.412 -22.246 1.00 24.13 347 THR A CA 1
ATOM 2434 C C . THR A 1 318 ? 25.691 19.605 -22.527 1.00 23.58 347 THR A C 1
ATOM 2435 O O . THR A 1 318 ? 26.867 19.364 -22.802 1.00 22.04 347 THR A O 1
ATOM 2439 N N . GLY A 1 319 ? 25.141 20.821 -22.553 1.00 24.78 348 GLY A N 1
ATOM 2440 C CA . GLY A 1 319 ? 25.808 22.054 -23.026 1.00 25.53 348 GLY A CA 1
ATOM 2441 C C . GLY A 1 319 ? 25.342 22.421 -24.418 1.00 23.58 348 GLY A C 1
ATOM 2442 O O . GLY A 1 319 ? 25.482 23.594 -24.833 1.00 20.24 348 GLY A O 1
ATOM 2443 N N . GLN A 1 320 ? 24.784 21.462 -25.145 1.00 22.07 349 GLN A N 1
ATOM 2444 C CA . GLN A 1 320 ? 24.209 21.736 -26.484 1.00 23.53 349 GLN A CA 1
ATOM 2445 C C . GLN A 1 320 ? 22.769 22.282 -26.319 1.00 18.86 349 GLN A C 1
ATOM 2446 O O . GLN A 1 320 ? 22.108 21.959 -25.301 1.00 16.74 349 GLN A O 1
ATOM 2452 N N . TYR A 1 321 ? 22.355 23.098 -27.290 1.00 18.80 350 TYR A N 1
ATOM 2453 C CA . TYR A 1 321 ? 20.981 23.673 -27.428 1.00 20.55 350 TYR A CA 1
ATOM 2454 C C . TYR A 1 321 ? 20.399 23.318 -28.810 1.00 20.22 350 TYR A C 1
ATOM 2455 O O . TYR A 1 321 ? 21.123 23.324 -29.862 1.00 22.02 350 TYR A O 1
ATOM 2464 N N . GLN A 1 322 ? 19.078 23.088 -28.809 1.00 19.37 351 GLN A N 1
ATOM 2465 C CA . GLN A 1 322 ? 18.209 22.749 -29.969 1.00 17.56 351 GLN A CA 1
ATOM 2466 C C . GLN A 1 322 ? 17.893 24.032 -30.734 1.00 16.83 351 GLN A C 1
ATOM 2467 O O . GLN A 1 322 ? 18.020 25.118 -30.144 1.00 15.57 351 GLN A O 1
ATOM 2473 N N . GLY A 1 323 ? 17.478 23.920 -31.994 1.00 16.89 352 GLY A N 1
ATOM 2474 C CA . GLY A 1 323 ? 16.846 25.029 -32.726 1.00 17.64 352 GLY A CA 1
ATOM 2475 C C . GLY A 1 323 ? 15.589 25.513 -31.963 1.00 18.07 352 GLY A C 1
ATOM 2476 O O . GLY A 1 323 ? 14.926 24.670 -31.294 1.00 15.61 352 GLY A O 1
ATOM 2477 N N . VAL A 1 324 ? 15.306 26.819 -31.988 1.00 17.06 353 VAL A N 1
ATOM 2478 C CA . VAL A 1 324 ? 14.241 27.454 -31.143 1.00 18.92 353 VAL A CA 1
ATOM 2479 C C . VAL A 1 324 ? 12.883 26.858 -31.541 1.00 16.68 353 VAL A C 1
ATOM 2480 O O . VAL A 1 324 ? 11.960 26.946 -30.743 1.00 17.88 353 VAL A O 1
ATOM 2484 N N . GLY A 1 325 ? 12.785 26.269 -32.735 1.00 18.02 354 GLY A N 1
ATOM 2485 C CA . GLY A 1 325 ? 11.563 25.676 -33.310 1.00 16.82 354 GLY A CA 1
ATOM 2486 C C . GLY A 1 325 ? 11.192 24.346 -32.682 1.00 16.34 354 GLY A C 1
ATOM 2487 O O . GLY A 1 325 ? 10.105 23.844 -33.020 1.00 17.88 354 GLY A O 1
ATOM 2488 N N . ALA A 1 326 ? 12.056 23.731 -31.854 1.00 15.87 355 ALA A N 1
ATOM 2489 C CA . ALA A 1 326 ? 11.800 22.387 -31.296 1.00 15.61 355 ALA A CA 1
ATOM 2490 C C . ALA A 1 326 ? 10.478 22.408 -30.500 1.00 16.46 355 ALA A C 1
ATOM 2491 O O . ALA A 1 326 ? 10.390 23.163 -29.496 1.00 15.62 355 ALA A O 1
ATOM 2493 N N . GLY A 1 327 ? 9.490 21.597 -30.895 1.00 15.31 356 GLY A N 1
ATOM 2494 C CA . GLY A 1 327 ? 8.190 21.529 -30.184 1.00 14.62 356 GLY A CA 1
ATOM 2495 C C . GLY A 1 327 ? 7.283 22.743 -30.416 1.00 14.60 356 GLY A C 1
ATOM 2496 O O . GLY A 1 327 ? 6.276 22.856 -29.710 1.00 14.45 356 GLY A O 1
ATOM 2497 N N . ARG A 1 328 ? 7.626 23.659 -31.326 1.00 14.89 357 ARG A N 1
ATOM 2498 C CA . ARG A 1 328 ? 6.857 24.904 -31.611 1.00 15.48 357 ARG A CA 1
ATOM 2499 C C . ARG A 1 328 ? 5.695 24.523 -32.535 1.00 14.91 357 ARG A C 1
ATOM 2500 O O . ARG A 1 328 ? 5.612 25.045 -33.684 1.00 15.62 357 ARG A O 1
ATOM 2508 N N . VAL A 1 329 ? 4.837 23.616 -32.039 1.00 14.32 358 VAL A N 1
ATOM 2509 C CA . VAL A 1 329 ? 3.668 23.035 -32.761 1.00 13.74 358 VAL A CA 1
ATOM 2510 C C . VAL A 1 329 ? 2.589 22.773 -31.718 1.00 13.90 358 VAL A C 1
ATOM 2511 O O . VAL A 1 329 ? 2.925 22.277 -30.608 1.00 14.52 358 VAL A O 1
ATOM 2515 N N . ALA A 1 330 ? 1.331 23.024 -32.052 1.00 13.83 359 ALA A N 1
ATOM 2516 C CA . ALA A 1 330 ? 0.204 22.616 -31.193 1.00 13.18 359 ALA A CA 1
ATOM 2517 C C . ALA A 1 330 ? -1.061 22.512 -32.038 1.00 13.46 359 ALA A C 1
ATOM 2518 O O . ALA A 1 330 ? -1.216 23.277 -33.021 1.00 14.85 359 ALA A O 1
ATOM 2520 N N . ALA A 1 331 ? -1.917 21.572 -31.675 1.00 13.71 360 ALA A N 1
ATOM 2521 C CA . ALA A 1 331 ? -3.268 21.393 -32.258 1.00 13.88 360 ALA A CA 1
ATOM 2522 C C . ALA A 1 331 ? -4.318 21.549 -31.145 1.00 13.77 360 ALA A C 1
ATOM 2523 O O . ALA A 1 331 ? -3.983 21.828 -29.998 1.00 14.90 360 ALA A O 1
ATOM 2525 N N . GLY A 1 332 ? -5.591 21.455 -31.495 1.00 15.15 361 GLY A N 1
ATOM 2526 C CA . GLY A 1 332 ? -6.671 21.799 -30.548 1.00 15.34 361 GLY A CA 1
ATOM 2527 C C . GLY A 1 332 ? -6.923 20.642 -29.587 1.00 14.28 361 GLY A C 1
ATOM 2528 O O . GLY A 1 332 ? -6.474 20.710 -28.439 1.00 14.97 361 GLY A O 1
ATOM 2529 N N . ILE A 1 333 ? -7.615 19.611 -30.052 1.00 14.64 362 ILE A N 1
ATOM 2530 C CA . ILE A 1 333 ? -8.241 18.542 -29.200 1.00 14.62 362 ILE A CA 1
ATOM 2531 C C . ILE A 1 333 ? -8.003 17.199 -29.900 1.00 14.07 362 ILE A C 1
ATOM 2532 O O . ILE A 1 333 ? -8.592 16.985 -30.991 1.00 13.54 362 ILE A O 1
ATOM 2537 N N . TRP A 1 334 ? -7.131 16.345 -29.359 1.00 14.10 363 TRP A N 1
ATOM 2538 C CA . TRP A 1 334 ? -6.526 15.260 -30.192 1.00 13.02 363 TRP A CA 1
ATOM 2539 C C . TRP A 1 334 ? -5.894 14.160 -29.356 1.00 13.22 363 TRP A C 1
ATOM 2540 O O . TRP A 1 334 ? -5.660 14.352 -28.155 1.00 12.65 363 TRP A O 1
ATOM 2551 N N . PRO A 1 335 ? -5.670 12.975 -29.975 1.00 13.18 364 PRO A N 1
ATOM 2552 C CA . PRO A 1 335 ? -4.979 11.861 -29.326 1.00 13.59 364 PRO A CA 1
ATOM 2553 C C . PRO A 1 335 ? -3.548 11.529 -29.807 1.00 13.71 364 PRO A C 1
ATOM 2554 O O . PRO A 1 335 ? -3.234 11.632 -30.986 1.00 14.90 364 PRO A O 1
ATOM 2558 N N . TRP A 1 336 ? -2.749 11.072 -28.857 1.00 14.88 365 TRP A N 1
ATOM 2559 C CA . TRP A 1 336 ? -1.364 10.572 -29.027 1.00 14.76 365 TRP A CA 1
ATOM 2560 C C . TRP A 1 336 ? -1.334 9.114 -28.561 1.00 15.10 365 TRP A C 1
ATOM 2561 O O . TRP A 1 336 ? -1.593 8.869 -27.364 1.00 15.89 365 TRP A O 1
ATOM 2572 N N . LYS A 1 337 ? -1.025 8.189 -29.471 1.00 16.03 366 LYS A N 1
ATOM 2573 C CA . LYS A 1 337 ? -0.803 6.748 -29.162 1.00 15.07 366 LYS A CA 1
ATOM 2574 C C . LYS A 1 337 ? -1.990 6.258 -28.336 1.00 15.96 366 LYS A C 1
ATOM 2575 O O . LYS A 1 337 ? -1.772 5.581 -27.292 1.00 16.76 366 LYS A O 1
ATOM 2581 N N . CYS A 1 338 ? -3.199 6.529 -28.840 1.00 15.52 367 CYS A N 1
ATOM 2582 C CA . CYS A 1 338 ? -4.459 5.987 -28.301 1.00 14.60 367 CYS A CA 1
ATOM 2583 C C . CYS A 1 338 ? -4.973 4.905 -29.249 1.00 14.77 367 CYS A C 1
ATOM 2584 O O . CYS A 1 338 ? -4.625 4.899 -30.435 1.00 15.28 367 CYS A O 1
ATOM 2587 N N . LYS A 1 339 ? -5.780 4.011 -28.692 1.00 15.89 368 LYS A N 1
ATOM 2588 C CA . LYS A 1 339 ? -6.506 2.953 -29.418 1.00 16.82 368 LYS A CA 1
ATOM 2589 C C . LYS A 1 339 ? -8.000 3.276 -29.409 1.00 16.07 368 LYS A C 1
ATOM 2590 O O . LYS A 1 339 ? -8.605 3.287 -28.328 1.00 16.77 368 LYS A O 1
ATOM 2596 N N . ASN A 1 340 ? -8.591 3.411 -30.593 1.00 14.96 369 ASN A N 1
ATOM 2597 C CA . ASN A 1 340 ? -10.044 3.648 -30.779 1.00 15.80 369 ASN A CA 1
ATOM 2598 C C . ASN A 1 340 ? -10.516 4.792 -29.860 1.00 15.29 369 ASN A C 1
ATOM 2599 O O . ASN A 1 340 ? -11.596 4.669 -29.255 1.00 15.50 369 ASN A O 1
ATOM 2604 N N . ALA A 1 341 ? -9.804 5.912 -29.876 1.00 15.07 370 ALA A N 1
ATOM 2605 C CA . ALA A 1 341 ? -10.247 7.182 -29.292 1.00 14.41 370 ALA A CA 1
ATOM 2606 C C . ALA A 1 341 ? -11.467 7.694 -30.074 1.00 17.74 370 ALA A C 1
ATOM 2607 O O . ALA A 1 341 ? -11.433 7.743 -31.338 1.00 15.38 370 ALA A O 1
ATOM 2609 N N . VAL A 1 342 ? -12.504 8.094 -29.338 1.00 16.33 371 VAL A N 1
ATOM 2610 C CA . VAL A 1 342 ? -13.698 8.745 -29.922 1.00 16.34 371 VAL A CA 1
ATOM 2611 C C . VAL A 1 342 ? -13.766 10.213 -29.483 1.00 15.08 371 VAL A C 1
ATOM 2612 O O . VAL A 1 342 ? -13.847 10.471 -28.255 1.00 15.20 371 VAL A O 1
ATOM 2616 N N . PHE A 1 343 ? -13.716 11.117 -30.467 1.00 15.47 372 PHE A N 1
ATOM 2617 C CA . PHE A 1 343 ? -13.909 12.583 -30.306 1.00 16.71 372 PHE A CA 1
ATOM 2618 C C . PHE A 1 343 ? -15.237 12.963 -30.964 1.00 15.68 372 PHE A C 1
ATOM 2619 O O . PHE A 1 343 ? -15.379 12.836 -32.212 1.00 16.34 372 PHE A O 1
ATOM 2627 N N . GLN A 1 344 ? -16.207 13.401 -30.156 1.00 15.17 373 GLN A N 1
ATOM 2628 C CA . GLN A 1 344 ? -17.563 13.686 -30.662 1.00 15.99 373 GLN A CA 1
ATOM 2629 C C . GLN A 1 344 ? -18.144 14.902 -29.931 1.00 14.94 373 GLN A C 1
ATOM 2630 O O . GLN A 1 344 ? -17.829 15.130 -28.794 1.00 15.59 373 GLN A O 1
ATOM 2636 N N . TYR A 1 345 ? -18.920 15.683 -30.639 1.00 15.92 374 TYR A N 1
ATOM 2637 C CA . TYR A 1 345 ? -19.756 16.775 -30.054 1.00 16.65 374 TYR A CA 1
ATOM 2638 C C . TYR A 1 345 ? -18.889 17.886 -29.443 1.00 14.87 374 TYR A C 1
ATOM 2639 O O . TYR A 1 345 ? -19.386 18.578 -28.510 1.00 15.79 374 TYR A O 1
ATOM 2648 N N . ASN A 1 346 ? -17.631 18.049 -29.910 1.00 14.90 375 ASN A N 1
ATOM 2649 C CA . ASN A 1 346 ? -16.697 19.124 -29.483 1.00 14.88 375 ASN A CA 1
ATOM 2650 C C . ASN A 1 346 ? -16.803 20.345 -30.405 1.00 15.03 375 ASN A C 1
ATOM 2651 O O . ASN A 1 346 ? -17.299 20.209 -31.543 1.00 16.07 375 ASN A O 1
ATOM 2656 N N . GLU A 1 347 ? -16.414 21.521 -29.896 1.00 14.91 376 GLU A N 1
ATOM 2657 C CA . GLU A 1 347 ? -16.294 22.774 -30.691 1.00 14.39 376 GLU A CA 1
ATOM 2658 C C . GLU A 1 347 ? -14.831 23.216 -30.549 1.00 13.78 376 GLU A C 1
ATOM 2659 O O . GLU A 1 347 ? -14.340 23.228 -29.418 1.00 13.18 376 GLU A O 1
ATOM 2665 N N . CYS A 1 348 ? -14.188 23.645 -31.623 1.00 13.79 377 CYS A N 1
ATOM 2666 C CA . CYS A 1 348 ? -12.820 24.194 -31.545 1.00 13.08 377 CYS A CA 1
ATOM 2667 C C . CYS A 1 348 ? -12.705 25.388 -32.478 1.00 13.03 377 CYS A C 1
ATOM 2668 O O . CYS A 1 348 ? -12.933 25.231 -33.686 1.00 12.23 377 CYS A O 1
ATOM 2671 N N . PHE A 1 349 ? -12.419 26.542 -31.877 1.00 13.47 378 PHE A N 1
ATOM 2672 C CA . PHE A 1 349 ? -12.248 27.836 -32.547 1.00 14.52 378 PHE A CA 1
ATOM 2673 C C . PHE A 1 349 ? -10.791 28.307 -32.421 1.00 14.29 378 PHE A C 1
ATOM 2674 O O . PHE A 1 349 ? -10.199 28.217 -31.373 1.00 14.51 378 PHE A O 1
ATOM 2682 N N . ARG A 1 350 ? -10.296 28.949 -33.473 1.00 15.31 379 ARG A N 1
ATOM 2683 C CA . ARG A 1 350 ? -9.090 29.807 -33.398 1.00 15.72 379 ARG A CA 1
ATOM 2684 C C . ARG A 1 350 ? -7.954 29.082 -32.693 1.00 13.50 379 ARG A C 1
ATOM 2685 O O . ARG A 1 350 ? -7.343 29.657 -31.823 1.00 13.96 379 ARG A O 1
ATOM 2693 N N . THR A 1 351 ? -7.599 27.884 -33.126 1.00 13.41 380 THR A N 1
ATOM 2694 C CA . THR A 1 351 ? -6.268 27.342 -32.794 1.00 14.29 380 THR A CA 1
ATOM 2695 C C . THR A 1 351 ? -5.241 28.249 -33.498 1.00 13.24 380 THR A C 1
ATOM 2696 O O . THR A 1 351 ? -5.199 28.244 -34.725 1.00 13.86 380 THR A O 1
ATOM 2700 N N . LEU A 1 352 ? -4.454 28.999 -32.748 1.00 14.77 381 LEU A N 1
ATOM 2701 C CA . LEU A 1 352 ? -3.755 30.207 -33.288 1.00 16.43 381 LEU A CA 1
ATOM 2702 C C . LEU A 1 352 ? -2.388 29.886 -33.927 1.00 16.61 381 LEU A C 1
ATOM 2703 O O . LEU A 1 352 ? -1.785 28.793 -33.659 1.00 16.12 381 LEU A O 1
ATOM 2708 N N . ASN A 1 353 ? -1.887 30.866 -34.687 1.00 15.46 382 ASN A N 1
ATOM 2709 C CA . ASN A 1 353 ? -0.433 31.136 -34.878 1.00 15.54 382 ASN A CA 1
ATOM 2710 C C . ASN A 1 353 ? 0.223 30.274 -35.976 1.00 14.69 382 ASN A C 1
ATOM 2711 O O . ASN A 1 353 ? 1.469 30.378 -36.148 1.00 15.51 382 ASN A O 1
ATOM 2716 N N . ALA A 1 354 ? -0.532 29.585 -36.822 1.00 14.05 383 ALA A N 1
ATOM 2717 C CA . ALA A 1 354 ? 0.073 28.830 -37.954 1.00 15.04 383 ALA A CA 1
ATOM 2718 C C . ALA A 1 354 ? 0.854 29.784 -38.886 1.00 16.42 383 ALA A C 1
ATOM 2719 O O . ALA A 1 354 ? 1.819 29.334 -39.538 1.00 17.19 383 ALA A O 1
ATOM 2721 N N . SER A 1 355 ? 0.429 31.049 -38.953 1.00 15.50 384 SER A N 1
ATOM 2722 C CA . SER A 1 355 ? 1.089 32.094 -39.764 1.00 17.80 384 SER A CA 1
ATOM 2723 C C . SER A 1 355 ? 2.286 32.719 -39.034 1.00 18.25 384 SER A C 1
ATOM 2724 O O . SER A 1 355 ? 2.942 33.528 -39.696 1.00 20.26 384 SER A O 1
ATOM 2727 N N . ASN A 1 356 ? 2.548 32.452 -37.743 1.00 18.69 385 ASN A N 1
ATOM 2728 C CA . ASN A 1 356 ? 3.741 33.046 -37.073 1.00 19.00 385 ASN A CA 1
ATOM 2729 C C . ASN A 1 356 ? 4.435 32.028 -36.170 1.00 15.74 385 ASN A C 1
ATOM 2730 O O . ASN A 1 356 ? 4.715 32.375 -35.035 1.00 16.87 385 ASN A O 1
ATOM 2735 N N . GLY A 1 357 ? 4.729 30.849 -36.685 1.00 15.71 386 GLY A N 1
ATOM 2736 C CA . GLY A 1 357 ? 5.686 29.901 -36.088 1.00 15.78 386 GLY A CA 1
ATOM 2737 C C . GLY A 1 357 ? 5.051 28.652 -35.498 1.00 15.40 386 GLY A C 1
ATOM 2738 O O . GLY A 1 357 ? 5.835 27.759 -35.086 1.00 14.76 386 GLY A O 1
ATOM 2739 N N . ASN A 1 358 ? 3.706 28.532 -35.501 1.00 14.62 387 ASN A N 1
ATOM 2740 C CA . ASN A 1 358 ? 3.046 27.247 -35.158 1.00 14.84 387 ASN A CA 1
ATOM 2741 C C . ASN A 1 358 ? 3.134 26.357 -36.404 1.00 16.22 387 ASN A C 1
ATOM 2742 O O . ASN A 1 358 ? 2.509 26.686 -37.431 1.00 16.09 387 ASN A O 1
ATOM 2747 N N . GLY A 1 359 ? 3.872 25.246 -36.334 1.00 15.79 388 GLY A N 1
ATOM 2748 C CA . GLY A 1 359 ? 4.010 24.327 -37.480 1.00 16.09 388 GLY A CA 1
ATOM 2749 C C . GLY A 1 359 ? 2.757 23.509 -37.715 1.00 16.44 388 GLY A C 1
ATOM 2750 O O . GLY A 1 359 ? 2.707 22.834 -38.794 1.00 16.65 388 GLY A O 1
ATOM 2751 N N . ASP A 1 360 ? 1.777 23.605 -36.793 1.00 14.69 389 ASP A N 1
ATOM 2752 C CA . ASP A 1 360 ? 0.477 22.898 -36.849 1.00 15.13 389 ASP A CA 1
ATOM 2753 C C . ASP A 1 360 ? -0.653 23.935 -36.791 1.00 14.48 389 ASP A C 1
ATOM 2754 O O . ASP A 1 360 ? -0.699 24.770 -37.707 1.00 15.55 389 ASP A O 1
ATOM 2759 N N . GLY A 1 361 ? -1.561 23.862 -35.800 1.00 13.35 390 GLY A N 1
ATOM 2760 C CA . GLY A 1 361 ? -2.688 24.809 -35.664 1.00 14.30 390 GLY A CA 1
ATOM 2761 C C . GLY A 1 361 ? -4.012 24.260 -36.151 1.00 15.37 390 GLY A C 1
ATOM 2762 O O . GLY A 1 361 ? -4.959 25.063 -36.376 1.00 14.39 390 GLY A O 1
ATOM 2763 N N . GLN A 1 362 ? -4.098 22.949 -36.350 1.00 15.93 391 GLN A N 1
ATOM 2764 C CA . GLN A 1 362 ? -5.389 22.272 -36.668 1.00 14.97 391 GLN A CA 1
ATOM 2765 C C . GLN A 1 362 ? -6.251 22.169 -35.410 1.00 14.59 391 GLN A C 1
ATOM 2766 O O . GLN A 1 362 ? -5.754 21.929 -34.301 1.00 15.31 391 GLN A O 1
ATOM 2772 N N . PRO A 1 363 ? -7.596 22.236 -35.544 1.00 13.21 392 PRO A N 1
ATOM 2773 C CA . PRO A 1 363 ? -8.473 21.891 -34.438 1.00 13.79 392 PRO A CA 1
ATOM 2774 C C . PRO A 1 363 ? -8.310 20.409 -34.061 1.00 14.26 392 PRO A C 1
ATOM 2775 O O . PRO A 1 363 ? -8.239 20.083 -32.873 1.00 13.34 392 PRO A O 1
ATOM 2779 N N . TRP A 1 364 ? -8.248 19.544 -35.082 1.00 15.20 393 TRP A N 1
ATOM 2780 C CA . TRP A 1 364 ? -8.319 18.081 -34.926 1.00 15.14 393 TRP A CA 1
ATOM 2781 C C . TRP A 1 364 ? -7.018 17.500 -35.476 1.00 15.63 393 TRP A C 1
ATOM 2782 O O . TRP A 1 364 ? -6.621 17.881 -36.612 1.00 16.03 393 TRP A O 1
ATOM 2793 N N . ASP A 1 365 ? -6.429 16.542 -34.770 1.00 15.49 394 ASP A N 1
ATOM 2794 C CA . ASP A 1 365 ? -5.148 15.909 -35.216 1.00 14.55 394 ASP A CA 1
ATOM 2795 C C . ASP A 1 365 ? -5.166 14.423 -34.851 1.00 14.47 394 ASP A C 1
ATOM 2796 O O . ASP A 1 365 ? -4.808 14.122 -33.735 1.00 13.99 394 ASP A O 1
ATOM 2801 N N . ALA A 1 366 ? -5.527 13.534 -35.781 1.00 15.14 395 ALA A N 1
ATOM 2802 C CA . ALA A 1 366 ? -5.385 12.074 -35.581 1.00 16.47 395 ALA A CA 1
ATOM 2803 C C . ALA A 1 366 ? -3.892 11.745 -35.682 1.00 16.07 395 ALA A C 1
ATOM 2804 O O . ALA A 1 366 ? -3.402 11.488 -36.794 1.00 13.83 395 ALA A O 1
ATOM 2806 N N . ASP A 1 367 ? -3.171 11.846 -34.572 1.00 15.61 396 ASP A N 1
ATOM 2807 C CA . ASP A 1 367 ? -1.687 11.763 -34.569 1.00 14.68 396 ASP A CA 1
ATOM 2808 C C . ASP A 1 367 ? -1.305 10.273 -34.581 1.00 15.00 396 ASP A C 1
ATOM 2809 O O . ASP A 1 367 ? -2.183 9.443 -34.887 1.00 15.51 396 ASP A O 1
ATOM 2814 N N . TYR A 1 368 ? -0.051 9.915 -34.314 1.00 15.25 397 TYR A N 1
ATOM 2815 C CA . TYR A 1 368 ? 0.327 8.481 -34.162 1.00 15.79 397 TYR A CA 1
ATOM 2816 C C . TYR A 1 368 ? -0.730 7.823 -33.276 1.00 16.86 397 TYR A C 1
ATOM 2817 O O . TYR A 1 368 ? -1.086 8.407 -32.248 1.00 15.23 397 TYR A O 1
ATOM 2826 N N . GLY A 1 369 ? -1.233 6.665 -33.685 1.00 15.30 398 GLY A N 1
ATOM 2827 C CA . GLY A 1 369 ? -2.224 5.912 -32.922 1.00 15.01 398 GLY A CA 1
ATOM 2828 C C . GLY A 1 369 ? -3.109 5.142 -33.879 1.00 15.41 398 GLY A C 1
ATOM 2829 O O . GLY A 1 369 ? -2.856 5.193 -35.112 1.00 15.46 398 GLY A O 1
ATOM 2830 N N . ASP A 1 370 ? -4.122 4.464 -33.351 1.00 14.73 399 ASP A N 1
ATOM 2831 C CA . ASP A 1 370 ? -4.807 3.369 -34.084 1.00 15.00 399 ASP A CA 1
ATOM 2832 C C . ASP A 1 370 ? -6.302 3.459 -33.794 1.00 15.54 399 ASP A C 1
ATOM 2833 O O . ASP A 1 370 ? -6.704 3.170 -32.646 1.00 16.39 399 ASP A O 1
ATOM 2838 N N . GLY A 1 371 ? -7.106 3.832 -34.793 1.00 16.31 400 GLY A N 1
ATOM 2839 C CA . GLY A 1 371 ? -8.579 3.728 -34.694 1.00 15.91 400 GLY A CA 1
ATOM 2840 C C . GLY A 1 371 ? -9.244 5.033 -34.262 1.00 15.30 400 GLY A C 1
ATOM 2841 O O . GLY A 1 371 ? -10.427 4.993 -33.841 1.00 14.91 400 GLY A O 1
ATOM 2842 N N . THR A 1 372 ? -8.578 6.174 -34.421 1.00 14.98 401 THR A N 1
ATOM 2843 C CA . THR A 1 372 ? -9.155 7.473 -33.999 1.00 14.20 401 THR A CA 1
ATOM 2844 C C . THR A 1 372 ? -10.410 7.745 -34.831 1.00 14.18 401 THR A C 1
ATOM 2845 O O . THR A 1 372 ? -10.376 7.598 -36.070 1.00 14.34 401 THR A O 1
ATOM 2849 N N . ASN A 1 373 ? -11.482 8.109 -34.156 1.00 14.65 402 ASN A N 1
ATOM 2850 C CA . ASN A 1 373 ? -12.761 8.482 -34.817 1.00 15.63 402 ASN A CA 1
ATOM 2851 C C . ASN A 1 373 ? -13.140 9.888 -34.359 1.00 13.80 402 ASN A C 1
ATOM 2852 O O . ASN A 1 373 ? -13.468 10.019 -33.228 1.00 13.48 402 ASN A O 1
ATOM 2857 N N . TYR A 1 374 ? -13.108 10.856 -35.262 1.00 13.22 403 TYR A N 1
ATOM 2858 C CA . TYR A 1 374 ? -13.671 12.201 -35.067 1.00 14.39 403 TYR A CA 1
ATOM 2859 C C . TYR A 1 374 ? -15.066 12.157 -35.698 1.00 15.10 403 TYR A C 1
ATOM 2860 O O . TYR A 1 374 ? -15.171 11.983 -36.914 1.00 15.48 403 TYR A O 1
ATOM 2869 N N . GLN A 1 375 ? -16.111 12.304 -34.892 1.00 15.81 404 GLN A N 1
ATOM 2870 C CA . GLN A 1 375 ? -17.484 12.330 -35.436 1.00 15.19 404 GLN A CA 1
ATOM 2871 C C . GLN A 1 375 ? -18.334 13.398 -34.737 1.00 14.74 404 GLN A C 1
ATOM 2872 O O . GLN A 1 375 ? -18.226 13.555 -33.532 1.00 13.81 404 GLN A O 1
ATOM 2878 N N . TYR A 1 376 ? -19.115 14.145 -35.527 1.00 14.22 405 TYR A N 1
ATOM 2879 C CA . TYR A 1 376 ? -20.194 15.062 -35.058 1.00 14.87 405 TYR A CA 1
ATOM 2880 C C . TYR A 1 376 ? -19.571 16.260 -34.315 1.00 15.26 405 TYR A C 1
ATOM 2881 O O . TYR A 1 376 ? -20.129 16.707 -33.311 1.00 14.66 405 TYR A O 1
ATOM 2890 N N . ASN A 1 377 ? -18.415 16.744 -34.803 1.00 15.21 406 ASN A N 1
ATOM 2891 C CA . ASN A 1 377 ? -17.665 17.893 -34.235 1.00 15.21 406 ASN A CA 1
ATOM 2892 C C . ASN A 1 377 ? -17.853 19.126 -35.112 1.00 13.24 406 ASN A C 1
ATOM 2893 O O . ASN A 1 377 ? -18.148 19.010 -36.299 1.00 15.17 406 ASN A O 1
ATOM 2898 N N . TYR A 1 378 ? -17.668 20.295 -34.521 1.00 14.26 407 TYR A N 1
ATOM 2899 C CA . TYR A 1 378 ? -17.757 21.599 -35.236 1.00 13.78 407 TYR A CA 1
ATOM 2900 C C . TYR A 1 378 ? -16.439 22.361 -35.073 1.00 12.66 407 TYR A C 1
ATOM 2901 O O . TYR A 1 378 ? -15.933 22.474 -33.937 1.00 13.37 407 TYR A O 1
ATOM 2910 N N . SER A 1 379 ? -15.950 23.033 -36.121 1.00 13.31 408 SER A N 1
ATOM 2911 C CA . SER A 1 379 ? -14.764 23.924 -35.980 1.00 13.51 408 SER A CA 1
ATOM 2912 C C . SER A 1 379 ? -14.921 25.173 -36.852 1.00 12.97 408 SER A C 1
ATOM 2913 O O . SER A 1 379 ? -15.577 25.108 -37.912 1.00 13.38 408 SER A O 1
ATOM 2916 N N . HIS A 1 380 ? -14.308 26.270 -36.412 1.00 14.72 409 HIS A N 1
ATOM 2917 C CA . HIS A 1 380 ? -14.349 27.587 -37.089 1.00 14.75 409 HIS A CA 1
ATOM 2918 C C . HIS A 1 380 ? -13.064 28.377 -36.789 1.00 15.44 409 HIS A C 1
ATOM 2919 O O . HIS A 1 380 ? -12.667 28.439 -35.629 1.00 15.09 409 HIS A O 1
ATOM 2926 N N . GLY A 1 381 ? -12.487 29.015 -37.817 1.00 16.30 410 GLY A N 1
ATOM 2927 C CA . GLY A 1 381 ? -11.440 30.048 -37.687 1.00 16.25 410 GLY A CA 1
ATOM 2928 C C . GLY A 1 381 ? -10.120 29.497 -37.161 1.00 17.51 410 GLY A C 1
ATOM 2929 O O . GLY A 1 381 ? -9.380 30.278 -36.568 1.00 15.34 410 GLY A O 1
ATOM 2930 N N . ASN A 1 382 ? -9.849 28.186 -37.315 1.00 16.61 411 ASN A N 1
ATOM 2931 C CA . ASN A 1 382 ? -8.532 27.612 -36.946 1.00 14.90 411 ASN A CA 1
ATOM 2932 C C . ASN A 1 382 ? -7.508 28.069 -38.003 1.00 14.46 411 ASN A C 1
ATOM 2933 O O . ASN A 1 382 ? -7.881 28.385 -39.136 1.00 14.77 411 ASN A O 1
ATOM 2938 N N . THR A 1 383 ? -6.257 28.188 -37.612 1.00 13.73 412 THR A N 1
ATOM 2939 C CA . THR A 1 383 ? -5.230 28.793 -38.502 1.00 14.58 412 THR A CA 1
ATOM 2940 C C . THR A 1 383 ? -4.653 27.725 -39.450 1.00 15.66 412 THR A C 1
ATOM 2941 O O . THR A 1 383 ? -4.011 28.130 -40.459 1.00 15.97 412 THR A O 1
ATOM 2945 N N . ALA A 1 384 ? -4.861 26.420 -39.194 1.00 14.22 413 ALA A N 1
ATOM 2946 C CA . ALA A 1 384 ? -4.467 25.379 -40.176 1.00 14.46 413 ALA A CA 1
ATOM 2947 C C . ALA A 1 384 ? -5.668 24.520 -40.538 1.00 13.71 413 ALA A C 1
ATOM 2948 O O . ALA A 1 384 ? -6.777 24.811 -40.083 1.00 15.10 413 ALA A O 1
ATOM 2950 N N . SER A 1 385 ? -5.454 23.530 -41.399 1.00 13.85 414 SER A N 1
ATOM 2951 C CA . SER A 1 385 ? -6.472 22.591 -41.913 1.00 13.54 414 SER A CA 1
ATOM 2952 C C . SER A 1 385 ? -7.291 21.988 -40.778 1.00 13.21 414 SER A C 1
ATOM 2953 O O . SER A 1 385 ? -6.760 21.673 -39.734 1.00 13.09 414 SER A O 1
ATOM 2956 N N . THR A 1 386 ? -8.569 21.779 -41.044 1.00 15.71 415 THR A N 1
ATOM 2957 C CA . THR A 1 386 ? -9.532 21.090 -40.161 1.00 14.75 415 THR A CA 1
ATOM 2958 C C . THR A 1 386 ? -8.929 19.810 -39.553 1.00 15.18 415 THR A C 1
ATOM 2959 O O . THR A 1 386 ? -9.015 19.654 -38.311 1.00 14.87 415 THR A O 1
ATOM 2963 N N . ILE A 1 387 ? -8.413 18.882 -40.370 1.00 15.40 416 ILE A N 1
ATOM 2964 C CA . ILE A 1 387 ? -7.934 17.567 -39.839 1.00 15.23 416 ILE A CA 1
ATOM 2965 C C . ILE A 1 387 ? -6.531 17.260 -40.373 1.00 14.06 416 ILE A C 1
ATOM 2966 O O . ILE A 1 387 ? -6.354 17.225 -41.580 1.00 13.54 416 ILE A O 1
ATOM 2971 N N . MET A 1 388 ? -5.581 17.048 -39.476 1.00 13.28 417 MET A N 1
ATOM 2972 C CA . MET A 1 388 ? -4.299 16.388 -39.831 1.00 14.86 417 MET A CA 1
ATOM 2973 C C . MET A 1 388 ? -4.388 14.900 -39.484 1.00 14.36 417 MET A C 1
ATOM 2974 O O . MET A 1 388 ? -4.914 14.564 -38.396 1.00 14.06 417 MET A O 1
ATOM 2979 N N . PHE A 1 389 ? -3.951 14.043 -40.406 1.00 13.88 418 PHE A N 1
ATOM 2980 C CA . PHE A 1 389 ? -3.565 12.637 -40.121 1.00 15.00 418 PHE A CA 1
ATOM 2981 C C . PHE A 1 389 ? -2.031 12.636 -40.092 1.00 15.45 418 PHE A C 1
ATOM 2982 O O . PHE A 1 389 ? -1.460 12.908 -41.169 1.00 14.77 418 PHE A O 1
ATOM 2990 N N . CYS A 1 390 ? -1.399 12.458 -38.932 1.00 15.61 419 CYS A N 1
ATOM 2991 C CA . CYS A 1 390 ? 0.042 12.789 -38.763 1.00 17.18 419 CYS A CA 1
ATOM 2992 C C . CYS A 1 390 ? 0.948 11.551 -38.830 1.00 16.60 419 CYS A C 1
ATOM 2993 O O . CYS A 1 390 ? 1.129 10.866 -37.780 1.00 15.20 419 CYS A O 1
ATOM 2996 N N . GLY A 1 391 ? 1.535 11.306 -40.007 1.00 18.96 420 GLY A N 1
ATOM 2997 C CA . GLY A 1 391 ? 2.773 10.494 -40.138 1.00 20.31 420 GLY A CA 1
ATOM 2998 C C . GLY A 1 391 ? 2.504 8.997 -40.095 1.00 19.72 420 GLY A C 1
ATOM 2999 O O . GLY A 1 391 ? 1.310 8.588 -39.996 1.00 16.08 420 GLY A O 1
ATOM 3000 N N . TYR A 1 392 ? 3.565 8.187 -40.221 1.00 18.84 421 TYR A N 1
ATOM 3001 C CA . TYR A 1 392 ? 3.468 6.801 -40.757 1.00 20.89 421 TYR A CA 1
ATOM 3002 C C . TYR A 1 392 ? 2.866 5.872 -39.704 1.00 20.40 421 TYR A C 1
ATOM 3003 O O . TYR A 1 392 ? 2.419 4.763 -40.074 1.00 18.56 421 TYR A O 1
ATOM 3012 N N . GLN A 1 393 ? 2.770 6.315 -38.443 1.00 18.08 422 GLN A N 1
ATOM 3013 C CA . GLN A 1 393 ? 2.103 5.489 -37.404 1.00 17.63 422 GLN A CA 1
ATOM 3014 C C . GLN A 1 393 ? 0.721 6.056 -37.035 1.00 18.31 422 GLN A C 1
ATOM 3015 O O . GLN A 1 393 ? 0.187 5.616 -36.008 1.00 18.91 422 GLN A O 1
ATOM 3021 N N . SER A 1 394 ? 0.141 6.939 -37.841 1.00 16.81 423 SER A N 1
ATOM 3022 C CA . SER A 1 394 ? -1.286 7.329 -37.737 1.00 16.14 423 SER A CA 1
ATOM 3023 C C . SER A 1 394 ? -2.081 6.426 -38.675 1.00 16.55 423 SER A C 1
ATOM 3024 O O . SER A 1 394 ? -1.995 6.633 -39.896 1.00 18.32 423 SER A O 1
ATOM 3027 N N . VAL A 1 395 ? -2.811 5.445 -38.127 1.00 16.47 424 VAL A N 1
ATOM 3028 C CA . VAL A 1 395 ? -3.475 4.391 -38.951 1.00 16.54 424 VAL A CA 1
ATOM 3029 C C . VAL A 1 395 ? -4.937 4.202 -38.517 1.00 16.23 424 VAL A C 1
ATOM 3030 O O . VAL A 1 395 ? -5.281 4.532 -37.368 1.00 15.76 424 VAL A O 1
ATOM 3034 N N . ASN A 1 396 ? -5.758 3.661 -39.416 1.00 16.36 425 ASN A N 1
ATOM 3035 C CA . ASN A 1 396 ? -7.153 3.215 -39.142 1.00 16.32 425 ASN A CA 1
ATOM 3036 C C . ASN A 1 396 ? -7.978 4.422 -38.687 1.00 16.97 425 ASN A C 1
ATOM 3037 O O . ASN A 1 396 ? -8.559 4.383 -37.591 1.00 16.46 425 ASN A O 1
ATOM 3042 N N . ASN A 1 397 ? -8.064 5.439 -39.544 1.00 14.80 426 ASN A N 1
ATOM 3043 C CA . ASN A 1 397 ? -8.671 6.740 -39.195 1.00 16.11 426 ASN A CA 1
ATOM 3044 C C . ASN A 1 397 ? -10.060 6.875 -39.829 1.00 14.62 426 ASN A C 1
ATOM 3045 O O . ASN A 1 397 ? -10.224 6.631 -41.054 1.00 15.43 426 ASN A O 1
ATOM 3050 N N . THR A 1 398 ? -11.021 7.315 -39.016 1.00 14.65 427 THR A N 1
ATOM 3051 C CA . THR A 1 398 ? -12.387 7.704 -39.450 1.00 14.61 427 THR A CA 1
ATOM 3052 C C . THR A 1 398 ? -12.616 9.171 -39.065 1.00 14.59 427 THR A C 1
ATOM 3053 O O . THR A 1 398 ? -12.387 9.536 -37.909 1.00 15.02 427 THR A O 1
ATOM 3057 N N . PHE A 1 399 ? -12.967 9.994 -40.036 1.00 14.66 428 PHE A N 1
ATOM 3058 C CA . PHE A 1 399 ? -13.334 11.412 -39.856 1.00 14.69 428 PHE A CA 1
ATOM 3059 C C . PHE A 1 399 ? -14.686 11.585 -40.544 1.00 13.78 428 PHE A C 1
ATOM 3060 O O . PHE A 1 399 ? -14.703 11.650 -41.767 1.00 14.77 428 PHE A O 1
ATOM 3068 N N . ARG A 1 400 ? -15.787 11.634 -39.790 1.00 15.84 429 ARG A N 1
ATOM 3069 C CA . ARG A 1 400 ? -17.162 11.590 -40.370 1.00 15.78 429 ARG A CA 1
ATOM 3070 C C . ARG A 1 400 ? -18.145 12.550 -39.701 1.00 14.80 429 ARG A C 1
ATOM 3071 O O . ARG A 1 400 ? -18.083 12.763 -38.487 1.00 13.52 429 ARG A O 1
ATOM 3079 N N . TYR A 1 401 ? -19.091 13.058 -40.492 1.00 15.49 430 TYR A N 1
ATOM 3080 C CA . TYR A 1 401 ? -20.273 13.811 -39.999 1.00 15.62 430 TYR A CA 1
ATOM 3081 C C . TYR A 1 401 ? -19.818 14.983 -39.134 1.00 15.13 430 TYR A C 1
ATOM 3082 O O . TYR A 1 401 ? -20.517 15.334 -38.188 1.00 15.54 430 TYR A O 1
ATOM 3091 N N . ASN A 1 402 ? -18.722 15.638 -39.546 1.00 14.83 431 ASN A N 1
ATOM 3092 C CA . ASN A 1 402 ? -18.204 16.874 -38.915 1.00 14.61 431 ASN A CA 1
ATOM 3093 C C . ASN A 1 402 ? -18.592 18.078 -39.782 1.00 14.83 431 ASN A C 1
ATOM 3094 O O . ASN A 1 402 ? -18.779 17.926 -41.008 1.00 14.39 431 ASN A O 1
ATOM 3099 N N . ILE A 1 403 ? -18.595 19.260 -39.185 1.00 15.53 432 ILE A N 1
ATOM 3100 C CA . ILE A 1 403 ? -18.828 20.529 -39.918 1.00 15.88 432 ILE A CA 1
ATOM 3101 C C . ILE A 1 403 ? -17.660 21.449 -39.601 1.00 15.25 432 ILE A C 1
ATOM 3102 O O . ILE A 1 403 ? -17.340 21.620 -38.404 1.00 14.22 432 ILE A O 1
ATOM 3107 N N . SER A 1 404 ? -17.127 22.081 -40.642 1.00 15.80 433 SER A N 1
ATOM 3108 C CA . SER A 1 404 ? -15.947 22.965 -40.587 1.00 15.85 433 SER A CA 1
ATOM 3109 C C . SER A 1 404 ? -16.215 24.197 -41.447 1.00 15.32 433 SER A C 1
ATOM 3110 O O . SER A 1 404 ? -16.691 24.022 -42.554 1.00 16.11 433 SER A O 1
ATOM 3113 N N . GLN A 1 405 ? -15.935 25.390 -40.943 1.00 14.58 434 GLN A N 1
ATOM 3114 C CA . GLN A 1 405 ? -16.115 26.640 -41.732 1.00 15.82 434 GLN A CA 1
ATOM 3115 C C . GLN A 1 405 ? -14.981 27.644 -41.419 1.00 16.50 434 GLN A C 1
ATOM 3116 O O . GLN A 1 405 ? -14.600 27.839 -40.236 1.00 15.25 434 GLN A O 1
ATOM 3122 N N . ASN A 1 406 ? -14.488 28.319 -42.458 1.00 16.56 435 ASN A N 1
ATOM 3123 C CA . ASN A 1 406 ? -13.672 29.546 -42.290 1.00 16.55 435 ASN A CA 1
ATOM 3124 C C . ASN A 1 406 ? -12.354 29.209 -41.575 1.00 15.60 435 ASN A C 1
ATOM 3125 O O . ASN A 1 406 ? -11.882 30.031 -40.758 1.00 16.19 435 ASN A O 1
ATOM 3130 N N . GLU A 1 407 ? -11.782 28.029 -41.831 1.00 13.90 436 GLU A N 1
ATOM 3131 C CA . GLU A 1 407 ? -10.385 27.758 -41.402 1.00 15.16 436 GLU A CA 1
ATOM 3132 C C . GLU A 1 407 ? -9.485 28.588 -42.316 1.00 14.44 436 GLU A C 1
ATOM 3133 O O . GLU A 1 407 ? -9.941 28.943 -43.413 1.00 13.46 436 GLU A O 1
ATOM 3139 N N . ASP A 1 408 ? -8.232 28.808 -41.919 1.00 15.67 437 ASP A N 1
ATOM 3140 C CA . ASP A 1 408 ? -7.281 29.640 -42.705 1.00 16.00 437 ASP A CA 1
ATOM 3141 C C . ASP A 1 408 ? -6.522 28.782 -43.722 1.00 15.94 437 ASP A C 1
ATOM 3142 O O . ASP A 1 408 ? -5.715 29.373 -44.485 1.00 16.07 437 ASP A O 1
ATOM 3147 N N . MET A 1 409 ? -6.842 27.481 -43.804 1.00 15.11 438 MET A N 1
ATOM 3148 C CA . MET A 1 409 ? -6.393 26.579 -44.900 1.00 15.49 438 MET A CA 1
ATOM 3149 C C . MET A 1 409 ? -7.558 25.684 -45.337 1.00 15.78 438 MET A C 1
ATOM 3150 O O . MET A 1 409 ? -8.556 25.544 -44.600 1.00 14.97 438 MET A O 1
ATOM 3155 N N . GLY A 1 410 ? -7.389 25.041 -46.485 1.00 16.54 439 GLY A N 1
ATOM 3156 C CA . GLY A 1 410 ? -8.283 23.970 -46.909 1.00 16.92 439 GLY A CA 1
ATOM 3157 C C . GLY A 1 410 ? -8.301 22.860 -45.858 1.00 16.25 439 GLY A C 1
ATOM 3158 O O . GLY A 1 410 ? -7.393 22.736 -45.023 1.00 17.53 439 GLY A O 1
ATOM 3159 N N . PRO A 1 411 ? -9.375 22.061 -45.854 1.00 16.00 440 PRO A N 1
ATOM 3160 C CA . PRO A 1 411 ? -9.667 21.180 -44.733 1.00 15.10 440 PRO A CA 1
ATOM 3161 C C . PRO A 1 411 ? -8.755 19.975 -44.496 1.00 16.23 440 PRO A C 1
ATOM 3162 O O . PRO A 1 411 ? -8.826 19.436 -43.402 1.00 14.45 440 PRO A O 1
ATOM 3166 N N . LEU A 1 412 ? -7.935 19.559 -45.471 1.00 15.05 441 LEU A N 1
ATOM 3167 C CA . LEU A 1 412 ? -7.278 18.230 -45.377 1.00 16.57 441 LEU A CA 1
ATOM 3168 C C . LEU A 1 412 ? -5.754 18.326 -45.267 1.00 14.95 441 LEU A C 1
ATOM 3169 O O . LEU A 1 412 ? -5.153 18.906 -46.175 1.00 14.15 441 LEU A O 1
ATOM 3174 N N . ASP A 1 413 ? -5.187 17.655 -44.252 1.00 15.35 442 ASP A N 1
ATOM 3175 C CA . ASP A 1 413 ? -3.722 17.593 -43.976 1.00 14.93 442 ASP A CA 1
ATOM 3176 C C . ASP A 1 413 ? -3.303 16.137 -43.789 1.00 14.28 442 ASP A C 1
ATOM 3177 O O . ASP A 1 413 ? -2.955 15.729 -42.698 1.00 14.28 442 ASP A O 1
ATOM 3182 N N . PRO A 1 414 ? -3.272 15.321 -44.866 1.00 14.20 443 PRO A N 1
ATOM 3183 C CA . PRO A 1 414 ? -2.753 13.961 -44.788 1.00 13.95 443 PRO A CA 1
ATOM 3184 C C . PRO A 1 414 ? -1.223 14.008 -44.862 1.00 15.75 443 PRO A C 1
ATOM 3185 O O . PRO A 1 414 ? -0.638 13.810 -45.958 1.00 17.33 443 PRO A O 1
ATOM 3189 N N . ALA A 1 415 ? -0.592 14.246 -43.709 1.00 16.36 444 ALA A N 1
ATOM 3190 C CA . ALA A 1 415 ? 0.855 14.520 -43.587 1.00 16.77 444 ALA A CA 1
ATOM 3191 C C . ALA A 1 415 ? 1.630 13.202 -43.441 1.00 17.49 444 ALA A C 1
ATOM 3192 O O . ALA A 1 415 ? 2.241 12.986 -42.414 1.00 17.01 444 ALA A O 1
ATOM 3194 N N . GLY A 1 416 ? 1.574 12.334 -44.445 1.00 16.74 445 GLY A N 1
ATOM 3195 C CA . GLY A 1 416 ? 2.361 11.088 -44.484 1.00 16.79 445 GLY A CA 1
ATOM 3196 C C . GLY A 1 416 ? 1.729 10.014 -43.620 1.00 17.95 445 GLY A C 1
ATOM 3197 O O . GLY A 1 416 ? 2.441 9.135 -43.142 1.00 16.54 445 GLY A O 1
ATOM 3198 N N . ASN A 1 417 ? 0.407 10.089 -43.398 1.00 16.65 446 ASN A N 1
ATOM 3199 C CA . ASN A 1 417 ? -0.347 9.047 -42.667 1.00 15.99 446 ASN A CA 1
ATOM 3200 C C . ASN A 1 417 ? -0.329 7.775 -43.509 1.00 16.79 446 ASN A C 1
ATOM 3201 O O . ASN A 1 417 ? 0.012 7.849 -44.713 1.00 16.44 446 ASN A O 1
ATOM 3206 N N . ALA A 1 418 ? -0.675 6.651 -42.903 1.00 18.17 447 ALA A N 1
ATOM 3207 C CA . ALA A 1 418 ? -0.591 5.342 -43.577 1.00 19.41 447 ALA A CA 1
ATOM 3208 C C . ALA A 1 418 ? -1.870 4.557 -43.337 1.00 19.19 447 ALA A C 1
ATOM 3209 O O . ALA A 1 418 ? -2.637 4.862 -42.384 1.00 18.51 447 ALA A O 1
ATOM 3211 N N . GLY A 1 419 ? -2.116 3.595 -44.222 1.00 18.59 448 GLY A N 1
ATOM 3212 C CA . GLY A 1 419 ? -3.198 2.615 -44.056 1.00 18.64 448 GLY A CA 1
ATOM 3213 C C . GLY A 1 419 ? -4.568 3.201 -44.316 1.00 18.28 448 GLY A C 1
ATOM 3214 O O . GLY A 1 419 ? -4.727 4.134 -45.151 1.00 22.70 448 GLY A O 1
ATOM 3215 N N . ASN A 1 420 ? -5.566 2.621 -43.696 1.00 16.93 449 ASN A N 1
ATOM 3216 C CA . ASN A 1 420 ? -6.976 2.937 -44.009 1.00 17.25 449 ASN A CA 1
ATOM 3217 C C . ASN A 1 420 ? -7.306 4.294 -43.407 1.00 18.00 449 ASN A C 1
ATOM 3218 O O . ASN A 1 420 ? -7.185 4.422 -42.156 1.00 17.79 449 ASN A O 1
ATOM 3223 N N . THR A 1 421 ? -7.686 5.249 -44.265 1.00 17.99 450 THR A N 1
ATOM 3224 C CA . THR A 1 421 ? -7.975 6.659 -43.897 1.00 18.20 450 THR A CA 1
ATOM 3225 C C . THR A 1 421 ? -9.268 7.115 -44.588 1.00 17.78 450 THR A C 1
ATOM 3226 O O . THR A 1 421 ? -9.253 7.214 -45.848 1.00 18.29 450 THR A O 1
ATOM 3230 N N . GLN A 1 422 ? -10.365 7.266 -43.840 1.00 16.21 451 GLN A N 1
ATOM 3231 C CA . GLN A 1 422 ? -11.722 7.472 -44.421 1.00 16.22 451 GLN A CA 1
ATOM 3232 C C . GLN A 1 422 ? -12.283 8.806 -43.906 1.00 17.88 451 GLN A C 1
ATOM 3233 O O . GLN A 1 422 ? -12.405 8.987 -42.665 1.00 16.87 451 GLN A O 1
ATOM 3239 N N . VAL A 1 423 ? -12.546 9.718 -44.838 1.00 17.09 452 VAL A N 1
ATOM 3240 C CA . VAL A 1 423 ? -13.141 11.059 -44.597 1.00 17.26 452 VAL A CA 1
ATOM 3241 C C . VAL A 1 423 ? -14.466 11.058 -45.358 1.00 16.92 452 VAL A C 1
ATOM 3242 O O . VAL A 1 423 ? -14.418 11.079 -46.590 1.00 17.29 452 VAL A O 1
ATOM 3246 N N . TYR A 1 424 ? -15.591 10.978 -44.657 1.00 15.33 453 TYR A N 1
ATOM 3247 C CA . TYR A 1 424 ? -16.906 10.834 -45.317 1.00 15.64 453 TYR A CA 1
ATOM 3248 C C . TYR A 1 424 ? -18.005 11.594 -44.592 1.00 14.83 453 TYR A C 1
ATOM 3249 O O . TYR A 1 424 ? -17.992 11.697 -43.378 1.00 14.54 453 TYR A O 1
ATOM 3258 N N . ASN A 1 425 ? -18.972 12.068 -45.378 1.00 16.06 454 ASN A N 1
ATOM 3259 C CA . ASN A 1 425 ? -20.199 12.747 -44.895 1.00 16.65 454 ASN A CA 1
ATOM 3260 C C . ASN A 1 425 ? -19.855 13.972 -44.046 1.00 15.76 454 ASN A C 1
ATOM 3261 O O . ASN A 1 425 ? -20.619 14.260 -43.097 1.00 14.99 454 ASN A O 1
ATOM 3266 N N . ASN A 1 426 ? -18.784 14.684 -44.401 1.00 15.76 455 ASN A N 1
ATOM 3267 C CA . ASN A 1 426 ? -18.463 15.986 -43.781 1.00 14.94 455 ASN A CA 1
ATOM 3268 C C . ASN A 1 426 ? -19.018 17.114 -44.660 1.00 14.37 455 ASN A C 1
ATOM 3269 O O . ASN A 1 426 ? -19.189 16.900 -45.850 1.00 15.93 455 ASN A O 1
ATOM 3274 N N . THR A 1 427 ? -19.307 18.278 -44.077 1.00 14.82 456 THR A N 1
ATOM 3275 C CA . THR A 1 427 ? -19.570 19.541 -44.813 1.00 15.21 456 THR A CA 1
ATOM 3276 C C . THR A 1 427 ? -18.447 20.530 -44.470 1.00 14.65 456 THR A C 1
ATOM 3277 O O . THR A 1 427 ? -18.245 20.857 -43.263 1.00 14.42 456 THR A O 1
ATOM 3281 N N . PHE A 1 428 ? -17.714 20.938 -45.489 1.00 15.73 457 PHE A N 1
ATOM 3282 C CA . PHE A 1 428 ? -16.552 21.848 -45.384 1.00 16.86 457 PHE A CA 1
ATOM 3283 C C . PHE A 1 428 ? -16.902 23.143 -46.112 1.00 15.41 457 PHE A C 1
ATOM 3284 O O . PHE A 1 428 ? -17.081 23.141 -47.331 1.00 15.82 457 PHE A O 1
ATOM 3292 N N . TYR A 1 429 ? -17.068 24.211 -45.346 1.00 15.72 458 TYR A N 1
ATOM 3293 C CA . TYR A 1 429 ? -17.257 25.569 -45.893 1.00 17.03 458 TYR A CA 1
ATOM 3294 C C . TYR A 1 429 ? -15.867 26.223 -45.997 1.00 16.87 458 TYR A C 1
ATOM 3295 O O . TYR A 1 429 ? -15.284 26.512 -44.977 1.00 15.52 458 TYR A O 1
ATOM 3304 N N . ILE A 1 430 ? -15.362 26.389 -47.216 1.00 16.57 459 ILE A N 1
ATOM 3305 C CA . ILE A 1 430 ? -13.962 26.804 -47.518 1.00 17.48 459 ILE A CA 1
ATOM 3306 C C . ILE A 1 430 ? -13.985 28.297 -47.834 1.00 17.69 459 ILE A C 1
ATOM 3307 O O . ILE A 1 430 ? -14.690 28.693 -48.766 1.00 17.60 459 ILE A O 1
ATOM 3312 N N . LYS A 1 431 ? -13.272 29.102 -47.055 1.00 18.54 460 LYS A N 1
ATOM 3313 C CA . LYS A 1 431 ? -13.425 30.574 -47.162 1.00 19.52 460 LYS A CA 1
ATOM 3314 C C . LYS A 1 431 ? -12.847 31.070 -48.482 1.00 20.13 460 LYS A C 1
ATOM 3315 O O . LYS A 1 431 ? -11.943 30.399 -49.062 1.00 17.69 460 LYS A O 1
ATOM 3321 N N . GLU A 1 432 ? -13.387 32.194 -48.968 1.00 21.15 461 GLU A N 1
ATOM 3322 C CA . GLU A 1 432 ? -12.998 32.808 -50.259 1.00 22.79 461 GLU A CA 1
ATOM 3323 C C . GLU A 1 432 ? -11.482 32.999 -50.271 1.00 20.18 461 GLU A C 1
ATOM 3324 O O . GLU A 1 432 ? -10.962 33.433 -49.215 1.00 21.32 461 GLU A O 1
ATOM 3330 N N . GLY A 1 433 ? -10.819 32.718 -51.394 1.00 18.70 462 GLY A N 1
ATOM 3331 C CA . GLY A 1 433 ? -9.407 33.084 -51.652 1.00 19.09 462 GLY A CA 1
ATOM 3332 C C . GLY A 1 433 ? -8.419 31.980 -51.281 1.00 18.96 4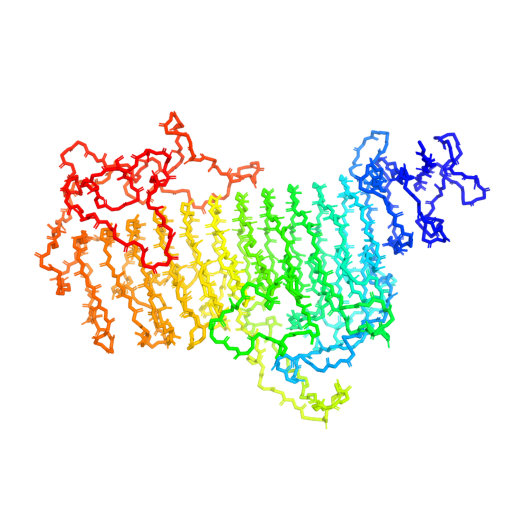62 GLY A C 1
ATOM 3333 O O . GLY A 1 433 ? -7.193 32.150 -51.581 1.00 15.71 462 GLY A O 1
ATOM 3334 N N . LEU A 1 434 ? -8.874 30.891 -50.635 1.00 17.34 463 LEU A N 1
ATOM 3335 C CA . LEU A 1 434 ? -7.972 29.763 -50.271 1.00 18.37 463 LEU A CA 1
ATOM 3336 C C . LEU A 1 434 ? -7.532 29.017 -51.539 1.00 18.46 463 LEU A C 1
ATOM 3337 O O . LEU A 1 434 ? -6.324 28.607 -51.625 1.00 19.07 463 LEU A O 1
ATOM 3342 N N . ASN A 1 435 ? -8.448 28.788 -52.487 1.00 16.55 464 ASN A N 1
ATOM 3343 C CA . ASN A 1 435 ? -8.106 28.125 -53.770 1.00 16.94 464 ASN A CA 1
ATOM 3344 C C . ASN A 1 435 ? -7.317 26.837 -53.525 1.00 17.62 464 ASN A C 1
ATOM 3345 O O . ASN A 1 435 ? -6.282 26.623 -54.175 1.00 17.44 464 ASN A O 1
ATOM 3350 N N . ASN A 1 436 ? -7.781 26.010 -52.598 1.00 17.88 465 ASN A N 1
ATOM 3351 C CA . ASN A 1 436 ? -7.119 24.734 -52.250 1.00 18.92 465 ASN A CA 1
ATOM 3352 C C . ASN A 1 436 ? -8.053 23.931 -51.348 1.00 18.33 465 ASN A C 1
ATOM 3353 O O . ASN A 1 436 ? -8.933 24.546 -50.714 1.00 17.27 465 ASN A O 1
ATOM 3358 N N . ILE A 1 437 ? -7.861 22.610 -51.283 1.00 16.90 466 ILE A N 1
ATOM 3359 C CA . ILE A 1 437 ? -8.487 21.786 -50.219 1.00 17.48 466 ILE A CA 1
ATOM 3360 C C . ILE A 1 437 ? -7.413 21.237 -49.278 1.00 17.07 466 ILE A C 1
ATOM 3361 O O . ILE A 1 437 ? -7.796 20.621 -48.293 1.00 15.88 466 ILE A O 1
ATOM 3366 N N . TRP A 1 438 ? -6.130 21.497 -49.524 1.00 18.18 467 TRP A N 1
ATOM 3367 C CA . TRP A 1 438 ? -4.973 20.837 -48.862 1.00 17.76 467 TRP A CA 1
ATOM 3368 C C . TRP A 1 438 ? -4.188 21.804 -47.982 1.00 18.68 467 TRP A C 1
ATOM 3369 O O . TRP A 1 438 ? -4.183 23.037 -48.250 1.00 20.15 467 TRP A O 1
ATOM 3380 N N . HIS A 1 439 ? -3.477 21.257 -47.002 1.00 17.90 468 HIS A N 1
ATOM 3381 C CA . HIS A 1 439 ? -2.496 21.991 -46.175 1.00 16.80 468 HIS A CA 1
ATOM 3382 C C . HIS A 1 439 ? -1.455 22.655 -47.077 1.00 16.22 468 HIS A C 1
ATOM 3383 O O . HIS A 1 439 ? -1.066 22.028 -48.062 1.00 17.33 468 HIS A O 1
ATOM 3390 N N . THR A 1 440 ? -0.974 23.849 -46.720 1.00 16.88 469 THR A N 1
ATOM 3391 C CA . THR A 1 440 ? -0.129 24.690 -47.614 1.00 18.56 469 THR A CA 1
ATOM 3392 C C . THR A 1 440 ? 1.356 24.304 -47.522 1.00 19.18 469 THR A C 1
ATOM 3393 O O . THR A 1 440 ? 2.120 24.769 -48.388 1.00 19.59 469 THR A O 1
ATOM 3397 N N . SER A 1 441 ? 1.775 23.451 -46.595 1.00 19.28 470 SER A N 1
ATOM 3398 C CA . SER A 1 441 ? 3.207 23.067 -46.511 1.00 19.95 470 SER A CA 1
ATOM 3399 C C . SER A 1 441 ? 3.486 21.627 -46.062 1.00 21.04 470 SER A C 1
ATOM 3400 O O . SER A 1 441 ? 4.629 21.203 -46.279 1.00 20.43 470 SER A O 1
ATOM 3403 N N . HIS A 1 442 ? 2.550 20.867 -45.472 1.00 19.27 471 HIS A N 1
ATOM 3404 C CA . HIS A 1 442 ? 2.864 19.518 -44.924 1.00 19.34 471 HIS A CA 1
ATOM 3405 C C . HIS A 1 442 ? 3.009 18.450 -46.039 1.00 18.54 471 HIS A C 1
ATOM 3406 O O . HIS A 1 442 ? 3.370 17.328 -45.713 1.00 18.52 471 HIS A O 1
ATOM 3413 N N . GLY A 1 443 ? 2.756 18.756 -47.319 1.00 18.66 472 GLY A N 1
ATOM 3414 C CA . GLY A 1 443 ? 3.119 17.852 -48.441 1.00 18.83 472 GLY A CA 1
ATOM 3415 C C . GLY A 1 443 ? 1.969 16.955 -48.924 1.00 18.91 472 GLY A C 1
ATOM 3416 O O . GLY A 1 443 ? 2.036 16.492 -50.069 1.00 19.72 472 GLY A O 1
ATOM 3417 N N . ASN A 1 444 ? 0.987 16.622 -48.085 1.00 18.31 473 ASN A N 1
ATOM 3418 C CA . ASN A 1 444 ? -0.257 15.905 -48.482 1.00 17.31 473 ASN A CA 1
ATOM 3419 C C . ASN A 1 444 ? 0.038 14.523 -49.089 1.00 18.83 473 ASN A C 1
ATOM 3420 O O . ASN A 1 444 ? -0.742 14.089 -49.974 1.00 18.40 473 ASN A O 1
ATOM 3425 N N . ALA A 1 445 ? 1.098 13.840 -48.639 1.00 17.82 474 ALA A N 1
ATOM 3426 C CA . ALA A 1 445 ? 1.569 12.548 -49.190 1.00 18.93 474 ALA A CA 1
ATOM 3427 C C . ALA A 1 445 ? 0.692 11.372 -48.770 1.00 20.80 474 ALA A C 1
ATOM 3428 O O . ALA A 1 445 ? 0.762 10.350 -49.466 1.00 19.88 474 ALA A O 1
ATOM 3430 N N . GLY A 1 446 ? -0.090 11.467 -47.686 1.00 20.10 475 GLY A N 1
ATOM 3431 C CA . GLY A 1 446 ? -0.807 10.296 -47.158 1.00 19.88 475 GLY A CA 1
ATOM 3432 C C . GLY A 1 446 ? -2.071 10.009 -47.957 1.00 19.25 475 GLY A C 1
ATOM 3433 O O . GLY A 1 446 ? -2.596 10.904 -48.600 1.00 17.84 475 GLY A O 1
ATOM 3434 N N . PRO A 1 447 ? -2.597 8.764 -47.919 1.00 17.99 476 PRO A N 1
ATOM 3435 C CA . PRO A 1 447 ? -3.816 8.401 -48.619 1.00 17.98 476 PRO A CA 1
ATOM 3436 C C . PRO A 1 447 ? -5.063 8.928 -47.901 1.00 18.64 476 PRO A C 1
ATOM 3437 O O . PRO A 1 447 ? -5.016 9.085 -46.698 1.00 18.26 476 PRO A O 1
ATOM 3441 N N . ILE A 1 448 ? -6.114 9.221 -48.665 1.00 17.01 477 ILE A N 1
ATOM 3442 C CA . ILE A 1 448 ? -7.493 9.371 -48.119 1.00 17.98 477 ILE A CA 1
ATOM 3443 C C . ILE A 1 448 ? -8.483 8.765 -49.103 1.00 17.10 477 ILE A C 1
ATOM 3444 O O . ILE A 1 448 ? -8.384 9.055 -50.320 1.00 19.58 477 ILE A O 1
ATOM 3449 N N . ASN A 1 449 ? -9.454 8.039 -48.554 1.00 16.57 478 ASN A N 1
ATOM 3450 C CA . ASN A 1 449 ? -10.698 7.611 -49.225 1.00 18.76 478 ASN A CA 1
ATOM 3451 C C . ASN A 1 449 ? -11.774 8.657 -48.871 1.00 17.68 478 ASN A C 1
ATOM 3452 O O . ASN A 1 449 ? -12.197 8.677 -47.699 1.00 19.01 478 ASN A O 1
ATOM 3457 N N . LEU A 1 450 ? -12.091 9.540 -49.820 1.00 17.43 479 LEU A N 1
ATOM 3458 C CA . LEU A 1 450 ? -13.006 10.709 -49.681 1.00 18.00 479 LEU A CA 1
ATOM 3459 C C . LEU A 1 450 ? -14.361 10.364 -50.304 1.00 17.88 479 LEU A C 1
ATOM 3460 O O . LEU A 1 450 ? -14.435 10.240 -51.540 1.00 18.52 479 LEU A O 1
ATOM 3465 N N . GLU A 1 451 ? -15.403 10.288 -49.478 1.00 17.94 480 GLU A N 1
ATOM 3466 C CA . GLU A 1 451 ? -16.767 9.886 -49.924 1.00 18.01 480 GLU A CA 1
ATOM 3467 C C . GLU A 1 451 ? -17.837 10.767 -49.278 1.00 17.28 480 GLU A C 1
ATOM 3468 O O . GLU A 1 451 ? -17.719 11.062 -48.082 1.00 19.24 480 GLU A O 1
ATOM 3474 N N . ASN A 1 452 ? -18.872 11.137 -50.044 1.00 18.27 481 ASN A N 1
ATOM 3475 C CA . ASN A 1 452 ? -20.127 11.726 -49.502 1.00 16.68 481 ASN A CA 1
ATOM 3476 C C . ASN A 1 452 ? -19.833 13.069 -48.810 1.00 15.88 481 ASN A C 1
ATOM 3477 O O . ASN A 1 452 ? -20.592 13.441 -47.900 1.00 16.45 481 ASN A O 1
ATOM 3482 N N . ASN A 1 453 ? -18.778 13.792 -49.197 1.00 16.65 482 ASN A N 1
ATOM 3483 C CA . ASN A 1 453 ? -18.434 15.087 -48.553 1.00 16.33 482 ASN A CA 1
ATOM 3484 C C . ASN A 1 453 ? -19.009 16.233 -49.368 1.00 16.89 482 ASN A C 1
ATOM 3485 O O . ASN A 1 453 ? -18.963 16.143 -50.618 1.00 17.57 482 ASN A O 1
ATOM 3490 N N . ILE A 1 454 ? -19.423 17.310 -48.688 1.00 17.27 483 ILE A N 1
ATOM 3491 C CA . ILE A 1 454 ? -19.696 18.623 -49.346 1.00 17.28 483 ILE A CA 1
ATOM 3492 C C . ILE A 1 454 ? -18.416 19.466 -49.302 1.00 16.50 483 ILE A C 1
ATOM 3493 O O . ILE A 1 454 ? -17.933 19.749 -48.198 1.00 15.85 483 ILE A O 1
ATOM 3498 N N . PHE A 1 455 ? -17.919 19.842 -50.477 1.00 16.56 484 PHE A N 1
ATOM 3499 C CA . PHE A 1 455 ? -16.830 20.838 -50.659 1.00 17.78 484 PHE A CA 1
ATOM 3500 C C . PHE A 1 455 ? -17.489 22.130 -51.118 1.00 17.69 484 PHE A C 1
ATOM 3501 O O . PHE A 1 455 ? -17.873 22.224 -52.284 1.00 19.33 484 PHE A O 1
ATOM 3509 N N . TYR A 1 456 ? -17.680 23.079 -50.202 1.00 17.43 485 TYR A N 1
ATOM 3510 C CA . TYR A 1 456 ? -18.462 24.301 -50.488 1.00 18.96 485 TYR A CA 1
ATOM 3511 C C . TYR A 1 456 ? -17.523 25.495 -50.546 1.00 17.69 485 TYR A C 1
ATOM 3512 O O . TYR A 1 456 ? -17.187 25.994 -49.476 1.00 18.15 485 TYR A O 1
ATOM 3521 N N . PHE A 1 457 ? -17.184 25.961 -51.749 1.00 19.21 486 PHE A N 1
ATOM 3522 C CA . PHE A 1 457 ? -16.219 27.071 -51.946 1.00 19.55 486 PHE A CA 1
ATOM 3523 C C . PHE A 1 457 ? -16.967 28.405 -51.905 1.00 20.11 486 PHE A C 1
ATOM 3524 O O . PHE A 1 457 ? -17.692 28.733 -52.840 1.00 19.27 486 PHE A O 1
ATOM 3532 N N . ALA A 1 458 ? -16.765 29.191 -50.846 1.00 20.76 487 ALA A N 1
ATOM 3533 C CA . ALA A 1 458 ? -17.260 30.591 -50.772 1.00 21.69 487 ALA A CA 1
ATOM 3534 C C . ALA A 1 458 ? -16.547 31.440 -51.838 1.00 21.84 487 ALA A C 1
ATOM 3535 O O . ALA A 1 458 ? -15.400 31.107 -52.222 1.00 21.13 487 ALA A O 1
ATOM 3537 N N . GLY A 1 459 ? -17.179 32.519 -52.279 1.00 24.76 488 GLY A N 1
ATOM 3538 C CA . GLY A 1 459 ? -16.545 33.535 -53.137 1.00 26.24 488 GLY A CA 1
ATOM 3539 C C . GLY A 1 459 ? -17.365 33.931 -54.349 1.00 30.37 488 GLY A C 1
ATOM 3540 O O . GLY A 1 459 ? -18.202 33.138 -54.799 1.00 26.69 488 GLY A O 1
ATOM 3541 N N . GLU A 1 460 ? -17.061 35.116 -54.880 1.00 29.54 489 GLU A N 1
ATOM 3542 C CA . GLU A 1 460 ? -17.731 35.739 -56.048 1.00 33.81 489 GLU A CA 1
ATOM 3543 C C . GLU A 1 460 ? -17.345 35.030 -57.340 1.00 30.66 489 GLU A C 1
ATOM 3544 O O . GLU A 1 460 ? -18.105 35.100 -58.285 1.00 33.72 489 GLU A O 1
ATOM 3550 N N . THR A 1 461 ? -16.143 34.486 -57.409 1.00 31.21 490 THR A N 1
ATOM 3551 C CA . THR A 1 461 ? -15.681 33.700 -58.562 1.00 31.20 490 THR A CA 1
ATOM 3552 C C . THR A 1 461 ? -15.523 32.253 -58.120 1.00 28.03 490 THR A C 1
ATOM 3553 O O . THR A 1 461 ? -15.434 31.982 -56.926 1.00 27.72 490 THR A O 1
ATOM 3557 N N . PRO A 1 462 ? -15.537 31.298 -59.071 1.00 25.88 491 PRO A N 1
ATOM 3558 C CA . PRO A 1 462 ? -15.209 29.910 -58.770 1.00 26.25 491 PRO A CA 1
ATOM 3559 C C . PRO A 1 462 ? -13.798 29.794 -58.193 1.00 24.72 491 PRO A C 1
ATOM 3560 O O . PRO A 1 462 ? -12.876 30.373 -58.721 1.00 22.50 491 PRO A O 1
ATOM 3564 N N . ALA A 1 463 ? -13.642 29.009 -57.141 1.00 22.97 492 ALA A N 1
ATOM 3565 C CA . ALA A 1 463 ? -12.312 28.641 -56.639 1.00 23.07 492 ALA A CA 1
ATOM 3566 C C . ALA A 1 463 ? -11.545 27.811 -57.678 1.00 23.24 492 ALA A C 1
ATOM 3567 O O . ALA A 1 463 ? -12.144 27.152 -58.550 1.00 19.06 492 ALA A O 1
ATOM 3569 N N . THR A 1 464 ? -10.229 27.772 -57.532 1.00 20.91 493 THR A N 1
ATOM 3570 C CA . THR A 1 464 ? -9.368 26.876 -58.331 1.00 26.10 493 THR A CA 1
ATOM 3571 C C . THR A 1 464 ? -8.719 25.928 -57.344 1.00 25.44 493 THR A C 1
ATOM 3572 O O . THR A 1 464 ? -8.503 26.319 -56.170 1.00 29.59 493 THR A O 1
ATOM 3576 N N . VAL A 1 465 ? -8.549 24.690 -57.756 1.00 23.97 494 VAL A N 1
ATOM 3577 C CA . VAL A 1 465 ? -7.753 23.692 -57.013 1.00 24.51 494 VAL A CA 1
ATOM 3578 C C . VAL A 1 465 ? -6.774 23.125 -58.037 1.00 26.93 494 VAL A C 1
ATOM 3579 O O . VAL A 1 465 ? -7.231 22.508 -59.013 1.00 26.03 494 VAL A O 1
ATOM 3583 N N . GLU A 1 466 ? -5.488 23.343 -57.826 1.00 29.35 495 GLU A N 1
ATOM 3584 C CA . GLU A 1 466 ? -4.452 23.000 -58.820 1.00 31.13 495 GLU A CA 1
ATOM 3585 C C . GLU A 1 466 ? -4.319 21.470 -58.861 1.00 27.03 495 GLU A C 1
ATOM 3586 O O . GLU A 1 466 ? -4.144 20.942 -59.944 1.00 27.54 495 GLU A O 1
ATOM 3592 N N . ASN A 1 467 ? -4.389 20.768 -57.735 1.00 22.75 496 ASN A N 1
ATOM 3593 C CA . ASN A 1 467 ? -4.097 19.320 -57.707 1.00 25.46 496 ASN A CA 1
ATOM 3594 C C . ASN A 1 467 ? -5.054 18.578 -56.759 1.00 24.48 496 ASN A C 1
ATOM 3595 O O . ASN A 1 467 ? -4.878 18.678 -55.556 1.00 21.81 496 ASN A O 1
ATOM 3600 N N . TRP A 1 468 ? -5.992 17.817 -57.315 1.00 22.31 497 TRP A N 1
ATOM 3601 C CA . TRP A 1 468 ? -7.020 17.085 -56.540 1.00 20.84 497 TRP A CA 1
ATOM 3602 C C . TRP A 1 468 ? -6.407 15.801 -55.962 1.00 21.34 497 TRP A C 1
ATOM 3603 O O . TRP A 1 468 ? -7.043 15.194 -55.067 1.00 19.74 497 TRP A O 1
ATOM 3614 N N . ASN A 1 469 ? -5.264 15.358 -56.483 1.00 20.63 498 ASN A N 1
ATOM 3615 C CA . ASN A 1 469 ? -4.688 14.025 -56.165 1.00 20.52 498 ASN A CA 1
ATOM 3616 C C . ASN A 1 469 ? -3.178 14.088 -55.937 1.00 20.51 498 ASN A C 1
ATOM 3617 O O . ASN A 1 469 ? -2.397 13.350 -56.581 1.00 19.97 498 ASN A O 1
ATOM 3622 N N . PRO A 1 470 ? -2.694 14.844 -54.931 1.00 19.01 499 PRO A N 1
ATOM 3623 C CA . PRO A 1 470 ? -1.256 14.857 -54.617 1.00 17.65 499 PRO A CA 1
ATOM 3624 C C . PRO A 1 470 ? -0.781 13.456 -54.200 1.00 20.18 499 PRO A C 1
ATOM 3625 O O . PRO A 1 470 ? -1.479 12.753 -53.497 1.00 19.16 499 PRO A O 1
ATOM 3629 N N . ASN A 1 471 ? 0.380 13.050 -54.712 1.00 19.95 500 ASN A N 1
ATOM 3630 C CA . ASN A 1 471 ? 1.001 11.721 -54.499 1.00 20.07 500 ASN A CA 1
ATOM 3631 C C . ASN A 1 471 ? 0.159 10.586 -55.093 1.00 20.86 500 ASN A C 1
ATOM 3632 O O . ASN A 1 471 ? 0.512 9.404 -54.868 1.00 20.64 500 ASN A O 1
ATOM 3637 N N . GLY A 1 472 ? -0.915 10.885 -55.804 1.00 21.41 501 GLY A N 1
ATOM 3638 C CA . GLY A 1 472 ? -1.696 9.876 -56.542 1.00 21.71 501 GLY A CA 1
ATOM 3639 C C . GLY A 1 472 ? -2.520 8.908 -55.681 1.00 21.88 501 GLY A C 1
ATOM 3640 O O . GLY A 1 472 ? -3.016 7.917 -56.249 1.00 20.96 501 GLY A O 1
ATOM 3641 N N . ASN A 1 473 ? -2.677 9.108 -54.371 1.00 20.33 502 ASN A N 1
ATOM 3642 C CA . ASN A 1 473 ? -3.318 8.078 -53.499 1.00 20.15 502 ASN A CA 1
ATOM 3643 C C . ASN A 1 473 ? -4.592 8.640 -52.844 1.00 19.66 502 ASN A C 1
ATOM 3644 O O . ASN A 1 473 ? -4.955 8.149 -51.778 1.00 18.02 502 ASN A O 1
ATOM 3649 N N . LYS A 1 474 ? -5.226 9.639 -53.463 1.00 19.86 503 LYS A N 1
ATOM 3650 C CA . LYS A 1 474 ? -6.545 10.193 -53.034 1.00 19.03 503 LYS A CA 1
ATOM 3651 C C . LYS A 1 474 ? -7.602 9.525 -53.895 1.00 20.67 503 LYS A C 1
ATOM 3652 O O . LYS A 1 474 ? -7.437 9.558 -55.127 1.00 19.78 503 LYS A O 1
ATOM 3658 N N . THR A 1 475 ? -8.630 8.931 -53.283 1.00 20.01 504 THR A N 1
ATOM 3659 C CA . THR A 1 475 ? -9.783 8.370 -54.026 1.00 20.50 504 THR A CA 1
ATOM 3660 C C . THR A 1 475 ? -11.017 9.175 -53.645 1.00 20.28 504 THR A C 1
ATOM 3661 O O . THR A 1 475 ? -11.097 9.631 -52.501 1.00 20.61 504 THR A O 1
ATOM 3665 N N . TYR A 1 476 ? -11.929 9.355 -54.591 1.00 18.46 505 TYR A N 1
ATOM 3666 C CA . TYR A 1 476 ? -13.167 10.129 -54.415 1.00 19.64 505 TYR A CA 1
ATOM 3667 C C . TYR A 1 476 ? -14.369 9.327 -54.894 1.00 19.40 505 TYR A C 1
ATOM 3668 O O . TYR A 1 476 ? -14.303 8.790 -56.034 1.00 19.77 505 TYR A O 1
ATOM 3677 N N . SER A 1 477 ? -15.474 9.347 -54.152 1.00 18.83 506 SER A N 1
ATOM 3678 C CA . SER A 1 477 ? -16.771 8.860 -54.690 1.00 19.65 506 SER A CA 1
ATOM 3679 C C . SER A 1 477 ? -17.956 9.573 -54.024 1.00 18.65 506 SER A C 1
ATOM 3680 O O . SER A 1 477 ? -18.030 9.654 -52.781 1.00 17.86 506 SER A O 1
ATOM 3683 N N . ASN A 1 478 ? -18.855 10.102 -54.832 1.00 18.23 507 ASN A N 1
ATOM 3684 C CA . ASN A 1 478 ? -20.164 10.615 -54.359 1.00 19.32 507 ASN A CA 1
ATOM 3685 C C . ASN A 1 478 ? -19.971 11.888 -53.509 1.00 19.44 507 ASN A C 1
ATOM 3686 O O . ASN A 1 478 ? -20.757 12.088 -52.551 1.00 18.78 507 ASN A O 1
ATOM 3691 N N . ASN A 1 479 ? -19.019 12.750 -53.893 1.00 19.16 508 ASN A N 1
ATOM 3692 C CA . ASN A 1 479 ? -18.807 14.072 -53.243 1.00 17.89 508 ASN A CA 1
ATOM 3693 C C . ASN A 1 479 ? -19.560 15.138 -54.036 1.00 18.56 508 ASN A C 1
ATOM 3694 O O . ASN A 1 479 ? -19.853 14.957 -55.262 1.00 18.75 508 ASN A O 1
ATOM 3699 N N . LEU A 1 480 ? -19.835 16.250 -53.372 1.00 18.49 509 LEU A N 1
ATOM 3700 C CA . LEU A 1 480 ? -20.486 17.426 -53.982 1.00 19.19 509 LEU A CA 1
ATOM 3701 C C . LEU A 1 480 ? -19.468 18.560 -54.012 1.00 20.18 509 LEU A C 1
ATOM 3702 O O . LEU A 1 480 ? -18.795 18.781 -53.004 1.00 18.97 509 LEU A O 1
ATOM 3707 N N . PHE A 1 481 ? -19.399 19.265 -55.134 1.00 20.45 510 PHE A N 1
ATOM 3708 C CA . PHE A 1 481 ? -18.423 20.345 -55.419 1.00 20.41 510 PHE A CA 1
ATOM 3709 C C . PHE A 1 481 ? -19.192 21.605 -55.827 1.00 20.60 510 PHE A C 1
ATOM 3710 O O . PHE A 1 481 ? -19.765 21.646 -56.939 1.00 21.29 510 PHE A O 1
ATOM 3718 N N . TYR A 1 482 ? -19.199 22.585 -54.938 1.00 19.41 511 TYR A N 1
ATOM 3719 C CA . TYR A 1 482 ? -19.907 23.874 -55.116 1.00 19.48 511 TYR A CA 1
ATOM 3720 C C . TYR A 1 482 ? -18.888 24.963 -55.465 1.00 20.58 511 TYR A C 1
ATOM 3721 O O . TYR A 1 482 ? -18.019 25.257 -54.626 1.00 17.00 511 TYR A O 1
ATOM 3730 N N . ASN A 1 483 ? -19.028 25.552 -56.657 1.00 20.42 512 ASN A N 1
ATOM 3731 C CA . ASN A 1 483 ? -18.385 26.828 -57.060 1.00 19.88 512 ASN A CA 1
ATOM 3732 C C . ASN A 1 483 ? -16.878 26.624 -57.191 1.00 19.78 512 ASN A C 1
ATOM 3733 O O . ASN A 1 483 ? -16.134 27.384 -56.570 1.00 20.52 512 ASN A O 1
ATOM 3738 N N . VAL A 1 484 ? -16.454 25.607 -57.945 1.00 20.62 513 VAL A N 1
ATOM 3739 C CA . VAL A 1 484 ? -15.012 25.322 -58.208 1.00 21.05 513 VAL A CA 1
ATOM 3740 C C . VAL A 1 484 ? -14.874 25.006 -59.694 1.00 21.90 513 VAL A C 1
ATOM 3741 O O . VAL A 1 484 ? -15.825 24.475 -60.264 1.00 20.45 513 VAL A O 1
ATOM 3745 N N . SER A 1 485 ? -13.753 25.386 -60.310 1.00 21.97 514 SER A N 1
ATOM 3746 C CA . SER A 1 485 ? -13.620 25.453 -61.791 1.00 23.71 514 SER A CA 1
ATOM 3747 C C . SER A 1 485 ? -13.216 24.096 -62.387 1.00 24.54 514 SER A C 1
ATOM 3748 O O . SER A 1 485 ? -13.355 23.949 -63.615 1.00 24.46 514 SER A O 1
ATOM 3751 N N . THR A 1 486 ? -12.670 23.162 -61.594 1.00 23.94 515 THR A N 1
ATOM 3752 C CA . THR A 1 486 ? -12.338 21.767 -62.024 1.00 23.85 515 THR A CA 1
ATOM 3753 C C . THR A 1 486 ? -12.766 20.768 -60.939 1.00 23.19 515 THR A C 1
ATOM 3754 O O . THR A 1 486 ? -13.067 21.197 -59.817 1.00 21.90 515 THR A O 1
ATOM 3758 N N . TYR A 1 487 ? -12.792 19.478 -61.260 1.00 22.10 516 TYR A N 1
ATOM 3759 C CA . TYR A 1 487 ? -13.305 18.426 -60.347 1.00 22.39 516 TYR A CA 1
ATOM 3760 C C . TYR A 1 487 ? -12.319 17.267 -60.297 1.00 22.63 516 TYR A C 1
ATOM 3761 O O . TYR A 1 487 ? -11.591 17.034 -61.255 1.00 22.52 516 TYR A O 1
ATOM 3770 N N . PRO A 1 488 ? -12.240 16.513 -59.170 1.00 23.26 517 PRO A N 1
ATOM 3771 C CA . PRO A 1 488 ? -11.371 15.337 -59.098 1.00 24.08 517 PRO A CA 1
ATOM 3772 C C . PRO A 1 488 ? -11.918 14.180 -59.945 1.00 24.31 517 PRO A C 1
ATOM 3773 O O . PRO A 1 488 ? -13.003 14.337 -60.475 1.00 25.10 517 PRO A O 1
ATOM 3777 N N . GLU A 1 489 ? -11.277 13.010 -59.895 1.00 24.22 518 GLU A N 1
ATOM 3778 C CA . GLU A 1 489 ? -11.760 11.765 -60.556 1.00 24.70 518 GLU A CA 1
ATOM 3779 C C . GLU A 1 489 ? -12.811 11.085 -59.663 1.00 22.36 518 GLU A C 1
ATOM 3780 O O . GLU A 1 489 ? -12.540 10.048 -59.091 1.00 22.89 518 GLU A O 1
ATOM 3786 N N . ASP A 1 490 ? -13.991 11.676 -59.587 1.00 23.52 519 ASP A N 1
ATOM 3787 C CA . ASP A 1 490 ? -15.178 11.186 -58.844 1.00 23.51 519 ASP A CA 1
ATOM 3788 C C . ASP A 1 490 ? -16.278 10.876 -59.874 1.00 26.13 519 ASP A C 1
ATOM 3789 O O . ASP A 1 490 ? -16.989 11.803 -60.300 1.00 23.99 519 ASP A O 1
ATOM 3794 N N . ALA A 1 491 ? -16.440 9.599 -60.231 1.00 26.26 520 ALA A N 1
ATOM 3795 C CA . ALA A 1 491 ? -17.442 9.140 -61.219 1.00 28.47 520 ALA A CA 1
ATOM 3796 C C . ALA A 1 491 ? -18.847 9.543 -60.759 1.00 27.56 520 ALA A C 1
ATOM 3797 O O . ALA A 1 491 ? -19.691 9.716 -61.646 1.00 30.55 520 ALA A O 1
ATOM 3799 N N . ASN A 1 492 ? -19.084 9.793 -59.463 1.00 26.06 521 ASN A N 1
ATOM 3800 C CA . ASN A 1 492 ? -20.450 10.105 -58.943 1.00 24.88 521 ASN A CA 1
ATOM 3801 C C . ASN A 1 492 ? -20.496 11.541 -58.399 1.00 24.16 521 ASN A C 1
ATOM 3802 O O . ASN A 1 492 ? -21.369 11.828 -57.577 1.00 24.83 521 ASN A O 1
ATOM 3807 N N . ALA A 1 493 ? -19.646 12.431 -58.904 1.00 23.59 522 ALA A N 1
ATOM 3808 C CA . ALA A 1 493 ? -19.575 13.830 -58.426 1.00 23.87 522 ALA A CA 1
ATOM 3809 C C . ALA A 1 493 ? -20.922 14.511 -58.649 1.00 25.16 522 ALA A C 1
ATOM 3810 O O . ALA A 1 493 ? -21.541 14.293 -59.698 1.00 23.13 522 ALA A O 1
ATOM 3812 N N . VAL A 1 494 ? -21.316 15.375 -57.732 1.00 24.12 523 VAL A N 1
ATOM 3813 C CA . VAL A 1 494 ? -22.446 16.313 -57.925 1.00 24.46 523 VAL A CA 1
ATOM 3814 C C . VAL A 1 494 ? -21.820 17.697 -58.050 1.00 25.23 523 VAL A C 1
ATOM 3815 O O . VAL A 1 494 ? -21.185 18.148 -57.083 1.00 23.12 523 VAL A O 1
ATOM 3819 N N . LYS A 1 495 ? -21.882 18.281 -59.241 1.00 25.78 524 LYS A N 1
ATOM 3820 C CA . LYS A 1 495 ? -21.208 19.566 -59.584 1.00 26.56 524 LYS A CA 1
ATOM 3821 C C . LYS A 1 495 ? -22.244 20.693 -59.529 1.00 27.28 524 LYS A C 1
ATOM 3822 O O . LYS A 1 495 ? -23.321 20.590 -60.162 1.00 26.77 524 LYS A O 1
ATOM 3828 N N . VAL A 1 496 ? -21.987 21.712 -58.718 1.00 24.30 525 VAL A N 1
ATOM 3829 C CA . VAL A 1 496 ? -23.029 22.720 -58.409 1.00 23.55 525 VAL A CA 1
ATOM 3830 C C . VAL A 1 496 ? -22.438 24.110 -58.643 1.00 24.86 525 VAL A C 1
ATOM 3831 O O . VAL A 1 496 ? -21.271 24.359 -58.202 1.00 21.24 525 VAL A O 1
ATOM 3835 N N . ASP A 1 497 ? -23.211 24.971 -59.312 1.00 24.09 526 ASP A N 1
ATOM 3836 C CA . ASP A 1 497 ? -22.811 26.364 -59.650 1.00 25.65 526 ASP A CA 1
ATOM 3837 C C . ASP A 1 497 ? -23.286 27.324 -58.550 1.00 23.68 526 ASP A C 1
ATOM 3838 O O . ASP A 1 497 ? -24.376 27.089 -57.910 1.00 22.89 526 ASP A O 1
ATOM 3843 N N . ALA A 1 498 ? -22.543 28.420 -58.387 1.00 23.70 527 ALA A N 1
ATOM 3844 C CA . ALA A 1 498 ? -22.877 29.528 -57.471 1.00 25.76 527 ALA A CA 1
ATOM 3845 C C . ALA A 1 498 ? -24.350 29.877 -57.688 1.00 25.11 527 ALA A C 1
ATOM 3846 O O . ALA A 1 498 ? -24.753 29.921 -58.830 1.00 27.17 527 ALA A O 1
ATOM 3848 N N . GLY A 1 499 ? -25.104 30.135 -56.637 1.00 29.25 528 GLY A N 1
ATOM 3849 C CA . GLY A 1 499 ? -26.515 30.552 -56.770 1.00 32.06 528 GLY A CA 1
ATOM 3850 C C . GLY A 1 499 ? -27.494 29.397 -56.633 1.00 32.91 528 GLY A C 1
ATOM 3851 O O . GLY A 1 499 ? -28.659 29.670 -56.245 1.00 35.52 528 GLY A O 1
ATOM 3852 N N . THR A 1 500 ? -27.073 28.157 -56.906 1.00 27.86 529 THR A N 1
ATOM 3853 C CA . THR A 1 500 ? -27.909 26.960 -56.617 1.00 27.32 529 THR A CA 1
ATOM 3854 C C . THR A 1 500 ? -27.768 26.662 -55.118 1.00 26.92 529 THR A C 1
ATOM 3855 O O . THR A 1 500 ? -26.630 26.447 -54.663 1.00 26.67 529 THR A O 1
ATOM 3859 N N . LYS A 1 501 ? -28.862 26.691 -54.370 1.00 27.38 530 LYS A N 1
ATOM 3860 C CA . LYS A 1 501 ? -28.859 26.378 -52.922 1.00 29.57 530 LYS A CA 1
ATOM 3861 C C . LYS A 1 501 ? -28.602 24.887 -52.716 1.00 26.64 530 LYS A C 1
ATOM 3862 O O . LYS A 1 501 ? -29.162 24.064 -53.481 1.00 27.32 530 LYS A O 1
ATOM 3868 N N . VAL A 1 502 ? -27.791 24.576 -51.709 1.00 24.33 531 VAL A N 1
ATOM 3869 C CA . VAL A 1 502 ? -27.449 23.188 -51.278 1.00 22.37 531 VAL A CA 1
ATOM 3870 C C . VAL A 1 502 ? -27.903 23.040 -49.827 1.00 23.32 531 VAL A C 1
ATOM 3871 O O . VAL A 1 502 ? -28.536 22.024 -49.521 1.00 22.54 531 VAL A O 1
ATOM 3875 N N . THR A 1 503 ? -27.566 24.008 -48.959 1.00 21.57 532 THR A N 1
ATOM 3876 C CA . THR A 1 503 ? -28.020 24.057 -47.547 1.00 21.24 532 THR A CA 1
ATOM 3877 C C . THR A 1 503 ? -28.793 25.349 -47.315 1.00 22.10 532 THR A C 1
ATOM 3878 O O . THR A 1 503 ? -28.738 26.243 -48.181 1.00 25.58 532 THR A O 1
ATOM 3882 N N . GLU A 1 504 ? -29.468 25.429 -46.175 1.00 22.87 533 GLU A N 1
ATOM 3883 C CA . GLU A 1 504 ? -30.422 26.515 -45.843 1.00 26.41 533 GLU A CA 1
ATOM 3884 C C . GLU A 1 504 ? -29.677 27.857 -45.793 1.00 25.14 533 GLU A C 1
ATOM 3885 O O . GLU A 1 504 ? -30.219 28.828 -46.333 1.00 24.15 533 GLU A O 1
ATOM 3891 N N . ASN A 1 505 ? -28.493 27.903 -45.164 1.00 21.52 534 ASN A N 1
ATOM 3892 C CA . ASN A 1 505 ? -27.686 29.139 -44.974 1.00 20.86 534 ASN A CA 1
ATOM 3893 C C . ASN A 1 505 ? -26.211 28.742 -44.789 1.00 19.04 534 ASN A C 1
ATOM 3894 O O . ASN A 1 505 ? -25.715 28.831 -43.651 1.00 19.96 534 ASN A O 1
ATOM 3899 N N . ALA A 1 506 ? -25.547 28.282 -45.857 1.00 18.64 535 ALA A N 1
ATOM 3900 C CA . ALA A 1 506 ? -24.135 27.829 -45.788 1.00 18.87 535 ALA A CA 1
ATOM 3901 C C . ALA A 1 506 ? -23.291 28.975 -45.243 1.00 19.36 535 ALA A C 1
ATOM 3902 O O . ALA A 1 506 ? -23.538 30.098 -45.649 1.00 20.25 535 ALA A O 1
ATOM 3904 N N . GLY A 1 507 ? -22.405 28.713 -44.284 1.00 20.83 536 GLY A N 1
ATOM 3905 C CA . GLY A 1 507 ? -21.457 29.716 -43.747 1.00 20.53 536 GLY A CA 1
ATOM 3906 C C . GLY A 1 507 ? -21.982 30.451 -42.519 1.00 22.10 536 GLY A C 1
ATOM 3907 O O . GLY A 1 507 ? -21.265 31.349 -42.034 1.00 21.45 536 GLY A O 1
ATOM 3908 N N . SER A 1 508 ? -23.155 30.069 -41.990 1.00 19.88 537 SE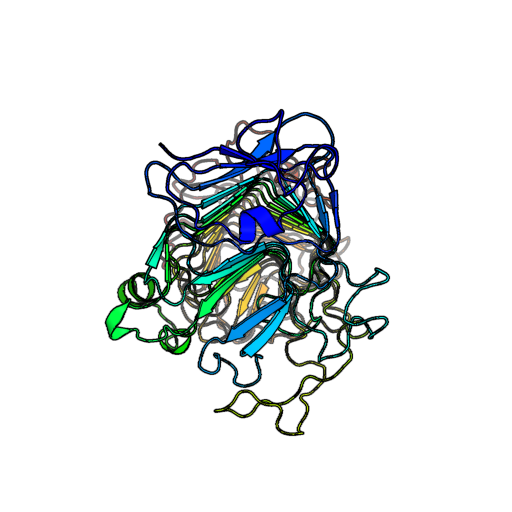R A N 1
ATOM 3909 C CA . SER A 1 508 ? -23.842 30.762 -40.867 1.00 20.62 537 SER A CA 1
ATOM 3910 C C . SER A 1 508 ? -23.627 30.007 -39.558 1.00 20.18 537 SER A C 1
ATOM 3911 O O . SER A 1 508 ? -24.280 30.357 -38.571 1.00 17.45 537 SER A O 1
ATOM 3914 N N . GLY A 1 509 ? -22.664 29.083 -39.493 1.00 19.46 538 GLY A N 1
ATOM 3915 C CA . GLY A 1 509 ? -22.257 28.504 -38.210 1.00 17.64 538 GLY A CA 1
ATOM 3916 C C . GLY A 1 509 ? -21.724 29.580 -37.282 1.00 17.00 538 GLY A C 1
ATOM 3917 O O . GLY A 1 509 ? -21.394 30.674 -37.725 1.00 18.79 538 GLY A O 1
ATOM 3918 N N . PRO A 1 510 ? -21.681 29.334 -35.960 1.00 16.44 539 PRO A N 1
ATOM 3919 C CA . PRO A 1 510 ? -21.191 30.342 -35.026 1.00 17.36 539 PRO A CA 1
ATOM 3920 C C . PRO A 1 510 ? -19.679 30.593 -35.202 1.00 17.56 539 PRO A C 1
ATOM 3921 O O . PRO A 1 510 ? -18.939 29.643 -35.592 1.00 16.12 539 PRO A O 1
ATOM 3925 N N . SER A 1 511 ? -19.274 31.854 -35.010 1.00 16.61 540 SER A N 1
ATOM 3926 C CA . SER A 1 511 ? -17.857 32.305 -35.058 1.00 19.54 540 SER A CA 1
ATOM 3927 C C . SER A 1 511 ? -17.309 32.434 -33.650 1.00 19.70 540 SER A C 1
ATOM 3928 O O . SER A 1 511 ? -16.111 32.697 -33.540 1.00 21.73 540 SER A O 1
ATOM 3931 N N . THR A 1 512 ? -18.168 32.315 -32.639 1.00 20.78 541 THR A N 1
ATOM 3932 C CA . THR A 1 512 ? -17.818 32.490 -31.208 1.00 22.10 541 THR A CA 1
ATOM 3933 C C . THR A 1 512 ? -18.431 31.357 -30.385 1.00 19.20 541 THR A C 1
ATOM 3934 O O . THR A 1 512 ? -19.410 30.715 -30.857 1.00 18.33 541 THR A O 1
ATOM 3938 N N . VAL A 1 513 ? -17.871 31.163 -29.191 1.00 20.49 542 VAL A N 1
ATOM 3939 C CA . VAL A 1 513 ? -18.354 30.221 -28.147 1.00 20.65 542 VAL A CA 1
ATOM 3940 C C . VAL A 1 513 ? -19.672 30.759 -27.561 1.00 21.85 542 VAL A C 1
ATOM 3941 O O . VAL A 1 513 ? -19.912 31.978 -27.596 1.00 19.61 542 VAL A O 1
ATOM 3945 N N . ALA A 1 514 ? -20.477 29.886 -26.984 1.00 21.66 543 ALA A N 1
ATOM 3946 C CA . ALA A 1 514 ? -21.732 30.296 -26.317 1.00 21.94 543 ALA A CA 1
ATOM 3947 C C . ALA A 1 514 ? -21.381 31.247 -25.171 1.00 25.38 543 ALA A C 1
ATOM 3948 O O . ALA A 1 514 ? -20.268 31.090 -24.565 1.00 22.14 543 A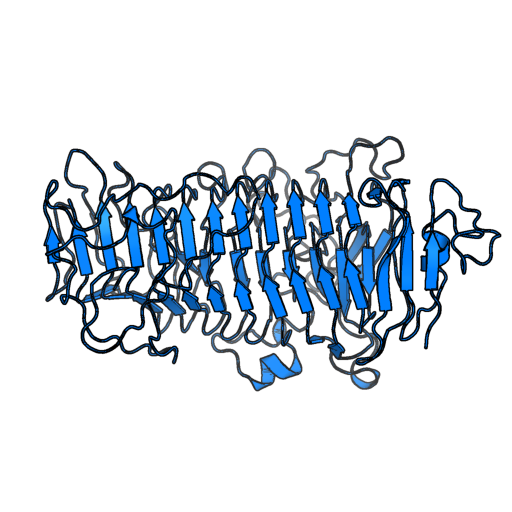LA A O 1
ATOM 3950 N N . ASP A 1 515 ? -22.287 32.189 -24.865 1.00 23.77 544 ASP A N 1
ATOM 3951 C CA . ASP A 1 515 ? -22.190 33.035 -23.651 1.00 28.30 544 ASP A CA 1
ATOM 3952 C C . ASP A 1 515 ? -21.992 32.170 -22.396 1.00 24.42 544 ASP A C 1
ATOM 3953 O O . ASP A 1 515 ? -21.247 32.580 -21.522 1.00 24.28 544 ASP A O 1
ATOM 3958 N N . ASP A 1 516 ? -22.618 31.006 -22.287 1.00 22.57 545 ASP A N 1
ATOM 3959 C CA . ASP A 1 516 ? -22.461 30.151 -21.081 1.00 22.14 545 ASP A CA 1
ATOM 3960 C C . ASP A 1 516 ? -21.253 29.200 -21.223 1.00 21.59 545 ASP A C 1
ATOM 3961 O O . ASP A 1 516 ? -21.065 28.368 -20.310 1.00 18.42 545 ASP A O 1
ATOM 3966 N N . LYS A 1 517 ? -20.473 29.307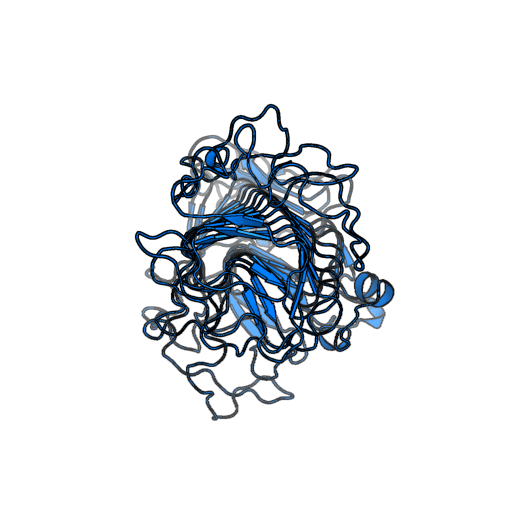 -22.315 1.00 21.75 546 LYS A N 1
ATOM 3967 C CA . LYS A 1 517 ? -19.199 28.554 -22.548 1.00 23.84 546 LYS A CA 1
ATOM 3968 C C . LYS A 1 517 ? -19.448 27.036 -22.689 1.00 25.68 546 LYS A C 1
ATOM 3969 O O . LYS A 1 517 ? -18.452 26.254 -22.578 1.00 24.06 546 LYS A O 1
ATOM 3975 N N . GLN A 1 518 ? -20.695 26.584 -22.861 1.00 21.69 547 GLN A N 1
ATOM 3976 C CA . GLN A 1 518 ? -20.979 25.131 -22.989 1.00 23.40 547 GLN A CA 1
ATOM 3977 C C . GLN A 1 518 ? -21.082 24.773 -24.470 1.00 21.30 547 GLN A C 1
ATOM 3978 O O . GLN A 1 518 ? -21.527 25.635 -25.270 1.00 20.05 547 GLN A O 1
ATOM 3984 N N . ALA A 1 519 ? -20.725 23.537 -24.837 1.00 20.92 548 ALA A N 1
ATOM 3985 C CA . ALA A 1 519 ? -20.933 23.028 -26.209 1.00 19.80 548 ALA A CA 1
ATOM 3986 C C . ALA A 1 519 ? -22.425 23.051 -26.508 1.00 18.90 548 ALA A C 1
ATOM 3987 O O . ALA A 1 519 ? -23.187 22.613 -25.663 1.00 21.36 548 ALA A O 1
ATOM 3989 N N . ARG A 1 520 ? -22.807 23.542 -27.674 1.00 20.10 549 ARG A N 1
ATOM 3990 C CA . ARG A 1 520 ? -24.231 23.588 -28.085 1.00 21.05 549 ARG A CA 1
ATOM 3991 C C . ARG A 1 520 ? -24.618 22.190 -28.600 1.00 21.96 549 ARG A C 1
ATOM 3992 O O . ARG A 1 520 ? -24.033 21.720 -29.597 1.00 17.42 549 ARG A O 1
ATOM 4000 N N . ARG A 1 521 ? -25.484 21.514 -27.865 1.00 19.93 550 ARG A N 1
ATOM 4001 C CA . ARG A 1 521 ? -25.847 20.122 -28.181 1.00 21.71 550 ARG A CA 1
ATOM 4002 C C . ARG A 1 521 ? -26.668 20.073 -29.466 1.00 20.27 550 ARG A C 1
ATOM 4003 O O . ARG A 1 521 ? -27.357 21.069 -29.838 1.00 21.37 550 ARG A O 1
ATOM 4011 N N . HIS A 1 522 ? -26.442 18.988 -30.205 1.00 20.02 551 HIS A N 1
ATOM 4012 C CA . HIS A 1 522 ? -27.040 18.715 -31.530 1.00 19.54 551 HIS A CA 1
ATOM 4013 C C . HIS A 1 522 ? -27.109 17.196 -31.731 1.00 22.45 551 HIS A C 1
ATOM 4014 O O . HIS A 1 522 ? -26.775 16.739 -32.825 1.00 21.10 551 HIS A O 1
ATOM 4021 N N . GLU A 1 523 ? -27.542 16.436 -30.711 1.00 28.35 552 GLU A N 1
ATOM 4022 C CA . GLU A 1 523 ? -27.552 14.939 -30.748 1.00 30.80 552 GLU A CA 1
ATOM 4023 C C . GLU A 1 523 ? -28.993 14.428 -30.775 1.00 33.25 552 GLU A C 1
ATOM 4024 O O . GLU A 1 523 ? -29.201 13.226 -31.053 1.00 38.16 552 GLU A O 1
ATOM 4030 N N . ASP A 1 524 ? -29.959 15.325 -30.602 1.00 33.89 553 ASP A N 1
ATOM 4031 C CA . ASP A 1 524 ? -31.403 15.019 -30.716 1.00 33.06 553 ASP A CA 1
ATOM 4032 C C . ASP A 1 524 ? -31.961 15.878 -31.849 1.00 29.77 553 ASP A C 1
ATOM 4033 O O . ASP A 1 524 ? -31.845 17.084 -31.813 1.00 34.38 553 ASP A O 1
ATOM 4038 N N . PRO A 1 525 ? -32.528 15.303 -32.941 1.00 32.04 554 PRO A N 1
ATOM 4039 C CA . PRO A 1 525 ? -32.838 16.093 -34.126 1.00 29.67 554 PRO A CA 1
ATOM 4040 C C . PRO A 1 525 ? -34.182 16.816 -34.022 1.00 34.57 554 PRO A C 1
ATOM 4041 O O . PRO A 1 525 ? -34.622 17.269 -35.047 1.00 30.08 554 PRO A O 1
ATOM 4045 N N . SER A 1 526 ? -34.826 16.800 -32.842 1.00 34.02 555 SER A N 1
ATOM 4046 C CA . SER A 1 526 ? -35.864 17.794 -32.463 1.00 34.04 555 SER A CA 1
ATOM 4047 C C . SER A 1 526 ? -35.198 19.135 -32.067 1.00 30.28 555 SER A C 1
ATOM 4048 O O . SER A 1 526 ? -35.888 20.143 -32.075 1.00 31.86 555 SER A O 1
ATOM 4051 N N . ALA A 1 527 ? -33.895 19.160 -31.758 1.00 27.70 556 ALA A N 1
ATOM 4052 C CA . ALA A 1 527 ? -33.128 20.410 -31.512 1.00 25.77 556 ALA A CA 1
ATOM 4053 C C . ALA A 1 527 ? -33.232 21.349 -32.742 1.00 24.45 556 ALA A C 1
ATOM 4054 O O . ALA A 1 527 ? -33.110 20.900 -33.868 1.00 22.31 556 ALA A O 1
ATOM 4056 N N . GLU A 1 528 ? -33.565 22.621 -32.523 1.00 22.30 557 GLU A N 1
ATOM 4057 C CA . GLU A 1 528 ? -33.105 23.733 -33.384 1.00 21.89 557 GLU A CA 1
ATOM 4058 C C . GLU A 1 528 ? -31.714 24.107 -32.867 1.00 21.45 557 GLU A C 1
ATOM 4059 O O . GLU A 1 528 ? -31.560 24.235 -31.599 1.00 24.37 557 GLU A O 1
ATOM 4065 N N . THR A 1 529 ? -30.748 24.291 -33.758 1.00 19.96 558 THR A N 1
ATOM 4066 C CA . THR A 1 529 ? -29.324 24.554 -33.348 1.00 19.58 558 THR A CA 1
ATOM 4067 C C . THR A 1 529 ? -28.775 25.720 -34.159 1.00 18.51 558 THR A C 1
ATOM 4068 O O . THR A 1 529 ? -29.318 26.025 -35.241 1.00 19.47 558 THR A O 1
ATOM 4072 N N . VAL A 1 530 ? -27.687 26.307 -33.666 1.00 18.61 559 VAL A N 1
ATOM 4073 C CA . VAL A 1 530 ? -26.903 27.358 -34.378 1.00 17.73 559 VAL A CA 1
ATOM 4074 C C . VAL A 1 530 ? -26.234 26.782 -35.640 1.00 18.62 559 VAL A C 1
ATOM 4075 O O . VAL A 1 530 ? -25.701 27.605 -36.430 1.00 17.67 559 VAL A O 1
ATOM 4079 N N . PHE A 1 531 ? -26.284 25.455 -35.856 1.00 16.99 560 PHE A N 1
ATOM 4080 C CA . PHE A 1 531 ? -25.677 24.776 -37.027 1.00 18.82 560 PHE A CA 1
ATOM 4081 C C . PHE A 1 531 ? -26.691 24.506 -38.144 1.00 19.12 560 PHE A C 1
ATOM 4082 O O . PHE A 1 531 ? -26.265 23.996 -39.163 1.00 18.58 560 PHE A O 1
ATOM 4090 N N . ASP A 1 532 ? -27.960 24.920 -38.008 1.00 19.27 561 ASP A N 1
ATOM 4091 C CA . ASP A 1 532 ? -29.081 24.505 -38.899 1.00 19.46 561 ASP A CA 1
ATOM 4092 C C . ASP A 1 532 ? -28.923 25.084 -40.309 1.00 19.20 561 ASP A C 1
ATOM 4093 O O . ASP A 1 532 ? -29.508 24.537 -41.256 1.00 16.86 561 ASP A O 1
ATOM 4098 N N . GLY A 1 533 ? -28.132 26.139 -40.481 1.00 20.23 562 GLY A N 1
ATOM 4099 C CA . GLY A 1 533 ? -27.767 26.625 -41.815 1.00 18.97 562 GLY A CA 1
ATOM 4100 C C . GLY A 1 533 ? -27.072 25.567 -42.678 1.00 18.15 562 GLY A C 1
ATOM 4101 O O . GLY A 1 533 ? -26.985 25.791 -43.878 1.00 16.95 562 GLY A O 1
ATOM 4102 N N . TYR A 1 534 ? -26.602 24.450 -42.108 1.00 18.83 563 TYR A N 1
ATOM 4103 C CA . TYR A 1 534 ? -25.997 23.333 -42.891 1.00 17.74 563 TYR A CA 1
ATOM 4104 C C . TYR A 1 534 ? -27.034 22.240 -43.183 1.00 18.01 563 TYR A C 1
ATOM 4105 O O . TYR A 1 534 ? -26.684 21.226 -43.843 1.00 17.36 563 TYR A O 1
ATOM 4114 N N . LYS A 1 535 ? -28.291 22.435 -42.792 1.00 19.09 564 LYS A N 1
ATOM 4115 C CA . LYS A 1 535 ? -29.360 21.470 -43.189 1.00 20.83 564 LYS A CA 1
ATOM 4116 C C . LYS A 1 535 ? -29.675 21.642 -44.673 1.00 18.58 564 LYS A C 1
ATOM 4117 O O . LYS A 1 535 ? -29.659 22.806 -45.178 1.00 19.95 564 LYS A O 1
ATOM 4123 N N . LEU A 1 536 ? -29.922 20.519 -45.352 1.00 19.05 565 LEU A N 1
ATOM 4124 C CA . LEU A 1 536 ? -30.164 20.455 -46.812 1.00 21.34 565 LEU A CA 1
ATOM 4125 C C . LEU A 1 536 ? -31.499 21.133 -47.124 1.00 22.42 565 LEU A C 1
ATOM 4126 O O . LEU A 1 536 ? -32.419 21.017 -46.299 1.00 22.26 565 LEU A O 1
ATOM 4131 N N . VAL A 1 537 ? -31.582 21.855 -48.232 1.00 23.35 566 VAL A N 1
ATOM 4132 C CA . VAL A 1 537 ? -32.878 22.470 -48.652 1.00 26.23 566 VAL A CA 1
ATOM 4133 C C . VAL A 1 537 ? -33.693 21.401 -49.380 1.00 27.17 566 VAL A C 1
ATOM 4134 O O . VAL A 1 537 ? -33.086 20.420 -49.880 1.00 25.29 566 VAL A O 1
ATOM 4138 N N . GLN A 1 538 ? -35.002 21.626 -49.498 1.00 30.27 567 GLN A N 1
ATOM 4139 C CA . GLN A 1 538 ? -35.885 20.809 -50.364 1.00 35.75 567 GLN A CA 1
ATOM 4140 C C . GLN A 1 538 ? -35.229 20.754 -51.736 1.00 31.05 567 GLN A C 1
ATOM 4141 O O . GLN A 1 538 ? -34.801 21.820 -52.210 1.00 33.69 567 GLN A O 1
ATOM 4147 N N . ASN A 1 539 ? -35.150 19.578 -52.331 1.00 28.61 568 ASN A N 1
ATOM 4148 C CA . ASN A 1 539 ? -34.530 19.385 -53.668 1.00 34.05 568 ASN A CA 1
ATOM 4149 C C . ASN A 1 539 ? -33.051 19.793 -53.662 1.00 30.71 568 ASN A C 1
ATOM 4150 O O . ASN A 1 539 ? -32.545 20.123 -54.743 1.00 28.55 568 ASN A O 1
ATOM 4155 N N . SER A 1 540 ? -32.363 19.764 -52.516 1.00 27.82 569 SER A N 1
ATOM 4156 C CA . SER A 1 540 ? -30.891 19.972 -52.531 1.00 26.53 569 SER A CA 1
ATOM 4157 C C . SER A 1 540 ? -30.295 18.937 -53.472 1.00 25.49 569 SER A C 1
ATOM 4158 O O . SER A 1 540 ? -30.702 17.797 -53.463 1.00 25.60 569 SER A O 1
ATOM 4161 N N . PRO A 1 541 ? -29.344 19.300 -54.347 1.00 25.53 570 PRO A N 1
ATOM 4162 C CA . PRO A 1 541 ? -28.626 18.301 -55.131 1.00 25.53 570 PRO A CA 1
ATOM 4163 C C . PRO A 1 541 ? -27.828 17.286 -54.289 1.00 24.94 570 PRO A C 1
ATOM 4164 O O . PRO A 1 541 ? -27.432 16.270 -54.829 1.00 23.01 570 PRO A O 1
ATOM 4168 N N . ALA A 1 542 ? -27.593 17.556 -53.000 1.00 24.03 571 ALA A N 1
ATOM 4169 C CA . ALA A 1 542 ? -26.991 16.577 -52.054 1.00 24.43 571 ALA A CA 1
ATOM 4170 C C . ALA A 1 542 ? -27.952 15.397 -51.768 1.00 24.66 571 ALA A C 1
ATOM 4171 O O . ALA A 1 542 ? -27.461 14.309 -51.339 1.00 25.89 571 ALA A O 1
ATOM 4173 N N . ILE A 1 543 ? -29.263 15.570 -51.951 1.00 23.49 572 ILE A N 1
ATOM 4174 C CA . ILE A 1 543 ? -30.260 14.589 -51.432 1.00 23.04 572 ILE A CA 1
ATOM 4175 C C . ILE A 1 543 ? -30.143 13.297 -52.228 1.00 22.44 572 ILE A C 1
ATOM 4176 O O . ILE A 1 543 ? -30.120 13.364 -53.447 1.00 21.89 572 ILE A O 1
ATOM 4181 N N . ASN A 1 544 ? -30.040 12.159 -51.533 1.00 23.82 573 ASN A N 1
ATOM 4182 C CA . ASN A 1 544 ? -30.060 10.799 -52.146 1.00 25.36 573 ASN A CA 1
ATOM 4183 C C . ASN A 1 544 ? -28.917 10.586 -53.139 1.00 24.57 573 ASN A C 1
ATOM 4184 O O . ASN A 1 544 ? -29.020 9.617 -53.952 1.00 23.34 573 ASN A O 1
ATOM 4189 N N . ALA A 1 545 ? -27.829 11.365 -53.066 1.00 20.89 574 ALA A N 1
ATOM 4190 C CA . ALA A 1 545 ? -26.727 11.287 -54.053 1.00 21.47 574 ALA A CA 1
ATOM 4191 C C . ALA A 1 545 ? -25.462 10.628 -53.471 1.00 21.92 574 ALA A C 1
ATOM 4192 O O . ALA A 1 545 ? -24.481 10.495 -54.201 1.00 22.60 574 ALA A O 1
ATOM 4194 N N . GLY A 1 546 ? -25.462 10.245 -52.202 1.00 22.70 575 GLY A N 1
ATOM 4195 C CA . GLY A 1 546 ? -24.302 9.588 -51.574 1.00 23.68 575 GLY A CA 1
ATOM 4196 C C . GLY A 1 546 ? -24.274 8.093 -51.860 1.00 23.09 575 GLY A C 1
ATOM 4197 O O . GLY A 1 546 ? -25.250 7.556 -52.416 1.00 20.47 575 GLY A O 1
ATOM 4198 N N . LYS A 1 547 ? -23.212 7.421 -51.438 1.00 21.17 576 LYS A N 1
ATOM 4199 C CA . LYS A 1 547 ? -23.127 5.947 -51.506 1.00 22.60 576 LYS A CA 1
ATOM 4200 C C . LYS A 1 547 ? -23.184 5.381 -50.094 1.00 22.50 576 LYS A C 1
ATOM 4201 O O . LYS A 1 547 ? -22.845 6.094 -49.136 1.00 19.87 576 LYS A O 1
ATOM 4207 N N . ILE A 1 548 ? -23.611 4.125 -49.970 1.00 23.06 577 ILE A N 1
ATOM 4208 C CA . ILE A 1 548 ? -23.597 3.406 -48.673 1.00 23.09 577 ILE A CA 1
ATOM 4209 C C . ILE A 1 548 ? -22.130 3.195 -48.307 1.00 20.89 577 ILE A C 1
ATOM 4210 O O . ILE A 1 548 ? -21.385 2.642 -49.134 1.00 19.62 577 ILE A O 1
ATOM 4215 N N . ILE A 1 549 ? -21.724 3.663 -47.128 1.00 19.37 578 ILE A N 1
ATOM 4216 C CA . ILE A 1 549 ? -20.301 3.631 -46.698 1.00 18.15 578 ILE A CA 1
ATOM 4217 C C . ILE A 1 549 ? -20.034 2.259 -46.078 1.00 18.02 578 ILE A C 1
ATOM 4218 O O . ILE A 1 549 ? -20.913 1.722 -45.397 1.00 19.74 578 ILE A O 1
ATOM 4223 N N . VAL A 1 550 ? -18.856 1.726 -46.324 1.00 17.76 579 VAL A N 1
ATOM 4224 C CA . VAL A 1 550 ? -18.243 0.644 -45.518 1.00 20.49 579 VAL A CA 1
ATOM 4225 C C . VAL A 1 550 ? -17.127 1.287 -44.705 1.00 19.09 579 VAL A C 1
ATOM 4226 O O . VAL A 1 550 ? -16.178 1.745 -45.324 1.00 20.23 579 VAL A O 1
ATOM 4230 N N . ASP A 1 551 ? -17.292 1.398 -43.388 1.00 18.87 580 ASP A N 1
ATOM 4231 C CA . ASP A 1 551 ? -16.231 1.868 -42.480 1.00 18.85 580 ASP A CA 1
ATOM 4232 C C . ASP A 1 551 ? -15.319 0.668 -42.164 1.00 20.36 580 ASP A C 1
ATOM 4233 O O . ASP A 1 551 ? -15.687 -0.201 -41.314 1.00 20.27 580 ASP A O 1
ATOM 4238 N N . ASN A 1 552 ? -14.167 0.640 -42.813 1.00 21.62 581 ASN A N 1
ATOM 4239 C CA . ASN A 1 552 ? -13.148 -0.433 -42.690 1.00 23.94 581 ASN A CA 1
ATOM 4240 C C . ASN A 1 552 ? -12.383 -0.320 -41.369 1.00 23.46 581 ASN A C 1
ATOM 4241 O O . ASN A 1 552 ? -11.521 -1.176 -41.143 1.00 26.17 581 ASN A O 1
ATOM 4246 N N . ASN A 1 553 ? -12.654 0.685 -40.532 1.00 19.23 582 ASN A N 1
ATOM 4247 C CA . ASN A 1 553 ? -12.095 0.730 -39.161 1.00 18.78 582 ASN A CA 1
ATOM 4248 C C . ASN A 1 553 ? -13.068 0.082 -38.176 1.00 19.76 582 ASN A C 1
ATOM 4249 O O . ASN A 1 553 ? -12.699 -0.033 -36.993 1.00 21.22 582 ASN A O 1
ATOM 4254 N N . GLY A 1 554 ? -14.260 -0.319 -38.623 1.00 19.07 583 GLY A N 1
ATOM 4255 C CA . GLY A 1 554 ? -15.250 -1.037 -37.794 1.00 21.06 583 GLY A CA 1
ATOM 4256 C C . GLY A 1 554 ? -16.237 -0.115 -37.081 1.00 21.29 583 GLY A C 1
ATOM 4257 O O . GLY A 1 554 ? -16.888 -0.562 -36.128 1.00 20.22 583 GLY A O 1
ATOM 4258 N N . TYR A 1 555 ? -16.314 1.160 -37.452 1.00 19.70 584 TYR A N 1
ATOM 4259 C CA . TYR A 1 555 ? -17.328 2.090 -36.897 1.00 20.06 584 TYR A CA 1
ATOM 4260 C C . TYR A 1 555 ? -18.548 2.094 -37.809 1.00 19.43 584 TYR A C 1
ATOM 4261 O O . TYR A 1 555 ? -18.536 2.811 -38.810 1.00 19.29 584 TYR A O 1
ATOM 4270 N N . LYS A 1 556 ? -19.585 1.354 -37.422 1.00 18.93 585 LYS A N 1
ATOM 4271 C CA . LYS A 1 556 ? -20.854 1.299 -38.183 1.00 22.80 585 LYS A CA 1
ATOM 4272 C C . LYS A 1 556 ? -21.439 2.720 -38.243 1.00 21.41 585 LYS A C 1
ATOM 4273 O O . LYS A 1 556 ? -21.418 3.429 -37.202 1.00 20.32 585 LYS A O 1
ATOM 4279 N N . VAL A 1 557 ? -21.947 3.106 -39.412 1.00 18.45 586 VAL A N 1
AT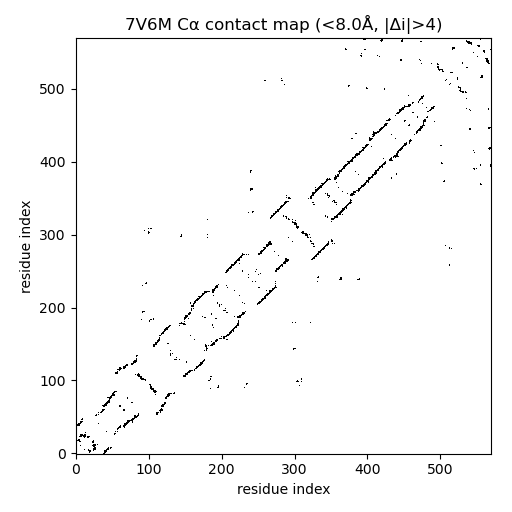OM 4280 C CA . VAL A 1 557 ? -22.716 4.366 -39.566 1.00 21.57 586 VAL A CA 1
ATOM 4281 C C . VAL A 1 557 ? -24.014 4.220 -38.756 1.00 23.09 586 VAL A C 1
ATOM 4282 O O . VAL A 1 557 ? -24.698 3.190 -38.892 1.00 20.25 586 VAL A O 1
ATOM 4286 N N . GLU A 1 558 ? -24.267 5.171 -37.862 1.00 23.28 587 GLU A N 1
ATOM 4287 C CA . GLU A 1 558 ? -25.429 5.201 -36.941 1.00 28.50 587 GLU A CA 1
ATOM 4288 C C . GLU A 1 558 ? -26.307 6.419 -37.289 1.00 26.59 587 GLU A C 1
ATOM 4289 O O . GLU A 1 558 ? -27.561 6.274 -37.411 1.00 22.48 587 GLU A O 1
ATOM 4295 N N . LYS A 1 559 ? -25.697 7.606 -37.396 1.00 21.12 588 LYS A N 1
ATOM 4296 C CA . LYS A 1 559 ? -26.482 8.873 -37.435 1.00 22.37 588 LYS A CA 1
ATOM 4297 C C . LYS A 1 559 ? -25.675 10.018 -38.054 1.00 20.15 588 LYS A C 1
ATOM 4298 O O . LYS A 1 559 ? -24.454 9.857 -38.332 1.00 17.59 588 LYS A O 1
ATOM 4304 N N . ASP A 1 560 ? -26.349 11.131 -38.319 1.00 18.24 589 ASP A N 1
ATOM 4305 C CA . ASP A 1 560 ? -25.678 12.319 -38.923 1.00 17.76 589 ASP A CA 1
ATOM 4306 C C . ASP A 1 560 ? -25.201 13.258 -37.812 1.00 16.14 589 ASP A C 1
ATOM 4307 O O . ASP A 1 560 ? -25.246 12.900 -36.621 1.00 18.82 589 ASP A O 1
ATOM 4312 N N . PHE A 1 561 ? -24.761 14.447 -38.181 1.00 15.89 590 PHE A N 1
ATOM 4313 C CA . PHE A 1 561 ? -24.225 15.454 -37.225 1.00 16.24 590 PHE A CA 1
ATOM 4314 C C . PHE A 1 561 ? -25.295 15.765 -36.167 1.00 15.56 590 PHE A C 1
ATOM 4315 O O . PHE A 1 561 ? -24.958 16.007 -35.007 1.00 14.90 590 PHE A O 1
ATOM 4323 N N . PHE A 1 562 ? -26.544 15.784 -36.608 1.00 16.80 591 PHE A N 1
ATOM 4324 C CA . PHE A 1 562 ? -27.725 16.346 -35.901 1.00 20.49 591 PHE A CA 1
ATOM 4325 C C . PHE A 1 562 ? -28.474 15.268 -35.113 1.00 21.55 591 PHE A C 1
ATOM 4326 O O . PHE A 1 562 ? -29.395 15.643 -34.354 1.00 20.50 591 PHE A O 1
ATOM 4334 N N . GLY A 1 563 ? -28.087 13.991 -35.268 1.00 23.35 592 GLY A N 1
ATOM 4335 C CA . GLY A 1 563 ? -28.698 12.842 -34.557 1.00 22.61 592 GLY A CA 1
ATOM 4336 C C . GLY A 1 563 ? -29.817 12.164 -35.348 1.00 22.46 592 GLY A C 1
ATOM 4337 O O . GLY A 1 563 ? -30.438 11.293 -34.784 1.00 23.89 592 GLY A O 1
ATOM 4338 N N . ASN A 1 564 ? -30.052 12.511 -36.608 1.00 21.67 593 ASN A N 1
ATOM 4339 C CA . ASN A 1 564 ? -30.921 11.728 -37.525 1.00 24.86 593 ASN A CA 1
ATOM 4340 C C . ASN A 1 564 ? -30.305 10.333 -37.777 1.00 27.49 593 ASN A C 1
ATOM 4341 O O . ASN A 1 564 ? -29.107 10.242 -38.134 1.00 21.53 593 ASN A O 1
ATOM 4346 N N . LYS A 1 565 ? -31.107 9.275 -37.636 1.00 26.82 594 LYS A N 1
ATOM 4347 C CA . LYS A 1 565 ? -30.674 7.896 -37.983 1.00 28.95 594 LYS A CA 1
ATOM 4348 C C . LYS A 1 565 ? -30.347 7.861 -39.466 1.00 23.81 594 LYS A C 1
ATOM 4349 O O . LYS A 1 565 ? -31.002 8.549 -40.243 1.00 24.83 594 LYS A O 1
ATOM 4355 N N . VAL A 1 566 ? -29.271 7.169 -39.827 1.00 22.44 595 VAL A N 1
ATOM 4356 C CA . VAL A 1 566 ? -28.815 7.007 -41.229 1.00 21.51 595 VAL A CA 1
ATOM 4357 C C . VAL A 1 566 ? -28.864 5.524 -41.575 1.00 23.31 595 VAL A C 1
ATOM 4358 O O . VAL A 1 566 ? -28.242 4.717 -40.864 1.00 19.87 595 VAL A O 1
ATOM 4362 N N . SER A 1 567 ? -29.599 5.218 -42.635 1.00 24.81 596 SER A N 1
ATOM 4363 C CA . SER A 1 567 ? -29.833 3.850 -43.141 1.00 28.02 596 SER A CA 1
ATOM 4364 C C . SER A 1 567 ? -30.084 3.939 -44.634 1.00 26.83 596 SER A C 1
ATOM 4365 O O . SER A 1 567 ? -30.752 4.871 -45.007 1.00 24.37 596 SER A O 1
ATOM 4368 N N . GLY A 1 568 ? -29.636 2.961 -45.425 1.00 27.56 597 GLY A N 1
ATOM 4369 C CA . GLY A 1 568 ? -29.866 2.966 -46.874 1.00 27.02 597 GLY A CA 1
ATOM 4370 C C . GLY A 1 568 ? -28.991 4.021 -47.542 1.00 26.96 597 GLY A C 1
ATOM 4371 O O . GLY A 1 568 ? -27.920 4.369 -46.988 1.00 25.83 597 GLY A O 1
ATOM 4372 N N . ILE A 1 569 ? -29.412 4.486 -48.707 1.00 23.76 598 ILE A N 1
ATOM 4373 C CA . ILE A 1 569 ? -28.656 5.435 -49.566 1.00 27.55 598 ILE A CA 1
ATOM 4374 C C . ILE A 1 569 ? -28.613 6.762 -48.823 1.00 25.56 598 ILE A C 1
ATOM 4375 O O . ILE A 1 569 ? -29.653 7.394 -48.641 1.00 23.06 598 ILE A O 1
ATOM 4380 N N . PRO A 1 570 ? -27.419 7.224 -48.380 1.00 22.99 599 PRO A N 1
ATOM 4381 C CA . PRO A 1 570 ? -27.339 8.486 -47.638 1.00 21.85 599 PRO A CA 1
ATOM 4382 C C . PRO A 1 570 ? -27.283 9.739 -48.531 1.00 19.88 599 PRO A C 1
ATOM 4383 O O . PRO A 1 570 ? -26.945 9.620 -49.691 1.00 21.04 599 PRO A O 1
ATOM 4387 N N . ASP A 1 571 ? -27.566 10.894 -47.936 1.00 18.66 600 ASP A N 1
ATOM 4388 C CA . ASP A 1 571 ? -27.363 12.219 -48.547 1.00 20.37 600 ASP A CA 1
ATOM 4389 C C . ASP A 1 571 ? -25.856 12.520 -48.507 1.00 19.56 600 ASP A C 1
ATOM 4390 O O . ASP A 1 571 ? -25.169 11.939 -47.703 1.00 20.35 600 ASP A O 1
ATOM 4395 N N . ILE A 1 572 ? -25.387 13.429 -49.342 1.00 19.21 601 ILE A N 1
ATOM 4396 C CA . ILE A 1 572 ? -23.980 13.917 -49.326 1.00 18.45 601 ILE A CA 1
ATOM 4397 C C . ILE A 1 572 ? -23.892 14.966 -48.217 1.00 19.04 601 ILE A C 1
ATOM 4398 O O . ILE A 1 572 ? -24.784 15.827 -48.108 1.00 18.07 601 ILE A O 1
ATOM 4403 N N . GLY A 1 573 ? -22.862 14.871 -47.371 1.00 18.49 602 GLY A N 1
ATOM 4404 C CA . GLY A 1 573 ? -22.579 15.878 -46.333 1.00 18.49 602 GLY A CA 1
ATOM 4405 C C . GLY A 1 573 ? -22.979 15.429 -44.939 1.00 16.64 602 GLY A C 1
ATOM 4406 O O . GLY A 1 573 ? -23.309 14.262 -44.737 1.00 18.75 602 GLY A O 1
ATOM 4407 N N . ALA A 1 574 ? -22.931 16.363 -44.007 1.00 17.02 603 ALA A N 1
ATOM 4408 C CA . ALA A 1 574 ? -23.103 16.121 -42.562 1.00 16.71 603 ALA A CA 1
ATOM 4409 C C . ALA A 1 574 ? -24.582 16.003 -42.144 1.00 16.35 603 ALA A C 1
ATOM 4410 O O . ALA A 1 574 ? -24.811 15.563 -41.035 1.00 18.31 603 ALA A O 1
ATOM 4412 N N . HIS A 1 575 ? -25.530 16.364 -42.996 1.00 17.85 604 HIS A N 1
ATOM 4413 C CA . HIS A 1 575 ? -26.995 16.333 -42.708 1.00 18.51 604 HIS A CA 1
ATOM 4414 C C . HIS A 1 575 ? -27.705 15.311 -43.612 1.00 18.52 604 HIS A C 1
ATOM 4415 O O . HIS A 1 575 ? -27.584 15.432 -44.838 1.00 20.12 604 HIS A O 1
ATOM 4422 N N . GLU A 1 576 ? -28.439 14.380 -43.007 1.00 20.44 605 GLU A N 1
ATOM 4423 C CA . GLU A 1 576 ? -29.376 13.430 -43.687 1.00 20.24 605 GLU A CA 1
ATOM 4424 C C . GLU A 1 576 ? -30.802 14.063 -43.792 1.00 16.69 605 GLU A C 1
ATOM 4425 O O . GLU A 1 576 ? -31.181 14.103 -42.554 1.00 19.35 605 GLU A O 1
#

Secondary structure (DSSP, 8-state):
---EEEE-TTT--TTS---SSSS-BSSTHHHHTS-B-TT-EEEEETT-EEET--EEE-B---SSS-EEEEEESSSS--EEE-TT--EEEEE-SS--SSTTS--EEEEEEEEEEES--SEEEES-EEEE-S-STT-TTTT--TT-TTPPEEEEEEEEE-SSSEEEEEEEES-EEEEEE--SS-SSSS-EEEEEEEPPPS-HHHH---EEEEEEEES-EEEEEESEEEEEEEEGGGGG--SSS--HHHHHHHSEEEEEEES-EEES-SS-SEEEESEES-EEES-EEES--TT-STTTS-SPPEEEPTTT--EEEEE--TTTT----SEEEES-BS-EEES-EEE----GGGT-S---SEEE-SEE--EEES-EEES-SS-SEEEESTTEESEEEES-EEE--SS-SEEEES--S-EEEES-EEEEPTT---SB-SSS---S-EEEES-EEEE-SSS-B--S-SSGGG-EEEES-EEESBSS--S-TT-EEE-TTS-SBSSTT-S-SS--TT------SSTT---TTGGGSBPTT-TTTT-S-----TTS----B-TTS-B--SSPPSSS--

Solvent-accessible surface area: 20327 Å² total; per-residue (Å²): 170,49,54,43,31,34,0,0,39,91,134,10,74,42,103,29,95,0,64,44,107,93,104,1,11,99,33,0,97,47,0,23,126,42,93,3,134,45,18,5,54,0,24,0,18,65,44,1,56,0,75,55,37,72,0,29,8,98,23,19,10,29,69,154,12,20,0,81,0,14,32,25,46,147,47,103,76,0,37,0,36,0,6,0,43,2,92,24,114,1,66,0,38,56,55,0,62,68,24,40,33,74,15,38,15,55,0,0,0,0,0,12,0,79,23,0,25,47,0,42,1,71,14,0,28,0,7,0,47,27,69,56,200,85,7,70,35,42,149,60,43,90,11,33,21,110,2,28,0,0,0,0,0,0,0,0,0,43,52,89,7,56,1,36,33,0,9,0,33,55,1,70,0,31,44,0,26,2,0,1,2,16,44,10,0,0,0,0,0,0,0,0,0,4,2,99,7,113,57,68,155,178,40,29,40,0,14,1,27,30,0,44,0,49,63,1,63,0,43,43,1,10,0,1,0,0,0,0,2,0,1,5,6,31,51,95,1,109,90,32,123,4,48,70,134,41,0,108,110,29,0,4,18,94,1,37,0,37,28,2,8,0,23,39,0,2,0,2,0,0,0,0,1,4,0,15,105,1,55,0,20,26,0,2,0,18,30,0,0,89,23,0,13,125,103,26,1,46,68,53,27,32,36,10,54,141,124,68,7,90,85,65,65,112,136,35,60,64,33,28,27,48,52,3,3,0,0,15,2,43,10,1,27,41,0,30,0,28,9,1,4,0,0,61,0,45,36,25,114,59,14,5,37,22,0,0,0,1,4,1,18,59,4,8,2,4,1,1,17,2,0,0,0,22,15,0,22,0,0,0,0,5,1,34,15,145,18,0,14,42,2,2,0,9,4,1,1,3,2,39,6,60,24,1,4,0,0,0,22,30,6,35,51,44,4,2,0,0,1,0,2,2,38,7,70,104,63,40,68,43,0,9,7,96,92,58,54,14,45,2,36,2,47,0,11,0,0,1,0,29,2,20,27,167,98,74,9,76,7,178,72,20,61,18,107,55,50,9,82,19,28,9,0,0,0,20,8,6,67,69,67,12,166,12,110,80,25,29,129,7,108,60,74,67,108,1,5,99,87,25,24,47,10,19,55,82,19,17,150,95,66,73,11,50,115,6,62,82,63,105,37,164,20,71,0,34,10,3,45,24,23,162,139,4,42,0,66,105,27,6,72,105,19,104,19,103,30,64,38,187,47,92,35,0,0,3,8,36,146,16,104,45,96,4,12,0,1,1,27,58

Sequence (570 aa):
QGTTYYVSSSKGDDSNDGTSESKPFKTLEKINKLTLKPGDQVLLEKGSVFNDQYLHLKGSGSAEAPIKVSTYGEGNRPQILTNGQGLWELNYGKHLDNTNHKWHGTVSSSILLKDVEYIEIEGLEITNDRGTKNDPEGDKAYNDADCMDRTGVAGVAKDKGTLDHIVLDDLYIHDVDGNVYNKHMTNGGIYFIVEKPTDENKTGIAKYDDVQIKNCQLDTVNRWGIAVGYTYNWDKFQTAELSDEVMEKYGATNVVIENNYLNNVGGDAITTMYADEPLIQYNVSENSSKQINKTDYSKPQPVLDKVTGEPTGQYQGVGAGRVAAGIWPWKCKNAVFQYNECFRTLNASNGNGDGQPWDADYGDGTNYQYNYSHGNTASTIMFCGYQSVNNTFRYNISQNEDMGPLDPAGNAGNTQVYNNTFYIKEGLNNIWHTSHGNAGPINLENNIFYFAGETPATVENWNPNGNKTYSNNLFYNVSTYPEDANAVKVDAGTKVTENAGSGPSTVADDKQARRHEDPSAETVFDGYKLVQNSPAINAGKIIVDNNGYKVEKDFFGNKVSGIPDIGAHE

B-factor: mean 23.24, std 9.23, range [11.9, 84.43]